Protein AF-0000000084723445 (afdb_homodimer)

pLDDT: mean 91.39, std 9.73, range [54.84, 98.88]

Organism: Cystobacter fuscus (strain ATCC 25194 / DSM 2262 / NBRC 100088 / M29) (NCBI:txid1242864)

Nearest PDB structures (foldseek):
  6kd7-assembly1_A  TM=8.727E-01  e=5.021E-14  Nonlabens dokdonensis DSW-6
  3tc1-assembly1_B  TM=8.509E-01  e=6.140E-13  Helicobacter pylori NCTC 11637 = CCUG 17874 = ATCC 43504 = JCM 12093
  3wjo-assembly1_A  TM=8.772E-01  e=6.299E-12  Escherichia coli O104:H4 str. 2009EL-2071
  3nf2-assembly1_A-2  TM=8.668E-01  e=5.521E-12  Streptomyces coelicolor
  1vg6-assembly1_A  TM=7.416E-01  e=6.751E-11  Thermotoga maritima

InterPro domains:
  IPR000092 Polyprenyl synthetase-like [PF00348] (36-257)
  IPR000092 Polyprenyl synthetase-like [cd00685] (34-244)
  IPR008949 Isoprenoid synthase domain superfamily [G3DSA:1.10.600.10] (1-323)
  IPR008949 Isoprenoid synthase domain superfamily [SSF48576] (13-307)
  IPR033749 Polyprenyl synthetase, conserved site [PS00444] (206-218)

Sequence (668 aa):
MELARELADFLGSVEQRLGTMLEDGDAGPDTQGDTLMEAARHLCLGAGGKRARPLLVRLFGGVFGVPPEKLLDVAVAAEMIHSSSLLHDDVVDAGMFRRARPTVNARWGNIVAVMSGDLILSTALFRLSNLDPRLTQSALAVVMEMSRAAIAEVESRGNLELPLERLRYVAEGKTGSLFGWCGHAAATLAGQPEAAERFDAFGRRLGVAFQIADDIRDVLGTDPGKPRYADMLSGTPSLPILLAVARDGSLRGKLKDAWAFTTINAERTRALGDAIERTDAVPLAVERMNAEIASALEALGPYAHQGMGTELVRWARQLSEGITAQAEARSRAAMELARELADFLGSVEQRLGTMLEDGDAGPDTQGDTLMEAARHLCLGAGGKRARPLLVRLFGGVFGVPPEKLLDVAVAAEMIHSSSLLHDDVVDAGMFRRARPTVNARWGNIVAVMSGDLILSTALFRLSNLDPRLTQSALAVVMEMSRAAIAEVESRGNLELPLERLRYVAEGKTGSLFGWCGHAAATLAGQPEAAERFDAFGRRLGVAFQIADDIRDVLGTDPGKPRYADMLSGTPSLPILLAVARDGSLRGKLKDAWAFTTINAERTRALGDAIERTDAVPLAVERMNAEIASALEALGPYAHQGMGTELVRWARQLSEGITAQAEARSRAA

Foldseek 3Di:
DVVVVVLVVLVVLLLVVLVVLLAFDPPDPPDDGDLLSVLLCVQQNDPDDPLVLLSLLVLLLQLLPNDSVLSSLVSNLLSLLLSLLVLLLCLVVVDQDDPLHGHSCNVPNNVSSNVSSVVSNVSSLVSVCVSPVVLSVLVVVLSVLLVVLSVLQVVCFLPLVDDVVSLLSSQLSNFQQSQLSSNLVSCVSSVHNVSSQLSSLLSSLLSSLVVLLVVLCLLLVPDPSDHRCVCLLRRGNHQLNSQLCVQPVVLSVLSSVCVVPNDPDPVSSVVSSVSSLVGCSSVVSLVVSVVSLVSSLVSSPPSCPGRSSVVVNVVSVVSSVVSVVSNVVSVVVD/DVVVVVLVVLVVLLLVVLVVLLAFDPPDPPDDGDLLSVLLCVQQNDPDDPLVLLSLLVLLLQLLDNDSVLSSLVSNLLSLLLSLLVLLLCLVVVDQDDPLHGHSCNVPNNVSSNVSSVVSNVSSLVSVCVSPVVLSVLVVVLSVLLVVLSVLQVVCFLPLVDDVVSLLSSQLSNFQQSQLSSNLVSCVSSVHNVSSQLSSLLSSLLSSLVVLLVVLCLLLVPDPSDHRCVCLLRRGNHQLNSQLCVQPVVLSVLSSVCVVPNDPDPVSSVVSSVSSLVGCSSVVSLVVSVVSLVSSLVSSPPSCPGRSSVVVNVVSVVSSVVSVVSNVVSVVVD

Secondary structure (DSSP, 8-state):
-HHHHHHHHHHHHHHHHHHHHTS-----TT--S-HHHHHHHHHHTSTT---HHHHHHHHHHHTTT--HHHHHHHHHHHHHHHHHHHHHHHTTS---EETTEE-HHHHH-HHHHHHHHHHHHHHHHHHHHHH-HHHHHHHHHHHHHHHHHHHHHHHHTT-TT--HHHHHHHHIIIIIHHHHHHHHHHHHHTT-HHHHHHHHHHHHHHHHHHHHHHHHHHHHT-STTS-TTHHHHHT---HHHHHHHHH-THHHHHHHHHHHSS---HHHHHHHHHHHHTTTHHHHHHHHHHHHHHHHHHHHGGGGGSTTHHHHHHHHHHHHHHHHHHHHHHHHH-/-HHHHHHHHHHHHHHHHHHHHTS-----TT--S-HHHHHHHHHHTSTT---HHHHHHHHHHHTTT--HHHHHHHHHHHHHHHHHHHHHHHTTS---EETTEE-HHHHH-HHHHHHHHHHHHHHHHHHHHHH-HHHHHHHHHHHHHHHHHHHHHHHHTT-TT--HHHHHHHHIIIIIHHHHHHHHHHHHHHT-HHHHHHHHHHHHHHHHHHHHHHHHHHHHT-STTS-TTHHHHHT---HHHHHHHHH-THHHHHHHHHHHSS---HHHHHHHHHHHHTTTHHHHHHHHHHHHHHHHHHHHGGGGGSTTHHHHHHHHHHHHHHHHHHHHHHHHH-

Structure (mmCIF, N/CA/C/O backbone):
data_AF-0000000084723445-model_v1
#
loop_
_entity.id
_entity.type
_entity.pdbx_description
1 polymer 'Heptaprenyl diphosphate synthase component II'
#
loop_
_atom_site.group_PDB
_atom_site.id
_atom_site.type_symbol
_atom_site.label_atom_id
_atom_site.label_alt_id
_atom_site.label_comp_id
_atom_site.label_asym_id
_atom_site.label_entity_id
_atom_site.label_seq_id
_atom_site.pdbx_PDB_ins_code
_atom_site.Cartn_x
_atom_site.Cartn_y
_atom_site.Cartn_z
_atom_site.occupancy
_atom_site.B_iso_or_equiv
_atom_site.auth_seq_id
_atom_site.auth_comp_id
_atom_site.auth_asym_id
_atom_site.auth_atom_id
_atom_site.pdbx_PDB_model_num
ATOM 1 N N . MET A 1 1 ? -17.188 -19.922 -30.562 1 68.56 1 MET A N 1
ATOM 2 C CA . MET A 1 1 ? -17.172 -18.625 -31.203 1 68.56 1 MET A CA 1
ATOM 3 C C . MET A 1 1 ? -17.953 -17.594 -30.391 1 68.56 1 MET A C 1
ATOM 5 O O . MET A 1 1 ? -17.438 -16.516 -30.078 1 68.56 1 MET A O 1
ATOM 9 N N . GLU A 1 2 ? -19.078 -18.078 -29.891 1 86.38 2 GLU A N 1
ATOM 10 C CA . GLU A 1 2 ? -19.922 -17.156 -29.156 1 86.38 2 GLU A CA 1
ATOM 11 C C . GLU A 1 2 ? -19.328 -16.828 -27.781 1 86.38 2 GLU A C 1
ATOM 13 O O . GLU A 1 2 ? -19.266 -15.672 -27.375 1 86.38 2 GLU A O 1
ATOM 18 N N . LEU A 1 3 ? -18.719 -17.859 -27.219 1 90.38 3 LEU A N 1
ATOM 19 C CA . LEU A 1 3 ? -18.141 -17.641 -25.906 1 90.38 3 LEU A CA 1
ATOM 20 C C . LEU A 1 3 ? -16.891 -16.766 -25.984 1 90.38 3 LEU A C 1
ATOM 22 O O . LEU A 1 3 ? -16.703 -15.875 -25.156 1 90.38 3 LEU A O 1
ATOM 26 N N . ALA A 1 4 ? -16.109 -17.031 -26.969 1 90.31 4 ALA A N 1
ATOM 27 C CA . ALA A 1 4 ? -14.906 -16.234 -27.188 1 90.31 4 ALA A CA 1
ATOM 28 C C . ALA A 1 4 ? -15.242 -14.766 -27.344 1 90.31 4 ALA A C 1
ATOM 30 O O . ALA A 1 4 ? -14.555 -13.898 -26.812 1 90.31 4 ALA A O 1
ATOM 31 N N . ARG A 1 5 ? -16.266 -14.539 -28.094 1 92.88 5 ARG A N 1
ATOM 32 C CA . ARG A 1 5 ? -16.703 -13.164 -28.312 1 92.88 5 ARG A CA 1
ATOM 33 C C . ARG A 1 5 ? -17.219 -12.547 -27 1 92.88 5 ARG A C 1
ATOM 35 O O . ARG A 1 5 ? -16.922 -11.391 -26.703 1 92.88 5 ARG A O 1
ATOM 42 N N . GLU A 1 6 ? -17.938 -13.328 -26.312 1 94.19 6 GLU A N 1
ATOM 43 C CA . GLU A 1 6 ? -18.469 -12.859 -25.031 1 94.19 6 GLU A CA 1
ATOM 44 C C . GLU A 1 6 ? -17.344 -12.516 -24.062 1 94.19 6 GLU A C 1
ATOM 46 O O . GLU A 1 6 ? -17.406 -11.508 -23.344 1 94.19 6 GLU A O 1
ATOM 51 N N . LEU A 1 7 ? -16.391 -13.359 -24.016 1 95.12 7 LEU A N 1
ATOM 52 C CA . LEU A 1 7 ? -15.242 -13.125 -23.141 1 95.12 7 LEU A CA 1
ATOM 53 C C . LEU A 1 7 ? -14.461 -11.898 -23.594 1 95.12 7 LEU A C 1
ATOM 55 O O . LEU A 1 7 ? -14.023 -11.094 -22.766 1 95.12 7 LEU A O 1
ATOM 59 N N . ALA A 1 8 ? -14.312 -11.727 -24.875 1 94.62 8 ALA A N 1
ATOM 60 C CA . ALA A 1 8 ? -13.633 -10.555 -25.422 1 94.62 8 ALA A CA 1
ATOM 61 C C . ALA A 1 8 ? -14.383 -9.273 -25.062 1 94.62 8 ALA A C 1
ATOM 63 O O . ALA A 1 8 ? -13.766 -8.25 -24.766 1 94.62 8 ALA A O 1
ATOM 64 N N . ASP A 1 9 ? -15.68 -9.344 -25.156 1 96.19 9 ASP A N 1
ATOM 65 C CA . ASP A 1 9 ? -16.516 -8.195 -24.812 1 96.19 9 ASP A CA 1
ATOM 66 C C . ASP A 1 9 ? -16.375 -7.84 -23.328 1 96.19 9 ASP A C 1
ATOM 68 O O . ASP A 1 9 ? -16.312 -6.66 -22.969 1 96.19 9 ASP A O 1
ATOM 72 N N . PHE A 1 10 ? -16.375 -8.82 -22.547 1 96.81 10 PHE A N 1
ATOM 73 C CA . PHE A 1 10 ? -16.203 -8.594 -21.125 1 96.81 10 PHE A CA 1
ATOM 74 C C . PHE A 1 10 ? -14.859 -7.953 -20.828 1 96.81 10 PHE A C 1
ATOM 76 O O . PHE A 1 10 ? -14.781 -6.977 -20.078 1 96.81 10 PHE A O 1
ATOM 83 N N . LEU A 1 11 ? -13.805 -8.445 -21.406 1 96 11 LEU A N 1
ATOM 84 C CA . LEU A 1 11 ? -12.469 -7.891 -21.188 1 96 11 LEU A CA 1
ATOM 85 C C . LEU A 1 11 ? -12.391 -6.465 -21.734 1 96 11 LEU A C 1
ATOM 87 O O . LEU A 1 11 ? -11.672 -5.629 -21.172 1 96 11 LEU A O 1
ATOM 91 N N . GLY A 1 12 ? -13.086 -6.266 -22.844 1 95.31 12 GLY A N 1
ATOM 92 C CA . GLY A 1 12 ? -13.203 -4.898 -23.328 1 95.31 12 GLY A CA 1
ATOM 93 C C . GLY A 1 12 ? -13.828 -3.957 -22.312 1 95.31 12 GLY A C 1
ATOM 94 O O . GLY A 1 12 ? -13.383 -2.82 -22.156 1 95.31 12 GLY A O 1
ATOM 95 N N . SER A 1 13 ? -14.891 -4.41 -21.656 1 96.75 13 SER A N 1
ATOM 96 C CA . SER A 1 13 ? -15.539 -3.621 -20.609 1 96.75 13 SER A CA 1
ATOM 97 C C . SER A 1 13 ? -14.594 -3.373 -19.438 1 96.75 13 SER A C 1
ATOM 99 O O . SER A 1 13 ? -14.617 -2.297 -18.844 1 96.75 13 SER A O 1
ATOM 101 N N . VAL A 1 14 ? -13.844 -4.352 -19.109 1 96.62 14 VAL A N 1
ATOM 102 C CA . VAL A 1 14 ? -12.852 -4.211 -18.031 1 96.62 14 VAL A CA 1
ATOM 103 C C . VAL A 1 14 ? -11.844 -3.125 -18.406 1 96.62 14 VAL A C 1
ATOM 105 O O . VAL A 1 14 ? -11.531 -2.258 -17.594 1 96.62 14 VAL A O 1
ATOM 108 N N . GLU A 1 15 ? -11.383 -3.182 -19.656 1 95 15 GLU A N 1
ATOM 109 C CA . GLU A 1 15 ? -10.422 -2.184 -20.125 1 95 15 GLU A CA 1
ATOM 110 C C . GLU A 1 15 ? -11.008 -0.777 -20.047 1 95 15 GLU A C 1
ATOM 112 O O . GLU A 1 15 ? -10.328 0.161 -19.625 1 95 15 GLU A O 1
ATOM 117 N N . GLN A 1 16 ? -12.195 -0.682 -20.438 1 95.25 16 GLN A N 1
ATOM 118 C CA . GLN A 1 16 ? -12.867 0.612 -20.406 1 95.25 16 GLN A CA 1
ATOM 119 C C . GLN A 1 16 ? -13.008 1.115 -18.969 1 95.25 16 GLN A C 1
ATOM 121 O O . GLN A 1 16 ? -12.75 2.289 -18.688 1 95.25 16 GLN A O 1
ATOM 126 N N . ARG A 1 17 ? -13.445 0.264 -18.125 1 95.5 17 ARG A N 1
ATOM 127 C CA . ARG A 1 17 ? -13.617 0.634 -16.719 1 95.5 17 ARG A CA 1
ATOM 128 C C . ARG A 1 17 ? -12.281 0.983 -16.078 1 95.5 17 ARG A C 1
ATOM 130 O O . ARG A 1 17 ? -12.195 1.929 -15.289 1 95.5 17 ARG A O 1
ATOM 137 N N . LEU A 1 18 ? -11.25 0.23 -16.359 1 94.62 18 LEU A N 1
ATOM 138 C CA . LEU A 1 18 ? -9.906 0.548 -15.883 1 94.62 18 LEU A CA 1
ATOM 139 C C . LEU A 1 18 ? -9.484 1.937 -16.344 1 94.62 18 LEU A C 1
ATOM 141 O O . LEU A 1 18 ? -8.953 2.725 -15.562 1 94.62 18 LEU A O 1
ATOM 145 N N . GLY A 1 19 ? -9.711 2.184 -17.625 1 92.38 19 GLY A N 1
ATOM 146 C CA . GLY A 1 19 ? -9.406 3.502 -18.156 1 92.38 19 GLY A CA 1
ATOM 147 C C . GLY A 1 19 ? -10.094 4.625 -17.406 1 92.38 19 GLY A C 1
ATOM 148 O O . GLY A 1 19 ? -9.469 5.645 -17.109 1 92.38 19 GLY A O 1
ATOM 149 N N . THR A 1 20 ? -11.266 4.434 -17.062 1 93.06 20 THR A N 1
ATOM 150 C CA . THR A 1 20 ? -12.055 5.441 -16.359 1 93.06 20 THR A CA 1
ATOM 151 C C . THR A 1 20 ? -11.547 5.609 -14.93 1 93.06 20 THR A C 1
ATOM 153 O O . THR A 1 20 ? -11.461 6.734 -14.422 1 93.06 20 THR A O 1
ATOM 156 N N . MET A 1 21 ? -11.227 4.547 -14.312 1 91.25 21 MET A N 1
ATOM 157 C CA . MET A 1 21 ? -10.789 4.57 -12.922 1 91.25 21 MET A CA 1
ATOM 158 C C . MET A 1 21 ? -9.398 5.188 -12.805 1 91.25 21 MET A C 1
ATOM 160 O O . MET A 1 21 ? -9.023 5.676 -11.734 1 91.25 21 MET A O 1
ATOM 164 N N . LEU A 1 22 ? -8.68 5.152 -13.875 1 91.62 22 LEU A N 1
ATOM 165 C CA . LEU A 1 22 ? -7.297 5.617 -13.852 1 91.62 22 LEU A CA 1
ATOM 166 C C . LEU A 1 22 ? -7.176 7 -14.477 1 91.62 22 LEU A C 1
ATOM 168 O O . LEU A 1 22 ? -6.074 7.445 -14.812 1 91.62 22 LEU A O 1
ATOM 172 N N . GLU A 1 23 ? -8.273 7.633 -14.695 1 91.12 23 GLU A N 1
ATOM 173 C CA . GLU A 1 23 ? -8.242 9.031 -15.125 1 91.12 23 GLU A CA 1
ATOM 174 C C . GLU A 1 23 ? -7.68 9.93 -14.031 1 91.12 23 GLU A C 1
ATOM 176 O O . GLU A 1 23 ? -7.645 9.547 -12.859 1 91.12 23 GLU A O 1
ATOM 181 N N . ASP A 1 24 ? -7.25 11.078 -14.484 1 89.62 24 ASP A N 1
ATOM 182 C CA . ASP A 1 24 ? -6.711 12.039 -13.531 1 89.62 24 ASP A CA 1
ATOM 183 C C . ASP A 1 24 ? -7.742 12.375 -12.453 1 89.62 24 ASP A C 1
ATOM 185 O O . ASP A 1 24 ? -8.93 12.547 -12.75 1 89.62 24 ASP A O 1
ATOM 189 N N . GLY A 1 25 ? -7.371 12.312 -11.234 1 88.06 25 GLY A N 1
ATOM 190 C CA . GLY A 1 25 ? -8.188 12.773 -10.125 1 88.06 25 GLY A CA 1
ATOM 191 C C . GLY A 1 25 ? -7.801 14.156 -9.633 1 88.06 25 GLY A C 1
ATOM 192 O O . GLY A 1 25 ? -7.199 14.938 -10.375 1 88.06 25 GLY A O 1
ATOM 193 N N . ASP A 1 26 ? -8.266 14.492 -8.414 1 82.88 26 ASP A N 1
ATOM 194 C CA . ASP A 1 26 ? -7.93 15.773 -7.805 1 82.88 26 ASP A CA 1
ATOM 195 C C . ASP A 1 26 ? -6.52 15.758 -7.223 1 82.88 26 ASP A C 1
ATOM 197 O O . ASP A 1 26 ? -6.316 15.328 -6.086 1 82.88 26 ASP A O 1
ATOM 201 N N . ALA A 1 27 ? -5.629 16.266 -8.016 1 85.88 27 ALA A N 1
ATOM 202 C CA . ALA A 1 27 ? -4.234 16.297 -7.59 1 85.88 27 ALA A CA 1
ATOM 203 C C . ALA A 1 27 ? -3.93 17.578 -6.805 1 85.88 27 ALA A C 1
ATOM 205 O O . ALA A 1 27 ? -2.77 17.859 -6.492 1 85.88 27 ALA A O 1
ATOM 206 N N . GLY A 1 28 ? -5.012 18.266 -6.457 1 86.88 28 GLY A N 1
ATOM 207 C CA . GLY A 1 28 ? -4.832 19.484 -5.672 1 86.88 28 GLY A CA 1
ATOM 208 C C . GLY A 1 28 ? -4.73 20.734 -6.523 1 86.88 28 GLY A C 1
ATOM 209 O O . GLY A 1 28 ? -4.836 20.672 -7.75 1 86.88 28 GLY A O 1
ATOM 210 N N . PRO A 1 29 ? -4.5 21.812 -5.805 1 86.62 29 PRO A N 1
ATOM 211 C CA . PRO A 1 29 ? -4.496 23.094 -6.516 1 86.62 29 PRO A CA 1
ATOM 212 C C . PRO A 1 29 ? -3.227 23.312 -7.336 1 86.62 29 PRO A C 1
ATOM 214 O O . PRO A 1 29 ? -2.15 22.859 -6.945 1 86.62 29 PRO A O 1
ATOM 217 N N . ASP A 1 30 ? -3.354 24 -8.531 1 79.31 30 ASP A N 1
ATOM 218 C CA . ASP A 1 30 ? -2.26 24.484 -9.359 1 79.31 30 ASP A CA 1
ATOM 219 C C . ASP A 1 30 ? -1.489 23.328 -9.992 1 79.31 30 ASP A C 1
ATOM 221 O O . ASP A 1 30 ? -0.257 23.344 -10.031 1 79.31 30 ASP A O 1
ATOM 225 N N . THR A 1 31 ? -2.207 22.234 -10.188 1 80.88 31 THR A N 1
ATOM 226 C CA . THR A 1 31 ? -1.539 21.109 -10.828 1 80.88 31 THR A CA 1
ATOM 227 C C . THR A 1 31 ? -2.248 20.734 -12.125 1 80.88 31 THR A C 1
ATOM 229 O O . THR A 1 31 ? -3.473 20.828 -12.227 1 80.88 31 THR A O 1
ATOM 232 N N . GLN A 1 32 ? -1.323 20.625 -13.023 1 78.44 32 GLN A N 1
ATOM 233 C CA . GLN A 1 32 ? -1.826 20.031 -14.258 1 78.44 32 GLN A CA 1
ATOM 234 C C . GLN A 1 32 ? -1.453 18.547 -14.352 1 78.44 32 GLN A C 1
ATOM 236 O O . GLN A 1 32 ? -0.295 18.188 -14.141 1 78.44 32 GLN A O 1
ATOM 241 N N . GLY A 1 33 ? -2.49 17.75 -14.523 1 83.69 33 GLY A N 1
ATOM 242 C CA . GLY A 1 33 ? -2.244 16.328 -14.625 1 83.69 33 GLY A CA 1
ATOM 243 C C . GLY A 1 33 ? -2.186 15.625 -13.281 1 83.69 33 GLY A C 1
ATOM 244 O O . GLY A 1 33 ? -2.432 16.25 -12.242 1 83.69 33 GLY A O 1
ATOM 245 N N . ASP A 1 34 ? -1.995 14.375 -13.297 1 91.44 34 ASP A N 1
ATOM 246 C CA . ASP A 1 34 ? -1.926 13.516 -12.117 1 91.44 34 ASP A CA 1
ATOM 247 C C . ASP A 1 34 ? -0.833 12.461 -12.266 1 91.44 34 ASP A C 1
ATOM 249 O O . ASP A 1 34 ? -1.051 11.414 -12.883 1 91.44 34 ASP A O 1
ATOM 253 N N . THR A 1 35 ? 0.283 12.781 -11.664 1 88.12 35 THR A N 1
ATOM 254 C CA . THR A 1 35 ? 1.477 11.953 -11.797 1 88.12 35 THR A CA 1
ATOM 255 C C . THR A 1 35 ? 1.192 10.516 -11.359 1 88.12 35 THR A C 1
ATOM 257 O O . THR A 1 35 ? 1.65 9.562 -12 1 88.12 35 THR A O 1
ATOM 260 N N . LEU A 1 36 ? 0.472 10.375 -10.336 1 89.75 36 LEU A N 1
ATOM 261 C CA . LEU A 1 36 ? 0.189 9.047 -9.812 1 89.75 36 LEU A CA 1
ATOM 262 C C . LEU A 1 36 ? -0.652 8.242 -10.797 1 89.75 36 LEU A C 1
ATOM 264 O O . LEU A 1 36 ? -0.369 7.066 -11.047 1 89.75 36 LEU A O 1
ATOM 268 N N . MET A 1 37 ? -1.586 8.914 -11.359 1 90.12 37 MET A N 1
ATOM 269 C CA . MET A 1 37 ? -2.455 8.219 -12.297 1 90.12 37 MET A CA 1
ATOM 270 C C . MET A 1 37 ? -1.732 7.953 -13.617 1 90.12 37 MET A C 1
ATOM 272 O O . MET A 1 37 ? -1.977 6.938 -14.266 1 90.12 37 MET A O 1
ATOM 276 N N . GLU A 1 38 ? -0.894 8.867 -13.969 1 89.75 38 GLU A N 1
ATOM 277 C CA . GLU A 1 38 ? -0.072 8.633 -15.156 1 89.75 38 GLU A CA 1
ATOM 278 C C . GLU A 1 38 ? 0.8 7.391 -14.977 1 89.75 38 GLU A C 1
ATOM 280 O O . GLU A 1 38 ? 0.911 6.57 -15.891 1 89.75 38 GLU A O 1
ATOM 285 N N . ALA A 1 39 ? 1.415 7.281 -13.844 1 86.81 39 ALA A N 1
ATOM 286 C CA . ALA A 1 39 ? 2.242 6.117 -13.539 1 86.81 39 ALA A CA 1
ATOM 287 C C . ALA A 1 39 ? 1.41 4.84 -13.516 1 86.81 39 ALA A C 1
ATOM 289 O O . ALA A 1 39 ? 1.834 3.809 -14.047 1 86.81 39 ALA A O 1
ATOM 290 N N . ALA A 1 40 ? 0.262 4.969 -12.914 1 88.19 40 ALA A N 1
ATOM 291 C CA . ALA A 1 40 ? -0.637 3.818 -12.844 1 88.19 40 ALA A CA 1
ATOM 292 C C . ALA A 1 40 ? -1.068 3.377 -14.242 1 88.19 40 ALA A C 1
ATOM 294 O O . ALA A 1 40 ? -1.09 2.18 -14.539 1 88.19 40 ALA A O 1
ATOM 295 N N . ARG A 1 41 ? -1.424 4.336 -15.07 1 89.44 41 ARG A N 1
ATOM 296 C CA . ARG A 1 41 ? -1.827 4.035 -16.438 1 89.44 41 ARG A CA 1
ATOM 297 C C . ARG A 1 41 ? -0.695 3.359 -17.203 1 89.44 41 ARG A C 1
ATOM 299 O O . ARG A 1 41 ? -0.932 2.434 -17.984 1 89.44 41 ARG A O 1
ATOM 306 N N . HIS A 1 42 ? 0.473 3.84 -16.969 1 85.06 42 HIS A N 1
ATOM 307 C CA . HIS A 1 42 ? 1.65 3.281 -17.625 1 85.06 42 HIS A CA 1
ATOM 308 C C . HIS A 1 42 ? 1.776 1.786 -17.344 1 85.06 42 HIS A C 1
ATOM 310 O O . HIS A 1 42 ? 2.131 1.015 -18.234 1 85.06 42 HIS A O 1
ATOM 316 N N . LEU A 1 43 ? 1.425 1.421 -16.172 1 82.06 43 LEU A N 1
ATOM 317 C CA . LEU A 1 43 ? 1.574 0.023 -15.789 1 82.06 43 LEU A CA 1
ATOM 318 C C . LEU A 1 43 ? 0.327 -0.777 -16.156 1 82.06 43 LEU A C 1
ATOM 320 O O . LEU A 1 43 ? 0.429 -1.905 -16.641 1 82.06 43 LEU A O 1
ATOM 324 N N . CYS A 1 44 ? -0.874 -0.195 -15.938 1 84.31 44 CYS A N 1
ATOM 325 C CA . CYS A 1 44 ? -2.119 -0.954 -15.984 1 84.31 44 CYS A CA 1
ATOM 326 C C . CYS A 1 44 ? -2.641 -1.063 -17.406 1 84.31 44 CYS A C 1
ATOM 328 O O . CYS A 1 44 ? -3.355 -2.01 -17.734 1 84.31 44 CYS A O 1
ATOM 330 N N . LEU A 1 45 ? -2.523 -0.06 -18.219 1 79.5 45 LEU A N 1
ATOM 331 C CA . LEU A 1 45 ? -3.193 -0 -19.516 1 79.5 45 LEU A CA 1
ATOM 332 C C . LEU A 1 45 ? -2.238 -0.385 -20.641 1 79.5 45 LEU A C 1
ATOM 334 O O . LEU A 1 45 ? -2.67 -0.63 -21.766 1 79.5 45 LEU A O 1
ATOM 338 N N . GLY A 1 46 ? -0.983 -0.57 -20.391 1 63.5 46 GLY A N 1
ATOM 339 C CA . GLY A 1 46 ? -0.062 -0.874 -21.469 1 63.5 46 GLY A CA 1
ATOM 340 C C . GLY A 1 46 ? -0.33 -2.217 -22.125 1 63.5 46 GLY A C 1
ATOM 341 O O . GLY A 1 46 ? -1.121 -3.014 -21.625 1 63.5 46 GLY A O 1
ATOM 342 N N . ALA A 1 47 ? 0.31 -2.34 -23.344 1 58.56 47 ALA A N 1
ATOM 343 C CA . ALA A 1 47 ? 0.226 -3.488 -24.25 1 58.56 47 ALA A CA 1
ATOM 344 C C . ALA A 1 47 ? 0.833 -4.73 -23.594 1 58.56 47 ALA A C 1
ATOM 346 O O . ALA A 1 47 ? 1.801 -4.637 -22.844 1 58.56 47 ALA A O 1
ATOM 347 N N . GLY A 1 48 ? -0.099 -5.684 -23.188 1 57.16 48 GLY A N 1
ATOM 348 C CA . GLY A 1 48 ? 0.513 -6.957 -22.844 1 57.16 48 GLY A CA 1
ATOM 349 C C . GLY A 1 48 ? -0.064 -7.57 -21.594 1 57.16 48 GLY A C 1
ATOM 350 O O . GLY A 1 48 ? 0.381 -8.633 -21.156 1 57.16 48 GLY A O 1
ATOM 351 N N . GLY A 1 49 ? -0.914 -6.758 -20.953 1 62.75 49 GLY A N 1
ATOM 352 C CA . GLY A 1 49 ? -1.478 -7.43 -19.797 1 62.75 49 GLY A CA 1
ATOM 353 C C . GLY A 1 49 ? -2.416 -8.562 -20.156 1 62.75 49 GLY A C 1
ATOM 354 O O . GLY A 1 49 ? -3.299 -8.398 -21 1 62.75 49 GLY A O 1
ATOM 355 N N . LYS A 1 50 ? -2.057 -9.781 -19.828 1 71.38 50 LYS A N 1
ATOM 356 C CA . LYS A 1 50 ? -2.811 -10.992 -20.156 1 71.38 50 LYS A CA 1
ATOM 357 C C . LYS A 1 50 ? -4.195 -10.969 -19.516 1 71.38 50 LYS A C 1
ATOM 359 O O . LYS A 1 50 ? -5.078 -11.734 -19.891 1 71.38 50 LYS A O 1
ATOM 364 N N . ARG A 1 51 ? -4.512 -10.055 -18.75 1 91.56 51 ARG A N 1
ATOM 365 C CA . ARG A 1 51 ? -5.785 -9.891 -18.047 1 91.56 51 ARG A CA 1
ATOM 366 C C . ARG A 1 51 ? -6.332 -11.234 -17.594 1 91.56 51 ARG A C 1
ATOM 368 O O . ARG A 1 51 ? -7.508 -11.539 -17.797 1 91.56 51 ARG A O 1
ATOM 375 N N . ALA A 1 52 ? -5.418 -12.086 -17.109 1 94.38 52 ALA A N 1
ATOM 376 C CA . ALA A 1 52 ? -5.777 -13.414 -16.625 1 94.38 52 ALA A CA 1
ATOM 377 C C . ALA A 1 52 ? -6.773 -13.336 -15.469 1 94.38 52 ALA A C 1
ATOM 379 O O . ALA A 1 52 ? -7.734 -14.102 -15.414 1 94.38 52 ALA A O 1
ATOM 380 N N . ARG A 1 53 ? -6.633 -12.375 -14.625 1 97.38 53 ARG A N 1
ATOM 381 C CA . ARG A 1 53 ? -7.457 -12.297 -13.43 1 97.38 53 ARG A CA 1
ATOM 382 C C . ARG A 1 53 ? -8.883 -11.867 -13.766 1 97.38 53 ARG A C 1
ATOM 384 O O . ARG A 1 53 ? -9.844 -12.516 -13.359 1 97.38 53 ARG A O 1
ATOM 391 N N . PRO A 1 54 ? -9.055 -10.805 -14.586 1 97.75 54 PRO A N 1
ATOM 392 C CA . PRO A 1 54 ? -10.422 -10.492 -15.016 1 97.75 54 PRO A CA 1
ATOM 393 C C . PRO A 1 54 ? -11.102 -11.664 -15.719 1 97.75 54 PRO A C 1
ATOM 395 O O . PRO A 1 54 ? -12.289 -11.914 -15.508 1 97.75 54 PRO A O 1
ATOM 398 N N . LEU A 1 55 ? -10.344 -12.344 -16.531 1 97 55 LEU A N 1
ATOM 399 C CA . LEU A 1 55 ? -10.883 -13.5 -17.234 1 97 55 LEU A CA 1
ATOM 400 C C . LEU A 1 55 ? -11.344 -14.57 -16.234 1 97 55 LEU A C 1
ATOM 402 O O . LEU A 1 55 ? -12.422 -15.141 -16.391 1 97 55 LEU A O 1
ATOM 406 N N . LEU A 1 56 ? -10.562 -14.82 -15.258 1 98.12 56 LEU A N 1
ATOM 407 C CA . LEU A 1 56 ? -10.898 -15.805 -14.234 1 98.12 56 LEU A CA 1
ATOM 408 C C . LEU A 1 56 ? -12.18 -15.406 -13.5 1 98.12 56 LEU A C 1
ATOM 410 O O . LEU A 1 56 ? -13.047 -16.25 -13.258 1 98.12 56 LEU A O 1
ATOM 414 N N . VAL A 1 57 ? -12.266 -14.117 -13.172 1 98.62 57 VAL A N 1
ATOM 415 C CA . VAL A 1 57 ? -13.469 -13.641 -12.492 1 98.62 57 VAL A CA 1
ATOM 416 C C . VAL A 1 57 ? -14.703 -13.961 -13.336 1 98.62 57 VAL A C 1
ATOM 418 O O . VAL A 1 57 ? -15.703 -14.445 -12.812 1 98.62 57 VAL A O 1
ATOM 421 N N . ARG A 1 58 ? -14.602 -13.703 -14.633 1 98.31 58 ARG A N 1
ATOM 422 C CA . ARG A 1 58 ? -15.727 -13.961 -15.531 1 98.31 58 ARG A CA 1
ATOM 423 C C . ARG A 1 58 ? -16.062 -15.445 -15.594 1 98.31 58 ARG A C 1
ATOM 425 O O . ARG A 1 58 ? -17.234 -15.828 -15.555 1 98.31 58 ARG A O 1
ATOM 432 N N . LEU A 1 59 ? -15.062 -16.281 -15.742 1 98.25 59 LEU A N 1
ATOM 433 C CA . LEU A 1 59 ? -15.266 -17.719 -15.875 1 98.25 59 LEU A CA 1
ATOM 434 C C . LEU A 1 59 ? -15.875 -18.297 -14.594 1 98.25 59 LEU A C 1
ATOM 436 O O . LEU A 1 59 ? -16.844 -19.047 -14.656 1 98.25 59 LEU A O 1
ATOM 440 N N . PHE A 1 60 ? -15.398 -17.906 -13.422 1 98.62 60 PHE A N 1
ATOM 441 C CA . PHE A 1 60 ? -15.93 -18.391 -12.148 1 98.62 60 PHE A CA 1
ATOM 442 C C . PHE A 1 60 ? -17.391 -17.969 -11.977 1 98.62 60 PHE A C 1
ATOM 444 O O . PHE A 1 60 ? -18.234 -18.781 -11.586 1 98.62 60 PHE A O 1
ATOM 451 N N . GLY A 1 61 ? -17.641 -16.656 -12.211 1 98.31 61 GLY A N 1
ATOM 452 C CA . GLY A 1 61 ? -19.016 -16.203 -12.117 1 98.31 61 GLY A CA 1
ATOM 453 C C . GLY A 1 61 ? -19.953 -16.891 -13.086 1 98.31 61 GLY A C 1
ATOM 454 O O . GLY A 1 61 ? -21.125 -17.109 -12.773 1 98.31 61 GLY A O 1
ATOM 455 N N . GLY A 1 62 ? -19.438 -17.266 -14.242 1 97.75 62 GLY A N 1
ATOM 456 C CA . GLY A 1 62 ? -20.219 -17.922 -15.281 1 97.75 62 GLY A CA 1
ATOM 457 C C . GLY A 1 62 ? -20.656 -19.312 -14.898 1 97.75 62 GLY A C 1
ATOM 458 O O . GLY A 1 62 ? -21.594 -19.859 -15.492 1 97.75 62 GLY A O 1
ATOM 459 N N . VAL A 1 63 ? -19.984 -19.922 -13.938 1 97.94 63 VAL A N 1
ATOM 460 C CA . VAL A 1 63 ? -20.406 -21.219 -13.445 1 97.94 63 VAL A CA 1
ATOM 461 C C . VAL A 1 63 ? -21.844 -21.156 -12.93 1 97.94 63 VAL A C 1
ATOM 463 O O . VAL A 1 63 ? -22.609 -22.094 -13.102 1 97.94 63 VAL A O 1
ATOM 466 N N . PHE A 1 64 ? -22.203 -20 -12.359 1 97.44 64 PHE A N 1
ATOM 467 C CA . PHE A 1 64 ? -23.516 -19.844 -11.742 1 97.44 64 PHE A CA 1
ATOM 468 C C . PHE A 1 64 ? -24.391 -18.906 -12.578 1 97.44 64 PHE A C 1
ATOM 470 O O . PHE A 1 64 ? -25.453 -18.484 -12.117 1 97.44 64 PHE A O 1
ATOM 477 N N . GLY A 1 65 ? -23.828 -18.516 -13.656 1 96.75 65 GLY A N 1
ATOM 478 C CA . GLY A 1 65 ? -24.609 -17.656 -14.531 1 96.75 65 GLY A CA 1
ATOM 479 C C . GLY A 1 65 ? -24.703 -16.234 -14.023 1 96.75 65 GLY A C 1
ATOM 480 O O . GLY A 1 65 ? -25.688 -15.531 -14.305 1 96.75 65 GLY A O 1
ATOM 481 N N . VAL A 1 66 ? -23.766 -15.758 -13.234 1 97.12 66 VAL A N 1
ATOM 482 C CA . VAL A 1 66 ? -23.75 -14.367 -12.797 1 97.12 66 VAL A CA 1
ATOM 483 C C . VAL A 1 66 ? -23.578 -13.445 -14.008 1 97.12 66 VAL A C 1
ATOM 485 O O . VAL A 1 66 ? -22.672 -13.641 -14.812 1 97.12 66 VAL A O 1
ATOM 488 N N . PRO A 1 67 ? -24.438 -12.477 -14.172 1 97.06 67 PRO A N 1
ATOM 489 C CA . PRO A 1 67 ? -24.297 -11.547 -15.305 1 97.06 67 PRO A CA 1
ATOM 490 C C . PRO A 1 67 ? -22.953 -10.82 -15.305 1 97.06 67 PRO A C 1
ATOM 492 O O . PRO A 1 67 ? -22.453 -10.438 -14.242 1 97.06 67 PRO A O 1
ATOM 495 N N . PRO A 1 68 ? -22.359 -10.664 -16.5 1 97.38 68 PRO A N 1
ATOM 496 C CA . PRO A 1 68 ? -21.047 -10.031 -16.594 1 97.38 68 PRO A CA 1
ATOM 497 C C . PRO A 1 68 ? -21 -8.664 -15.906 1 97.38 68 PRO A C 1
ATOM 499 O O . PRO A 1 68 ? -19.984 -8.312 -15.297 1 97.38 68 PRO A O 1
ATOM 502 N N . GLU A 1 69 ? -22.078 -7.918 -15.969 1 97 69 GLU A N 1
ATOM 503 C CA . GLU A 1 69 ? -22.109 -6.57 -15.414 1 97 69 GLU A CA 1
ATOM 504 C C . GLU A 1 69 ? -21.891 -6.59 -13.898 1 97 69 GLU A C 1
ATOM 506 O O . GLU A 1 69 ? -21.328 -5.656 -13.336 1 97 69 GLU A O 1
ATOM 511 N N . LYS A 1 70 ? -22.312 -7.617 -13.312 1 97.19 70 LYS A N 1
ATOM 512 C CA . LYS A 1 70 ? -22.203 -7.734 -11.859 1 97.19 70 LYS A CA 1
ATOM 513 C C . LYS A 1 70 ? -20.797 -8.125 -11.445 1 97.19 70 LYS A C 1
ATOM 515 O O . LYS A 1 70 ? -20.438 -8 -10.273 1 97.19 70 LYS A O 1
ATOM 520 N N . LEU A 1 71 ? -20.016 -8.625 -12.422 1 98.31 71 LEU A N 1
ATOM 521 C CA . LEU A 1 71 ? -18.672 -9.117 -12.133 1 98.31 71 LEU A CA 1
ATOM 522 C C . LEU A 1 71 ? -17.625 -8.062 -12.469 1 98.31 71 LEU A C 1
ATOM 524 O O . LEU A 1 71 ? -16.453 -8.195 -12.094 1 98.31 71 LEU A O 1
ATOM 528 N N . LEU A 1 72 ? -18.047 -7.012 -13.125 1 98 72 LEU A N 1
ATOM 529 C CA . LEU A 1 72 ? -17.125 -6.055 -13.727 1 98 72 LEU A CA 1
ATOM 530 C C . LEU A 1 72 ? -16.25 -5.395 -12.664 1 98 72 LEU A C 1
ATOM 532 O O . LEU A 1 72 ? -15.023 -5.34 -12.805 1 98 72 LEU A O 1
ATOM 536 N N . ASP A 1 73 ? -16.844 -4.965 -11.594 1 97.5 73 ASP A N 1
ATOM 537 C CA . ASP A 1 73 ? -16.094 -4.25 -10.562 1 97.5 73 ASP A CA 1
ATOM 538 C C . ASP A 1 73 ? -15.102 -5.18 -9.859 1 97.5 73 ASP A C 1
ATOM 540 O O . ASP A 1 73 ? -14.016 -4.754 -9.469 1 97.5 73 ASP A O 1
ATOM 544 N N . VAL A 1 74 ? -15.477 -6.414 -9.703 1 98.56 74 VAL A N 1
ATOM 545 C CA . VAL A 1 74 ? -14.594 -7.402 -9.094 1 98.56 74 VAL A CA 1
ATOM 546 C C . VAL A 1 74 ? -13.406 -7.676 -10.016 1 98.56 74 VAL A C 1
ATOM 548 O O . VAL A 1 74 ? -12.266 -7.758 -9.562 1 98.56 74 VAL A O 1
ATOM 551 N N . ALA A 1 75 ? -13.703 -7.785 -11.266 1 98.44 75 ALA A N 1
ATOM 552 C CA . ALA A 1 75 ? -12.656 -8.031 -12.258 1 98.44 75 ALA A CA 1
ATOM 553 C C . ALA A 1 75 ? -11.672 -6.871 -12.305 1 98.44 75 ALA A C 1
ATOM 555 O O . ALA A 1 75 ? -10.453 -7.082 -12.336 1 98.44 75 ALA A O 1
ATOM 556 N N . VAL A 1 76 ? -12.203 -5.707 -12.281 1 97.62 76 VAL A N 1
ATOM 557 C CA . VAL A 1 76 ? -11.375 -4.508 -12.305 1 97.62 76 VAL A CA 1
ATOM 558 C C . VAL A 1 76 ? -10.547 -4.43 -11.023 1 97.62 76 VAL A C 1
ATOM 560 O O . VAL A 1 76 ? -9.359 -4.113 -11.062 1 97.62 76 VAL A O 1
ATOM 563 N N . ALA A 1 77 ? -11.172 -4.727 -9.922 1 98.12 77 A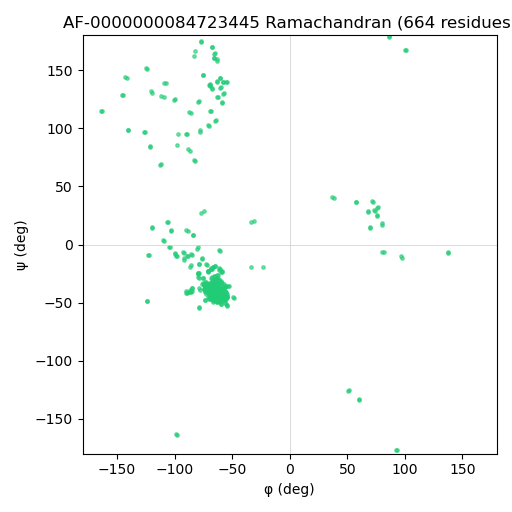LA A N 1
ATOM 564 C CA . ALA A 1 77 ? -10.469 -4.699 -8.641 1 98.12 77 ALA A CA 1
ATOM 565 C C . ALA A 1 77 ? -9.32 -5.711 -8.633 1 98.12 77 ALA A C 1
ATOM 567 O O . ALA A 1 77 ? -8.227 -5.414 -8.141 1 98.12 77 ALA A O 1
ATOM 568 N N . ALA A 1 78 ? -9.547 -6.875 -9.172 1 98.19 78 ALA A N 1
ATOM 569 C CA . ALA A 1 78 ? -8.5 -7.895 -9.242 1 98.19 78 ALA A CA 1
ATOM 570 C C . ALA A 1 78 ? -7.301 -7.391 -10.039 1 98.19 78 ALA A C 1
ATOM 572 O O . ALA A 1 78 ? -6.152 -7.582 -9.625 1 98.19 78 ALA A O 1
ATOM 573 N N . GLU A 1 79 ? -7.602 -6.762 -11.086 1 97 79 GLU A N 1
ATOM 574 C CA . GLU A 1 79 ? -6.531 -6.238 -11.922 1 97 79 GLU A CA 1
ATOM 575 C C . GLU A 1 79 ? -5.793 -5.094 -11.234 1 97 79 GLU A C 1
ATOM 577 O O . GLU A 1 79 ? -4.574 -4.977 -11.344 1 97 79 GLU A O 1
ATOM 582 N N . MET A 1 80 ? -6.496 -4.285 -10.555 1 96.81 80 MET A N 1
ATOM 583 C CA . MET A 1 80 ? -5.883 -3.164 -9.852 1 96.81 80 MET A CA 1
ATOM 584 C C . MET A 1 80 ? -5.016 -3.656 -8.703 1 96.81 80 MET A C 1
ATOM 586 O O . MET A 1 80 ? -3.93 -3.125 -8.461 1 96.81 80 MET A O 1
ATOM 590 N N . ILE A 1 81 ? -5.477 -4.668 -7.977 1 97.94 81 ILE A N 1
ATOM 591 C CA . ILE A 1 81 ? -4.684 -5.258 -6.902 1 97.94 81 ILE A CA 1
ATOM 592 C C . ILE A 1 81 ? -3.404 -5.859 -7.477 1 97.94 81 ILE A C 1
ATOM 594 O O . ILE A 1 81 ? -2.314 -5.645 -6.941 1 97.94 81 ILE A O 1
ATOM 598 N N . HIS A 1 82 ? -3.559 -6.543 -8.539 1 96.44 82 HIS A N 1
ATOM 599 C CA . HIS A 1 82 ? -2.402 -7.109 -9.227 1 96.44 82 HIS A CA 1
ATOM 600 C C . HIS A 1 82 ? -1.421 -6.02 -9.641 1 96.44 82 HIS A C 1
ATOM 602 O O . HIS A 1 82 ? -0.218 -6.133 -9.398 1 96.44 82 HIS A O 1
ATOM 608 N N . SER A 1 83 ? -1.918 -4.984 -10.25 1 94.19 83 SER A N 1
ATOM 609 C CA . SER A 1 83 ? -1.083 -3.887 -10.734 1 94.19 83 SER A CA 1
ATOM 610 C C . SER A 1 83 ? -0.38 -3.18 -9.578 1 94.19 83 SER A C 1
ATOM 612 O O . SER A 1 83 ? 0.784 -2.789 -9.703 1 94.19 83 SER A O 1
ATOM 614 N N . SER A 1 84 ? -1.109 -2.988 -8.516 1 95.81 84 SER A N 1
ATOM 615 C CA . SER A 1 84 ? -0.498 -2.402 -7.328 1 95.81 84 SER A CA 1
ATOM 616 C C . SER A 1 84 ? 0.693 -3.227 -6.852 1 95.81 84 SER A C 1
ATOM 618 O O . SER A 1 84 ? 1.735 -2.674 -6.496 1 95.81 84 SER A O 1
ATOM 620 N N . SER A 1 85 ? 0.504 -4.523 -6.832 1 95.38 85 SER A N 1
ATOM 621 C CA . SER A 1 85 ? 1.578 -5.402 -6.379 1 95.38 85 SER A CA 1
ATOM 622 C C . SER A 1 85 ? 2.795 -5.301 -7.293 1 95.38 85 SER A C 1
ATOM 624 O O . SER A 1 85 ? 3.936 -5.371 -6.828 1 95.38 85 SER A O 1
ATOM 626 N N . LEU A 1 86 ? 2.609 -5.109 -8.609 1 91 86 LEU A N 1
ATOM 627 C CA . LEU A 1 86 ? 3.709 -4.953 -9.555 1 91 86 LEU A CA 1
ATOM 628 C C . LEU A 1 86 ? 4.469 -3.656 -9.297 1 91 86 LEU A C 1
ATOM 630 O O . LEU A 1 86 ? 5.699 -3.631 -9.352 1 91 86 LEU A O 1
ATOM 634 N N . LEU A 1 87 ? 3.738 -2.635 -9.008 1 91.38 87 LEU A N 1
ATOM 635 C CA . LEU A 1 87 ? 4.348 -1.344 -8.719 1 91.38 87 LEU A CA 1
ATOM 636 C C . LEU A 1 87 ? 5.215 -1.426 -7.461 1 91.38 87 LEU A C 1
ATOM 638 O O . LEU A 1 87 ? 6.328 -0.898 -7.438 1 91.38 87 LEU A O 1
ATOM 642 N N . HIS A 1 88 ? 4.707 -2.072 -6.488 1 92.75 88 HIS A N 1
ATOM 643 C CA . HIS A 1 88 ? 5.414 -2.188 -5.219 1 92.75 88 HIS A CA 1
ATOM 644 C C . HIS A 1 88 ? 6.586 -3.154 -5.324 1 92.75 88 HIS A C 1
ATOM 646 O O . HIS A 1 88 ? 7.648 -2.92 -4.738 1 92.75 88 HIS A O 1
ATOM 652 N N . ASP A 1 89 ? 6.43 -4.125 -6.137 1 87.62 89 ASP A N 1
ATOM 653 C CA . ASP A 1 89 ? 7.5 -5.09 -6.375 1 87.62 89 ASP A CA 1
ATOM 654 C C . ASP A 1 89 ? 8.664 -4.449 -7.125 1 87.62 89 ASP A C 1
ATOM 656 O O . ASP A 1 89 ? 9.82 -4.844 -6.945 1 87.62 89 ASP A O 1
ATOM 660 N N . ASP A 1 90 ? 8.367 -3.529 -7.977 1 80.75 90 ASP A N 1
ATOM 661 C CA . ASP A 1 90 ? 9.383 -2.91 -8.82 1 80.75 90 ASP A CA 1
ATOM 662 C C . ASP A 1 90 ? 10.297 -2 -8.008 1 80.75 90 ASP A C 1
ATOM 664 O O . ASP A 1 90 ? 11.398 -1.664 -8.445 1 80.75 90 ASP A O 1
ATOM 668 N N . VAL A 1 91 ? 9.859 -1.529 -6.895 1 81.56 91 VAL A N 1
ATOM 669 C CA . VAL A 1 91 ? 10.719 -0.74 -6.02 1 81.56 91 VAL A CA 1
ATOM 670 C C . VAL A 1 91 ? 11.891 -1.595 -5.539 1 81.56 91 VAL A C 1
ATOM 672 O O . VAL A 1 91 ? 12.984 -1.079 -5.293 1 81.56 91 VAL A O 1
ATOM 675 N N . VAL A 1 92 ? 11.641 -2.93 -5.504 1 60.28 92 VAL A N 1
ATOM 676 C CA . VAL A 1 92 ? 12.578 -3.924 -4.992 1 60.28 92 VAL A CA 1
ATOM 677 C C . VAL A 1 92 ? 13.477 -4.422 -6.121 1 60.28 92 VAL A C 1
ATOM 679 O O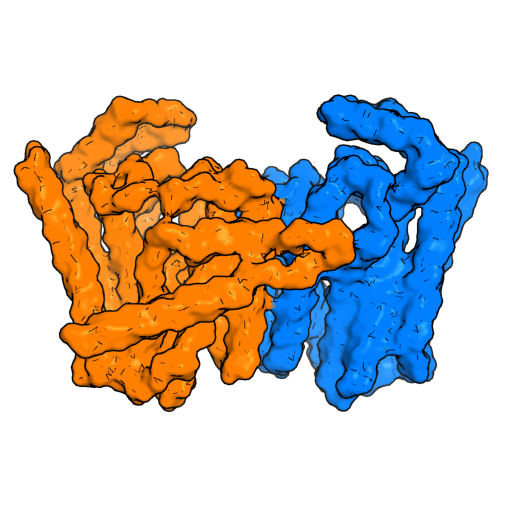 . VAL A 1 92 ? 14.68 -4.609 -5.93 1 60.28 92 VAL A O 1
ATOM 682 N N . ASP A 1 93 ? 12.719 -4.57 -7.258 1 60.09 93 ASP A N 1
ATOM 683 C CA . ASP A 1 93 ? 13.438 -5.203 -8.359 1 60.09 93 ASP A CA 1
ATOM 684 C C . ASP A 1 93 ? 14.164 -4.164 -9.211 1 60.09 93 ASP A C 1
ATOM 686 O O . ASP A 1 93 ? 13.633 -3.084 -9.461 1 60.09 93 ASP A O 1
ATOM 690 N N . ALA A 1 94 ? 15.258 -3.779 -8.805 1 57.88 94 ALA A N 1
ATOM 691 C CA . ALA A 1 94 ? 16.047 -2.842 -9.602 1 57.88 94 ALA A CA 1
ATOM 692 C C . ALA A 1 94 ? 15.836 -3.092 -11.094 1 57.88 94 ALA A C 1
ATOM 694 O O . ALA A 1 94 ? 16.703 -2.768 -11.914 1 57.88 94 ALA A O 1
ATOM 695 N N . GLY A 1 95 ? 14.75 -3.775 -11.383 1 56.75 95 GLY A N 1
ATOM 696 C CA . GLY A 1 95 ? 14.547 -4.008 -12.805 1 56.75 95 GLY A CA 1
ATOM 697 C C . GLY A 1 95 ? 14.203 -2.748 -13.57 1 56.75 95 GLY A C 1
ATOM 698 O O . GLY A 1 95 ? 13.43 -1.914 -13.094 1 56.75 95 GLY A O 1
ATOM 699 N N . MET A 1 96 ? 14.734 -2.533 -14.688 1 59.66 96 MET A N 1
ATOM 700 C CA . MET A 1 96 ? 14.602 -1.312 -15.477 1 59.66 96 MET A CA 1
ATOM 701 C C . MET A 1 96 ? 13.438 -1.424 -16.453 1 59.66 96 MET A C 1
ATOM 703 O O . MET A 1 96 ? 12.938 -0.412 -16.953 1 59.66 96 MET A O 1
ATOM 707 N N . PHE A 1 97 ? 12.836 -2.789 -16.672 1 57.84 97 PHE A N 1
ATOM 708 C CA . PHE A 1 97 ? 11.797 -2.904 -17.688 1 57.84 97 PHE A CA 1
ATOM 709 C C . PHE A 1 97 ? 10.703 -3.871 -17.234 1 57.84 97 PHE A C 1
ATOM 711 O O . PHE A 1 97 ? 10.992 -4.871 -16.578 1 57.84 97 PHE A O 1
ATOM 718 N N . ARG A 1 98 ? 9.492 -3.535 -17.594 1 57.56 98 ARG A N 1
ATOM 719 C CA . ARG A 1 98 ? 8.297 -4.363 -17.453 1 57.56 98 ARG A CA 1
ATOM 720 C C . ARG A 1 98 ? 7.332 -4.145 -18.609 1 57.56 98 ARG A C 1
ATOM 722 O O . ARG A 1 98 ? 7.027 -3.002 -18.953 1 57.56 98 ARG A O 1
ATOM 729 N N . ARG A 1 99 ? 6.887 -5.309 -19.25 1 62.38 99 ARG A N 1
ATOM 730 C CA . ARG A 1 99 ? 5.996 -5.246 -20.406 1 62.38 99 ARG A CA 1
ATOM 731 C C . ARG A 1 99 ? 6.605 -4.418 -21.531 1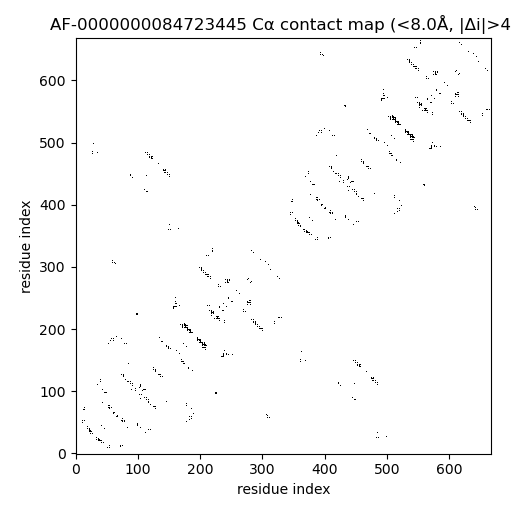 62.38 99 ARG A C 1
ATOM 733 O O . ARG A 1 99 ? 5.941 -3.553 -22.109 1 62.38 99 ARG A O 1
ATOM 740 N N . ALA A 1 100 ? 7.855 -4.559 -21.641 1 63.25 100 ALA A N 1
ATOM 741 C CA . ALA A 1 100 ? 8.625 -3.939 -22.719 1 63.25 100 ALA A CA 1
ATOM 742 C C . ALA A 1 100 ? 8.68 -2.424 -22.547 1 63.25 100 ALA A C 1
ATOM 744 O O . ALA A 1 100 ? 8.875 -1.69 -23.516 1 63.25 100 ALA A O 1
ATOM 745 N N . ARG A 1 101 ? 8.328 -1.994 -21.375 1 69.19 101 ARG A N 1
ATOM 746 C CA . ARG A 1 101 ? 8.414 -0.575 -21.047 1 69.19 101 ARG A CA 1
ATOM 747 C C . ARG A 1 101 ? 9.25 -0.358 -19.781 1 69.19 101 ARG A C 1
ATOM 749 O O . ARG A 1 101 ? 9.391 -1.266 -18.969 1 69.19 101 ARG A O 1
ATOM 756 N N . PRO A 1 102 ? 9.891 0.814 -19.688 1 71.38 102 PRO A N 1
ATOM 757 C CA . PRO A 1 102 ? 10.57 1.088 -18.422 1 71.38 102 PRO A CA 1
ATOM 758 C C . PRO A 1 102 ? 9.633 0.974 -17.219 1 71.38 102 PRO A C 1
ATOM 760 O O . PRO A 1 102 ? 8.453 1.337 -17.312 1 71.38 102 PRO A O 1
ATOM 763 N N . THR A 1 103 ? 10.109 0.414 -16.141 1 72.25 103 THR A N 1
ATOM 764 C CA . THR A 1 103 ? 9.312 0.345 -14.922 1 72.25 103 THR A CA 1
ATOM 765 C C . THR A 1 103 ? 9.016 1.744 -14.391 1 72.25 103 THR A C 1
ATOM 767 O O . THR A 1 103 ? 9.656 2.717 -14.789 1 72.25 103 THR A O 1
ATOM 770 N N . VAL A 1 104 ? 8.008 1.887 -13.578 1 74 104 VAL A N 1
ATOM 771 C CA . VAL A 1 104 ? 7.594 3.164 -13.016 1 74 104 VAL A CA 1
ATOM 772 C C . VAL A 1 104 ? 8.719 3.746 -12.164 1 74 104 VAL A C 1
ATOM 774 O O . VAL A 1 104 ? 9.016 4.941 -12.242 1 74 104 VAL A O 1
ATOM 777 N N . ASN A 1 105 ? 9.359 2.914 -11.383 1 76.69 105 ASN A N 1
ATOM 778 C CA . ASN A 1 105 ? 10.438 3.428 -10.539 1 76.69 105 ASN A CA 1
ATOM 779 C C . ASN A 1 105 ? 11.617 3.916 -11.383 1 76.69 105 ASN A C 1
ATOM 781 O O . ASN A 1 105 ? 12.328 4.84 -10.984 1 76.69 105 ASN A O 1
ATOM 785 N N . ALA A 1 106 ? 11.859 3.301 -12.531 1 75.81 106 ALA A N 1
ATOM 786 C CA . ALA A 1 106 ? 12.922 3.734 -13.438 1 75.81 106 ALA A CA 1
ATOM 787 C C . ALA A 1 106 ? 12.578 5.078 -14.07 1 75.81 106 ALA A C 1
ATOM 789 O O . ALA A 1 106 ? 13.461 5.922 -14.258 1 75.81 106 ALA A O 1
ATOM 790 N N . ARG A 1 107 ? 11.297 5.266 -14.359 1 76.69 107 ARG A N 1
ATOM 791 C CA . ARG A 1 107 ? 10.859 6.457 -15.086 1 76.69 107 ARG A CA 1
ATOM 792 C C . ARG A 1 107 ? 10.609 7.617 -14.125 1 76.69 107 ARG A C 1
ATOM 794 O O . ARG A 1 107 ? 10.961 8.766 -14.43 1 76.69 107 ARG A O 1
ATOM 801 N N . TRP A 1 108 ? 9.992 7.32 -12.953 1 84 108 TRP A N 1
ATOM 802 C CA . TRP A 1 108 ? 9.516 8.406 -12.102 1 84 108 TRP A CA 1
ATOM 803 C C . TRP A 1 108 ? 10.133 8.32 -10.711 1 84 108 TRP A C 1
ATOM 805 O O . TRP A 1 108 ? 9.984 9.227 -9.898 1 84 108 TRP A O 1
ATOM 815 N N . GLY A 1 109 ? 10.828 7.27 -10.367 1 83.31 109 GLY A N 1
ATOM 816 C CA . GLY A 1 109 ? 11.414 7.082 -9.055 1 83.31 109 GLY A CA 1
ATOM 817 C C . GLY A 1 109 ? 10.602 6.16 -8.164 1 83.31 109 GLY A C 1
ATOM 818 O O . GLY A 1 109 ? 9.445 5.863 -8.461 1 83.31 109 GLY A O 1
ATOM 819 N N . ASN A 1 110 ? 11.18 5.73 -7.047 1 86.06 110 ASN A N 1
ATOM 820 C CA . ASN A 1 110 ? 10.602 4.754 -6.129 1 86.06 110 ASN A CA 1
ATOM 821 C C . ASN A 1 110 ? 9.344 5.301 -5.449 1 86.06 110 ASN A C 1
ATOM 823 O O . ASN A 1 110 ? 8.359 4.582 -5.289 1 86.06 110 ASN A O 1
ATOM 827 N N . ILE A 1 111 ? 9.336 6.555 -5.172 1 87.19 111 ILE A N 1
ATOM 828 C CA . ILE A 1 111 ? 8.234 7.109 -4.391 1 87.19 111 ILE A CA 1
ATOM 829 C C . ILE A 1 111 ? 6.957 7.121 -5.23 1 87.19 111 ILE A C 1
ATOM 831 O O . ILE A 1 111 ? 5.867 6.863 -4.723 1 87.19 111 ILE A O 1
ATOM 835 N N . VAL A 1 112 ? 7.098 7.457 -6.473 1 89 112 VAL A N 1
ATOM 836 C CA . VAL A 1 112 ? 5.93 7.477 -7.348 1 89 112 VAL A CA 1
ATOM 837 C C . VAL A 1 112 ? 5.383 6.062 -7.512 1 89 112 VAL A C 1
ATOM 839 O O . VAL A 1 112 ? 4.164 5.859 -7.516 1 89 112 VAL A O 1
ATOM 842 N N . ALA A 1 113 ? 6.277 5.082 -7.609 1 90.5 113 ALA A N 1
ATOM 843 C CA . ALA A 1 113 ? 5.84 3.691 -7.703 1 90.5 113 ALA A CA 1
ATOM 844 C C . ALA A 1 113 ? 5.066 3.273 -6.457 1 90.5 113 ALA A C 1
ATOM 846 O O . ALA A 1 113 ? 3.992 2.678 -6.555 1 90.5 113 ALA A O 1
ATOM 847 N N . VAL A 1 114 ? 5.59 3.623 -5.293 1 93.62 114 VAL A N 1
ATOM 848 C CA . VAL A 1 114 ? 4.977 3.232 -4.031 1 93.62 114 VAL A CA 1
ATOM 849 C C . VAL A 1 114 ? 3.615 3.908 -3.887 1 93.62 114 VAL A C 1
ATOM 851 O O . VAL A 1 114 ? 2.611 3.244 -3.613 1 93.62 114 VAL A O 1
ATOM 854 N N . MET A 1 115 ? 3.5 5.18 -4.133 1 94.75 115 MET A N 1
ATOM 855 C CA . MET A 1 115 ? 2.271 5.934 -3.898 1 94.75 115 MET A CA 1
ATOM 856 C C . MET A 1 115 ? 1.222 5.609 -4.957 1 94.75 115 MET A C 1
ATOM 858 O O . MET A 1 115 ? 0.024 5.605 -4.668 1 94.75 115 MET A O 1
ATOM 862 N N . SER A 1 116 ? 1.671 5.445 -6.172 1 94.25 116 SER A N 1
ATOM 863 C CA . SER A 1 116 ? 0.716 5.016 -7.188 1 94.25 116 SER A CA 1
ATOM 864 C C . SER A 1 116 ? 0.126 3.65 -6.855 1 94.25 116 SER A C 1
ATOM 866 O O . SER A 1 116 ? -1.071 3.422 -7.039 1 94.25 116 SER A O 1
ATOM 868 N N . GLY A 1 117 ? 1.004 2.752 -6.402 1 95.62 117 GLY A N 1
ATOM 869 C CA . GLY A 1 117 ? 0.521 1.46 -5.941 1 95.62 117 GLY A CA 1
ATOM 870 C C . GLY A 1 117 ? -0.497 1.568 -4.824 1 95.62 117 GLY A C 1
ATOM 871 O O . GLY A 1 117 ? -1.526 0.89 -4.844 1 95.62 117 GLY A O 1
ATOM 872 N N . ASP A 1 118 ? -0.214 2.422 -3.869 1 96.88 118 ASP A N 1
ATOM 873 C CA . ASP A 1 118 ? -1.132 2.646 -2.756 1 96.88 118 ASP A CA 1
ATOM 874 C C . ASP A 1 118 ? -2.465 3.203 -3.25 1 96.88 118 ASP A C 1
ATOM 876 O O . ASP A 1 118 ? -3.527 2.807 -2.764 1 96.88 118 ASP A O 1
ATOM 880 N N . LEU A 1 119 ? -2.389 4.137 -4.137 1 96.5 119 LEU A N 1
ATOM 881 C CA . LEU A 1 119 ? -3.594 4.805 -4.613 1 96.5 119 LEU A CA 1
ATOM 882 C C . LEU A 1 119 ? -4.496 3.834 -5.363 1 96.5 119 LEU A C 1
ATOM 884 O O . LEU A 1 119 ? -5.703 3.775 -5.109 1 96.5 119 LEU A O 1
ATOM 888 N N . ILE A 1 120 ? -3.939 3.08 -6.25 1 96.44 120 ILE A N 1
ATOM 889 C CA . ILE A 1 120 ? -4.797 2.201 -7.035 1 96.44 120 ILE A CA 1
ATOM 890 C C . ILE A 1 120 ? -5.316 1.064 -6.16 1 96.44 120 ILE A C 1
ATOM 892 O O . ILE A 1 120 ? -6.453 0.613 -6.324 1 96.44 120 ILE A O 1
ATOM 896 N N . LEU A 1 121 ? -4.477 0.558 -5.215 1 97.81 121 LEU A N 1
ATOM 897 C CA . LEU A 1 121 ? -4.934 -0.46 -4.273 1 97.81 121 LEU A CA 1
ATOM 898 C C . LEU A 1 121 ? -6.105 0.053 -3.443 1 97.81 121 LEU A C 1
ATOM 900 O O . LEU A 1 121 ? -7.141 -0.61 -3.346 1 97.81 121 LEU A O 1
ATOM 904 N N . SER A 1 122 ? -5.93 1.21 -2.863 1 97.62 122 SER A N 1
ATOM 905 C CA . SER A 1 122 ? -6.969 1.769 -2.004 1 97.62 122 SER A CA 1
ATOM 906 C C . SER A 1 122 ? -8.234 2.076 -2.795 1 97.62 122 SER A C 1
ATOM 908 O O . SER A 1 122 ? -9.344 1.897 -2.291 1 97.62 122 SER A O 1
ATOM 910 N N . THR A 1 123 ? -8.086 2.541 -4.016 1 96.81 123 THR A N 1
ATOM 911 C CA . THR A 1 123 ? -9.234 2.811 -4.879 1 96.81 123 THR A CA 1
ATOM 912 C C . THR A 1 123 ? -10.016 1.53 -5.16 1 96.81 123 THR A C 1
ATOM 914 O O . THR A 1 123 ? -11.242 1.516 -5.078 1 96.81 123 THR A O 1
ATOM 917 N N . ALA A 1 124 ? -9.242 0.499 -5.473 1 97.5 124 ALA A N 1
ATOM 918 C CA . ALA A 1 124 ? -9.875 -0.792 -5.734 1 97.5 124 ALA A CA 1
ATOM 919 C C . ALA A 1 124 ? -10.641 -1.285 -4.512 1 97.5 124 ALA A C 1
ATOM 921 O O . ALA A 1 124 ? -11.797 -1.699 -4.617 1 97.5 124 ALA A O 1
ATOM 922 N N . LEU A 1 125 ? -10.031 -1.243 -3.389 1 98.25 125 LEU A N 1
ATOM 923 C CA . LEU A 1 125 ? -10.641 -1.728 -2.152 1 98.25 125 LEU A CA 1
ATOM 924 C C . LEU A 1 125 ? -11.844 -0.876 -1.77 1 98.25 125 LEU A C 1
ATOM 926 O O . LEU A 1 125 ? -12.844 -1.397 -1.267 1 98.25 125 LEU A O 1
ATOM 930 N N . PHE A 1 126 ? -11.734 0.429 -1.997 1 97.44 126 PHE A N 1
ATOM 931 C CA . PHE A 1 126 ? -12.844 1.337 -1.735 1 97.44 126 PHE A CA 1
ATOM 932 C C . PHE A 1 126 ? -14.055 0.969 -2.584 1 97.44 126 PHE A C 1
ATOM 934 O O . PHE A 1 126 ? -15.18 0.903 -2.08 1 97.44 126 PHE A O 1
ATOM 941 N N . ARG A 1 127 ? -13.836 0.712 -3.801 1 96.19 127 ARG A N 1
ATOM 942 C CA . ARG A 1 127 ? -14.922 0.338 -4.695 1 96.19 127 ARG A CA 1
ATOM 943 C C . ARG A 1 127 ? -15.547 -0.988 -4.277 1 96.19 127 ARG A C 1
ATOM 945 O O . ARG A 1 127 ? -16.766 -1.146 -4.32 1 96.19 127 ARG A O 1
ATOM 952 N N . LEU A 1 128 ? -14.742 -1.959 -3.9 1 97.44 128 LEU A N 1
ATOM 953 C CA . LEU A 1 128 ? -15.242 -3.244 -3.424 1 97.44 128 LEU A CA 1
ATOM 954 C C . LEU A 1 128 ? -16.109 -3.064 -2.182 1 97.44 128 LEU A C 1
ATOM 956 O O . LEU A 1 128 ? -17.109 -3.762 -2.012 1 97.44 128 LEU A O 1
ATOM 960 N N . SER A 1 129 ? -15.672 -2.133 -1.325 1 95.94 129 SER A N 1
ATOM 961 C CA . SER A 1 129 ? -16.406 -1.911 -0.086 1 95.94 129 SER A CA 1
ATOM 962 C C . SER A 1 129 ? -17.812 -1.391 -0.365 1 95.94 129 SER A C 1
ATOM 964 O O . SER A 1 129 ? -18.75 -1.651 0.404 1 95.94 129 SER A O 1
ATOM 966 N N . ASN A 1 130 ? -18 -0.632 -1.479 1 95 130 ASN A N 1
ATOM 967 C CA . ASN A 1 130 ? -19.312 -0.133 -1.884 1 95 130 ASN A CA 1
ATOM 968 C C . ASN A 1 130 ? -20.156 -1.24 -2.49 1 95 130 ASN A C 1
ATOM 970 O O . ASN A 1 130 ? -21.391 -1.194 -2.406 1 95 130 ASN A O 1
ATOM 974 N N . LEU A 1 131 ? -19.516 -2.188 -3.08 1 95.94 131 LEU A N 1
ATOM 975 C CA . LEU A 1 131 ? -20.219 -3.293 -3.727 1 95.94 131 LEU A CA 1
ATOM 976 C C . LEU A 1 131 ? -20.688 -4.316 -2.695 1 95.94 131 LEU A C 1
ATOM 978 O O . LEU A 1 131 ? -21.859 -4.68 -2.666 1 95.94 131 LEU A O 1
ATOM 982 N N . ASP A 1 132 ? -19.859 -4.824 -1.889 1 96.25 132 ASP A N 1
ATOM 983 C CA . ASP A 1 132 ? -20.094 -5.836 -0.862 1 96.25 132 ASP A CA 1
ATOM 984 C C . ASP A 1 132 ? -18.953 -5.867 0.143 1 96.25 132 ASP A C 1
ATOM 986 O O . ASP A 1 132 ? -17.828 -6.262 -0.196 1 96.25 132 ASP A O 1
ATOM 990 N N . PRO A 1 133 ? -19.203 -5.523 1.429 1 95.94 133 PRO A N 1
ATOM 991 C CA . PRO A 1 133 ? -18.125 -5.449 2.422 1 95.94 133 PRO A CA 1
ATOM 992 C C . PRO A 1 133 ? -17.391 -6.773 2.582 1 95.94 133 PRO A C 1
ATOM 994 O O . PRO A 1 133 ? -16.203 -6.781 2.955 1 95.94 133 PRO A O 1
ATOM 997 N N . ARG A 1 134 ? -18.031 -7.906 2.246 1 97.06 134 ARG A N 1
ATOM 998 C CA . ARG A 1 134 ? -17.375 -9.203 2.322 1 97.06 134 ARG A CA 1
ATOM 999 C C . ARG A 1 134 ? -16.219 -9.297 1.32 1 97.06 134 ARG A C 1
ATOM 1001 O O . ARG A 1 134 ? -15.234 -9.992 1.562 1 97.06 134 ARG A O 1
ATOM 1008 N N . LEU A 1 135 ? -16.328 -8.617 0.216 1 98.06 135 LEU A N 1
ATOM 1009 C CA . LEU A 1 135 ? -15.305 -8.641 -0.831 1 98.06 135 LEU A CA 1
ATOM 1010 C C . LEU A 1 135 ? -14.078 -7.848 -0.413 1 98.06 1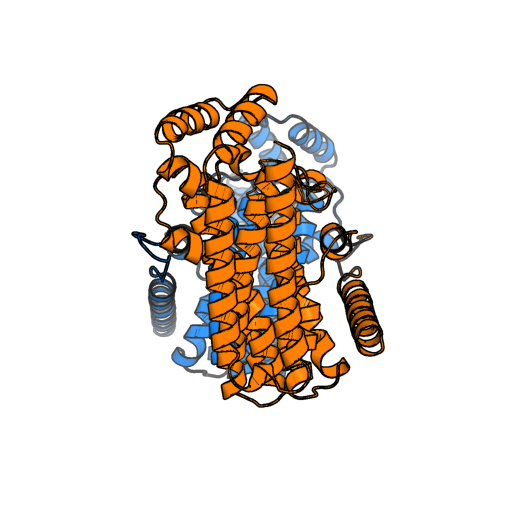35 LEU A C 1
ATOM 1012 O O . LEU A 1 135 ? -12.945 -8.281 -0.644 1 98.06 135 LEU A O 1
ATOM 1016 N N . THR A 1 136 ? -14.297 -6.688 0.229 1 97.88 136 THR A N 1
ATOM 1017 C CA . THR A 1 136 ? -13.172 -5.898 0.71 1 97.88 136 THR A CA 1
ATOM 1018 C C . THR A 1 136 ? -12.406 -6.656 1.792 1 97.88 136 THR A C 1
ATOM 1020 O O . THR A 1 136 ? -11.172 -6.656 1.8 1 97.88 136 THR A O 1
ATOM 1023 N N . GLN A 1 137 ? -13.117 -7.305 2.637 1 97.44 137 GLN A N 1
ATOM 1024 C CA . GLN A 1 137 ? -12.484 -8.07 3.707 1 97.44 137 GLN A CA 1
ATOM 1025 C C . GLN A 1 137 ? -11.625 -9.195 3.146 1 97.44 137 GLN A C 1
ATOM 1027 O O . GLN A 1 137 ? -10.469 -9.367 3.549 1 97.44 137 GLN A O 1
ATOM 1032 N N . SER A 1 138 ? -12.164 -9.969 2.234 1 98.12 138 SER A N 1
ATOM 1033 C CA . SER A 1 138 ? -11.414 -11.078 1.662 1 98.12 138 SER A CA 1
ATOM 1034 C C . SER A 1 138 ? -10.25 -10.578 0.812 1 98.12 138 SER A C 1
ATOM 1036 O O . SER A 1 138 ? -9.188 -11.203 0.778 1 98.12 138 SER A O 1
ATOM 1038 N N . ALA A 1 139 ? -10.445 -9.445 0.114 1 98.56 139 ALA A N 1
ATOM 1039 C CA . ALA A 1 139 ? -9.359 -8.867 -0.678 1 98.56 139 ALA A CA 1
ATOM 1040 C C . ALA A 1 139 ? -8.211 -8.406 0.216 1 98.56 139 ALA A C 1
ATOM 1042 O O . ALA A 1 139 ? -7.043 -8.578 -0.133 1 98.56 139 ALA A O 1
ATOM 1043 N N . LEU A 1 140 ? -8.555 -7.848 1.345 1 98.31 140 LEU A N 1
ATOM 1044 C CA . LEU A 1 140 ? -7.539 -7.406 2.293 1 98.31 140 LEU A CA 1
ATOM 1045 C C . LEU A 1 140 ? -6.723 -8.586 2.805 1 98.31 140 LEU A C 1
ATOM 1047 O O . LEU A 1 140 ? -5.504 -8.484 2.963 1 98.31 140 LEU A O 1
ATOM 1051 N N . ALA A 1 141 ? -7.344 -9.68 3.045 1 97.62 141 ALA A N 1
ATOM 1052 C CA . ALA A 1 141 ? -6.641 -10.891 3.473 1 97.62 141 ALA A CA 1
ATOM 1053 C C . ALA A 1 141 ? -5.652 -11.352 2.41 1 97.62 141 ALA A C 1
ATOM 1055 O O . ALA A 1 141 ? -4.531 -11.766 2.73 1 97.62 141 ALA A O 1
ATOM 1056 N N . VAL A 1 142 ? -6.027 -11.242 1.239 1 98.12 142 VAL A N 1
ATOM 1057 C CA . VAL A 1 142 ? -5.176 -11.648 0.126 1 98.12 142 VAL A CA 1
ATOM 1058 C C . VAL A 1 142 ? -3.986 -10.695 0.014 1 98.12 142 VAL A C 1
ATOM 1060 O O . VAL A 1 142 ? -2.859 -11.125 -0.244 1 98.12 142 VAL A O 1
ATOM 1063 N N . VAL A 1 143 ? -4.23 -9.414 0.165 1 98 143 VAL A N 1
ATOM 1064 C CA . VAL A 1 143 ? -3.158 -8.43 0.107 1 98 143 VAL A CA 1
ATOM 1065 C C . VAL A 1 143 ? -2.115 -8.734 1.181 1 98 143 VAL A C 1
ATOM 1067 O O . VAL A 1 143 ? -0.912 -8.633 0.935 1 98 143 VAL A O 1
ATOM 1070 N N . MET A 1 144 ? -2.547 -9.125 2.357 1 97 144 MET A N 1
ATOM 1071 C CA . MET A 1 144 ? -1.631 -9.508 3.43 1 97 144 MET A CA 1
ATOM 1072 C C . MET A 1 144 ? -0.798 -10.719 3.025 1 97 144 MET A C 1
ATOM 1074 O O . MET A 1 144 ? 0.414 -10.742 3.244 1 97 144 MET A O 1
ATOM 1078 N N . GLU A 1 145 ? -1.442 -11.656 2.42 1 96.88 145 GLU A N 1
ATOM 1079 C CA . GLU A 1 145 ? -0.747 -12.859 1.954 1 96.88 145 GLU A CA 1
ATOM 1080 C C . GLU A 1 145 ? 0.285 -12.516 0.883 1 96.88 145 GLU A C 1
ATOM 1082 O O . GLU A 1 145 ? 1.404 -13.031 0.904 1 96.88 145 GLU A O 1
ATOM 1087 N N . MET A 1 146 ? -0.115 -11.703 -0.008 1 97.5 146 MET A N 1
ATOM 1088 C CA . MET A 1 146 ? 0.771 -11.297 -1.094 1 97.5 146 MET A CA 1
ATOM 1089 C C . MET A 1 146 ? 1.995 -10.562 -0.552 1 97.5 146 MET A C 1
ATOM 1091 O O . MET A 1 146 ? 3.111 -10.773 -1.029 1 97.5 146 MET A O 1
ATOM 1095 N N . SER A 1 147 ? 1.786 -9.711 0.437 1 95.25 147 SER A N 1
ATOM 1096 C CA . SER A 1 147 ? 2.885 -8.953 1.03 1 95.25 147 SER A CA 1
ATOM 1097 C C . SER A 1 147 ? 3.881 -9.883 1.721 1 95.25 147 SER A C 1
ATOM 1099 O O . SER A 1 147 ? 5.094 -9.727 1.564 1 95.25 147 SER A O 1
ATOM 1101 N N . ARG A 1 148 ? 3.389 -10.836 2.422 1 95.25 148 ARG A N 1
ATOM 1102 C CA . ARG A 1 148 ? 4.25 -11.797 3.104 1 95.25 148 ARG A CA 1
ATOM 1103 C C . ARG A 1 148 ? 5.035 -12.633 2.102 1 95.25 148 ARG A C 1
ATOM 1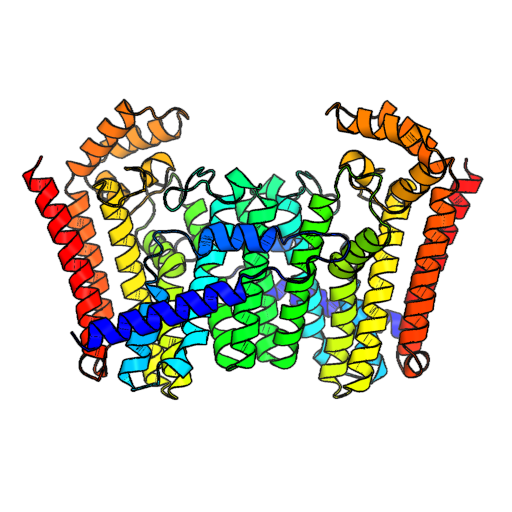105 O O . ARG A 1 148 ? 6.219 -12.906 2.305 1 95.25 148 ARG A O 1
ATOM 1112 N N . ALA A 1 149 ? 4.375 -13.031 1.084 1 95.62 149 ALA A N 1
ATOM 1113 C CA . ALA A 1 149 ? 5.023 -13.859 0.068 1 95.62 149 ALA A CA 1
ATOM 1114 C C . ALA A 1 149 ? 6.109 -13.07 -0.664 1 95.62 149 ALA A C 1
ATOM 1116 O O . ALA A 1 149 ? 7.133 -13.633 -1.055 1 95.62 149 ALA A O 1
ATOM 1117 N N . ALA A 1 150 ? 5.906 -11.789 -0.875 1 93.38 150 ALA A N 1
ATOM 1118 C CA . ALA A 1 150 ? 6.879 -10.945 -1.564 1 93.38 150 ALA A CA 1
ATOM 1119 C C . ALA A 1 150 ? 8.195 -10.891 -0.798 1 93.38 150 ALA A C 1
ATOM 1121 O O . ALA A 1 150 ? 9.273 -11.008 -1.391 1 93.38 150 ALA A O 1
ATOM 1122 N N . ILE A 1 151 ? 8.109 -10.773 0.507 1 91.62 151 ILE A N 1
ATOM 1123 C CA . ILE A 1 151 ? 9.328 -10.711 1.31 1 91.62 151 ILE A CA 1
ATOM 1124 C C . ILE A 1 151 ? 9.977 -12.086 1.382 1 91.62 151 ILE A C 1
ATOM 1126 O O . ILE A 1 151 ? 11.203 -12.211 1.388 1 91.62 151 ILE A O 1
ATOM 1130 N N . ALA A 1 152 ? 9.133 -13.078 1.476 1 93.31 152 ALA A N 1
ATOM 1131 C CA . ALA A 1 152 ? 9.664 -14.438 1.46 1 93.31 152 ALA A CA 1
ATOM 1132 C C . ALA A 1 152 ? 10.484 -14.688 0.195 1 93.31 152 ALA A C 1
ATOM 1134 O O . ALA A 1 152 ? 11.516 -15.359 0.24 1 93.31 152 ALA A O 1
ATOM 1135 N N . GLU A 1 153 ? 10.016 -14.195 -0.896 1 92.81 153 GLU A N 1
ATOM 1136 C CA . GLU A 1 153 ? 10.75 -14.328 -2.152 1 92.81 153 GLU A CA 1
ATOM 1137 C C . GLU A 1 153 ? 12.102 -13.625 -2.08 1 92.81 153 GLU A C 1
ATOM 1139 O O . GLU A 1 153 ? 13.125 -14.195 -2.475 1 92.81 153 GLU A O 1
ATOM 1144 N N . VAL A 1 154 ? 12.094 -12.43 -1.598 1 87.69 154 VAL A N 1
ATOM 1145 C CA . VAL A 1 154 ? 13.312 -11.633 -1.504 1 87.69 154 VAL A CA 1
ATOM 1146 C C . VAL A 1 154 ? 14.312 -12.328 -0.58 1 87.69 154 VAL A C 1
ATOM 1148 O O . VAL A 1 154 ? 15.5 -12.414 -0.891 1 87.69 154 VAL A O 1
ATOM 1151 N N . GLU A 1 155 ? 13.82 -12.844 0.506 1 89.12 155 GLU A N 1
ATOM 1152 C CA . GLU A 1 155 ? 14.664 -13.516 1.482 1 89.12 155 GLU A CA 1
ATOM 1153 C C . GLU A 1 155 ? 15.242 -14.805 0.907 1 89.12 155 GLU A C 1
ATOM 1155 O O . GLU A 1 155 ? 16.25 -15.312 1.401 1 89.12 155 GLU A O 1
ATOM 1160 N N . SER A 1 156 ? 14.633 -15.289 -0.119 1 92.19 156 SER A N 1
ATOM 1161 C CA . SER A 1 156 ? 15.031 -16.562 -0.696 1 92.19 156 SER A CA 1
ATOM 1162 C C . SER A 1 156 ? 16.109 -16.375 -1.754 1 92.19 156 SER A C 1
ATOM 1164 O O . SER A 1 156 ? 16.734 -17.344 -2.199 1 92.19 156 SER A O 1
ATOM 1166 N N . ARG A 1 157 ? 16.375 -15.18 -2.139 1 89 157 ARG A N 1
ATOM 1167 C CA . ARG A 1 157 ? 17.344 -14.922 -3.199 1 89 157 ARG A CA 1
ATOM 1168 C C . ARG A 1 157 ? 18.719 -15.469 -2.828 1 89 157 ARG A C 1
ATOM 1170 O O . ARG A 1 157 ? 19.156 -15.352 -1.677 1 89 157 ARG A O 1
ATOM 1177 N N . GLY A 1 158 ? 19.297 -16.094 -3.777 1 90.31 158 GLY A N 1
ATOM 1178 C CA . GLY A 1 158 ? 20.625 -16.641 -3.607 1 90.31 158 GLY A CA 1
ATOM 1179 C C . GLY A 1 158 ? 20.641 -17.969 -2.863 1 90.31 158 GLY A C 1
ATOM 1180 O O . GLY A 1 158 ? 21.688 -18.609 -2.748 1 90.31 158 GLY A O 1
ATOM 1181 N N . ASN A 1 159 ? 19.516 -18.406 -2.361 1 93.62 159 ASN A N 1
ATOM 1182 C CA . ASN A 1 159 ? 19.453 -19.656 -1.604 1 93.62 159 ASN A CA 1
ATOM 1183 C C . ASN A 1 159 ? 19.172 -20.859 -2.514 1 93.62 159 ASN A C 1
ATOM 1185 O O . ASN A 1 159 ? 18.016 -21.234 -2.719 1 93.62 159 ASN A O 1
ATOM 1189 N N . LEU A 1 160 ? 20.188 -21.484 -2.896 1 95 160 LEU A N 1
ATOM 1190 C CA . LEU A 1 160 ? 20.078 -22.594 -3.82 1 95 160 LEU A CA 1
ATOM 1191 C C . LEU A 1 160 ? 19.656 -23.875 -3.08 1 95 160 LEU A C 1
ATOM 1193 O O . LEU A 1 160 ? 19.422 -24.906 -3.705 1 95 160 LEU A O 1
ATOM 1197 N N . GLU A 1 161 ? 19.531 -23.844 -1.803 1 93.81 161 GLU A N 1
ATOM 1198 C CA . GLU A 1 161 ? 19.031 -24.938 -0.986 1 93.81 161 GLU A CA 1
ATOM 1199 C C . GLU A 1 161 ? 17.609 -24.672 -0.497 1 93.81 161 GLU A C 1
ATOM 1201 O O . GLU A 1 161 ? 17.156 -25.266 0.48 1 93.81 161 GLU A O 1
ATOM 1206 N N . LEU A 1 162 ? 16.922 -23.766 -1.154 1 95 162 LEU A N 1
ATOM 1207 C CA . LEU A 1 162 ? 15.562 -23.391 -0.793 1 95 162 LEU A CA 1
ATOM 1208 C C . LEU A 1 162 ? 14.641 -24.594 -0.852 1 95 162 LEU A C 1
ATOM 1210 O O . LEU A 1 162 ? 14.531 -25.25 -1.892 1 95 162 LEU A O 1
ATOM 1214 N N . PRO A 1 163 ? 14 -24.891 0.269 1 95.5 163 PRO A N 1
ATOM 1215 C CA . PRO A 1 163 ? 13.023 -25.984 0.206 1 95.5 163 PRO A CA 1
ATOM 1216 C C . PRO A 1 163 ? 11.898 -25.703 -0.788 1 95.5 163 PRO A C 1
ATOM 1218 O O . PRO A 1 163 ? 11.422 -24.578 -0.893 1 95.5 163 PRO A O 1
ATOM 1221 N N . LEU A 1 164 ? 11.461 -26.719 -1.455 1 96.06 164 LEU A N 1
ATOM 1222 C CA . LEU A 1 164 ? 10.414 -26.578 -2.461 1 96.06 164 LEU A CA 1
ATOM 1223 C C . LEU A 1 164 ? 9.109 -26.109 -1.827 1 96.06 164 LEU A C 1
ATOM 1225 O O . LEU A 1 164 ? 8.312 -25.422 -2.465 1 96.06 164 LEU A O 1
ATOM 1229 N N . GLU A 1 165 ? 8.914 -26.453 -0.597 1 95.94 165 GLU A N 1
ATOM 1230 C CA . GLU A 1 165 ? 7.719 -26 0.111 1 95.94 165 GLU A CA 1
ATOM 1231 C C . GLU A 1 165 ? 7.707 -24.484 0.26 1 95.94 165 GLU A C 1
ATOM 1233 O O . GLU A 1 165 ? 6.648 -23.859 0.186 1 95.94 165 GLU A O 1
ATOM 1238 N N . ARG A 1 166 ? 8.852 -23.953 0.538 1 96.19 166 ARG A N 1
ATOM 1239 C CA . ARG A 1 166 ? 8.945 -22.5 0.65 1 96.19 166 ARG A CA 1
ATOM 1240 C C . ARG A 1 166 ? 8.75 -21.828 -0.707 1 96.19 166 ARG A C 1
ATOM 1242 O O . ARG A 1 166 ? 8.109 -20.781 -0.8 1 96.19 166 ARG A O 1
ATOM 1249 N N . LEU A 1 167 ? 9.336 -22.438 -1.705 1 97.25 167 LEU A N 1
ATOM 1250 C CA . LEU A 1 167 ? 9.125 -21.938 -3.057 1 97.25 167 LEU A CA 1
ATOM 1251 C C . LEU A 1 167 ? 7.637 -21.922 -3.408 1 97.25 167 LEU A C 1
ATOM 1253 O O . LEU A 1 167 ? 7.141 -20.969 -4 1 97.25 167 LEU A O 1
ATOM 1257 N N . ARG A 1 168 ? 6.961 -22.969 -3.049 1 97.94 168 ARG A N 1
ATOM 1258 C CA . ARG A 1 168 ? 5.531 -23.047 -3.326 1 97.94 168 ARG A CA 1
ATOM 1259 C C . ARG A 1 168 ? 4.758 -22 -2.539 1 97.94 168 ARG A C 1
ATOM 1261 O O . ARG A 1 168 ? 3.781 -21.438 -3.039 1 97.94 168 ARG A O 1
ATOM 1268 N N . TYR A 1 169 ? 5.145 -21.812 -1.3 1 97.19 169 TYR A N 1
ATOM 1269 C CA . TYR A 1 169 ? 4.547 -20.781 -0.464 1 97.19 169 TYR A CA 1
ATOM 1270 C C . TYR A 1 169 ? 4.617 -19.422 -1.143 1 97.19 169 TYR A C 1
ATOM 1272 O O . TYR A 1 169 ? 3.633 -18.672 -1.172 1 97.19 169 TYR A O 1
ATOM 1280 N N . VAL A 1 170 ? 5.746 -19.125 -1.693 1 97 170 VAL A N 1
ATOM 1281 C CA . VAL A 1 170 ? 5.965 -17.844 -2.379 1 97 170 VAL A CA 1
ATOM 1282 C C . VAL A 1 170 ? 5.051 -17.766 -3.6 1 97 170 VAL A C 1
ATOM 1284 O O . VAL A 1 170 ? 4.344 -16.766 -3.783 1 97 170 VAL A O 1
ATOM 1287 N N . ALA A 1 171 ? 5.004 -18.797 -4.406 1 98.12 171 ALA A N 1
ATOM 1288 C CA . ALA A 1 171 ? 4.195 -18.812 -5.621 1 98.12 171 ALA A CA 1
ATOM 1289 C C . ALA A 1 171 ? 2.711 -18.703 -5.293 1 98.12 171 ALA A C 1
ATOM 1291 O O . ALA A 1 171 ? 1.978 -17.969 -5.961 1 98.12 171 ALA A O 1
ATOM 1292 N N . GLU A 1 172 ? 2.309 -19.422 -4.297 1 98.38 172 GLU A N 1
ATOM 1293 C CA . GLU A 1 172 ? 0.905 -19.391 -3.896 1 98.38 172 GLU A CA 1
ATOM 1294 C C . GLU A 1 172 ? 0.514 -18.031 -3.355 1 98.38 172 GLU A C 1
ATOM 1296 O O . GLU A 1 172 ? -0.565 -17.516 -3.664 1 98.38 172 GLU A O 1
ATOM 1301 N N . GLY A 1 173 ? 1.318 -17.484 -2.566 1 97.69 173 GLY A N 1
ATOM 1302 C CA . GLY A 1 173 ? 1.028 -16.188 -1.982 1 97.69 173 GLY A CA 1
ATOM 1303 C C . GLY A 1 173 ? 1.079 -15.055 -2.992 1 97.69 173 GLY A C 1
ATOM 1304 O O . GLY A 1 173 ? 0.185 -14.203 -3.027 1 97.69 173 GLY A O 1
ATOM 1305 N N . LYS A 1 174 ? 2.064 -14.992 -3.842 1 96.62 174 LYS A N 1
ATOM 1306 C CA . LYS A 1 174 ? 2.281 -13.883 -4.766 1 96.62 174 LYS A CA 1
ATOM 1307 C C . LYS A 1 174 ? 1.299 -13.938 -5.93 1 96.62 174 LYS A C 1
ATOM 1309 O O . LYS A 1 174 ? 0.89 -12.898 -6.457 1 96.62 174 LYS A O 1
ATOM 1314 N N . THR A 1 175 ? 0.925 -15.133 -6.344 1 97.5 175 THR A N 1
ATOM 1315 C CA . THR A 1 175 ? 0.096 -15.281 -7.539 1 97.5 175 THR A CA 1
ATOM 1316 C C . THR A 1 175 ? -1.172 -16.062 -7.219 1 97.5 175 THR A C 1
ATOM 1318 O O . THR A 1 175 ? -2.279 -15.617 -7.52 1 97.5 175 THR A O 1
ATOM 1321 N N . GLY A 1 176 ? -1.051 -17.172 -6.559 1 98.62 176 GLY A N 1
ATOM 1322 C CA . GLY A 1 176 ? -2.162 -18.078 -6.305 1 98.62 176 GLY A CA 1
ATOM 1323 C C . GLY A 1 176 ? -3.262 -17.453 -5.469 1 98.62 176 GLY A C 1
ATOM 1324 O O . GLY A 1 176 ? -4.445 -17.688 -5.719 1 98.62 176 GLY A O 1
ATOM 1325 N N . SER A 1 177 ? -2.846 -16.703 -4.492 1 98.62 177 SER A N 1
ATOM 1326 C CA . SER A 1 177 ? -3.82 -16.125 -3.572 1 98.62 177 SER A CA 1
ATOM 1327 C C . SER A 1 177 ? -4.816 -15.242 -4.309 1 98.62 177 SER A C 1
ATOM 1329 O O . SER A 1 177 ? -6.023 -15.336 -4.086 1 98.62 177 SER A O 1
ATOM 1331 N N . LEU A 1 178 ? -4.332 -14.414 -5.234 1 98.75 178 LEU A N 1
ATOM 1332 C CA . LEU A 1 178 ? -5.215 -13.516 -5.965 1 98.75 178 LEU A CA 1
ATOM 1333 C C . LEU A 1 178 ? -6.035 -14.273 -7 1 98.75 178 LEU A C 1
ATOM 1335 O O . LEU A 1 178 ? -7.191 -13.93 -7.254 1 98.75 178 LEU A O 1
ATOM 1339 N N . PHE A 1 179 ? -5.461 -15.328 -7.629 1 98.69 179 PHE A N 1
ATOM 1340 C CA . PHE A 1 179 ? -6.23 -16.203 -8.5 1 98.69 179 PHE A CA 1
ATOM 1341 C C . PHE A 1 179 ? -7.391 -16.844 -7.742 1 98.69 179 PHE A C 1
ATOM 1343 O O . PHE A 1 179 ? -8.516 -16.891 -8.242 1 98.69 179 PHE A O 1
ATOM 1350 N N . GLY A 1 180 ? -7.062 -17.359 -6.57 1 98.88 180 GLY A N 1
ATOM 1351 C CA . GLY A 1 180 ? -8.094 -17.922 -5.719 1 98.88 180 GLY A CA 1
ATOM 1352 C C . GLY A 1 180 ? -9.172 -16.922 -5.344 1 98.88 180 GLY A C 1
ATOM 1353 O O . GLY A 1 180 ? -10.359 -17.25 -5.359 1 98.88 180 GLY A O 1
ATOM 1354 N N . TRP A 1 181 ? -8.75 -15.727 -5.02 1 98.88 181 TRP A N 1
ATOM 1355 C CA . TRP A 1 181 ? -9.695 -14.695 -4.625 1 98.88 181 TRP A CA 1
ATOM 1356 C C . TRP A 1 181 ? -10.68 -14.398 -5.754 1 98.88 181 TRP A C 1
ATOM 1358 O O . TRP A 1 181 ? -11.859 -14.117 -5.504 1 98.88 181 TRP A O 1
ATOM 1368 N N . CYS A 1 182 ? -10.211 -14.352 -7.012 1 98.81 182 CYS A N 1
ATOM 1369 C CA . CYS A 1 182 ? -11.102 -14.148 -8.148 1 98.81 182 CYS A CA 1
ATOM 1370 C C . CYS A 1 182 ? -12.297 -15.086 -8.078 1 98.81 182 CYS A C 1
ATOM 1372 O O . CYS A 1 182 ? -13.438 -14.672 -8.297 1 98.81 182 CYS A O 1
ATOM 1374 N N . GLY A 1 183 ? -12.062 -16.344 -7.793 1 98.75 183 GLY A N 1
ATOM 1375 C CA . GLY A 1 183 ? -13.125 -17.328 -7.664 1 98.75 183 GLY A CA 1
ATOM 1376 C C . GLY A 1 183 ? -13.969 -17.125 -6.422 1 98.75 183 GLY A C 1
ATOM 1377 O O . GLY A 1 183 ? -15.203 -17.203 -6.484 1 98.75 183 GLY A O 1
ATOM 1378 N N . HIS A 1 184 ? -13.258 -16.906 -5.309 1 98.75 184 HIS A N 1
ATOM 1379 C CA . HIS A 1 184 ? -13.945 -16.656 -4.051 1 98.75 184 HIS A CA 1
ATOM 1380 C C . HIS A 1 184 ? -14.914 -15.484 -4.172 1 98.75 184 HIS A C 1
ATOM 1382 O O . HIS A 1 184 ? -16.062 -15.578 -3.727 1 98.75 184 HIS A O 1
ATOM 1388 N N . ALA A 1 185 ? -14.484 -14.406 -4.746 1 98.69 185 ALA A N 1
ATOM 1389 C CA . ALA A 1 185 ? -15.281 -13.195 -4.895 1 98.69 185 ALA A CA 1
ATOM 1390 C C . ALA A 1 185 ? -16.5 -13.438 -5.793 1 98.69 185 ALA A C 1
ATOM 1392 O O . ALA A 1 185 ? -17.609 -13.023 -5.465 1 98.69 185 ALA A O 1
ATOM 1393 N N . ALA A 1 186 ? -16.266 -14.117 -6.918 1 98.5 186 ALA A N 1
ATOM 1394 C CA . ALA A 1 186 ? -17.375 -14.414 -7.832 1 98.5 186 ALA A CA 1
ATOM 1395 C C . ALA A 1 186 ? -18.422 -15.281 -7.148 1 98.5 186 ALA A C 1
ATOM 1397 O O . ALA A 1 186 ? -19.625 -15.031 -7.285 1 98.5 186 ALA A O 1
ATOM 1398 N N . ALA A 1 187 ? -18 -16.312 -6.422 1 98.5 187 ALA A N 1
ATOM 1399 C CA . ALA A 1 187 ? -18.922 -17.188 -5.715 1 98.5 187 ALA A CA 1
ATOM 1400 C C . ALA A 1 187 ? -19.672 -16.438 -4.613 1 98.5 187 ALA A C 1
ATOM 1402 O O . ALA A 1 187 ? -20.844 -16.719 -4.348 1 98.5 187 ALA A O 1
ATOM 1403 N N . THR A 1 188 ? -18.953 -15.531 -3.98 1 98.12 188 THR A N 1
ATOM 1404 C CA . THR A 1 188 ? -19.578 -14.703 -2.963 1 98.12 188 THR A CA 1
ATOM 1405 C C . THR A 1 188 ? -20.719 -13.883 -3.562 1 98.12 188 THR A C 1
ATOM 1407 O O . THR A 1 188 ? -21.812 -13.828 -3 1 98.12 188 THR A O 1
ATOM 1410 N N . LEU A 1 189 ? -20.547 -13.273 -4.707 1 97.5 189 LEU A N 1
ATOM 1411 C CA . LEU A 1 189 ? -21.578 -12.484 -5.383 1 97.5 189 LEU A CA 1
ATOM 1412 C C . LEU A 1 189 ? -22.75 -13.367 -5.82 1 97.5 189 LEU A C 1
ATOM 1414 O O . LEU A 1 189 ? -23.875 -12.898 -5.895 1 97.5 189 LEU A O 1
ATOM 1418 N N . ALA A 1 190 ? -22.453 -14.656 -6.055 1 97.5 190 ALA A N 1
ATOM 1419 C CA . ALA A 1 190 ? -23.469 -15.609 -6.484 1 97.5 190 ALA A CA 1
ATOM 1420 C C . ALA A 1 190 ? -24.219 -16.188 -5.289 1 97.5 190 ALA A C 1
ATOM 1422 O O . ALA A 1 190 ? -25.188 -16.922 -5.457 1 97.5 190 ALA A O 1
ATOM 1423 N N . GLY A 1 191 ? -23.766 -15.93 -4.109 1 97.5 191 GLY A N 1
ATOM 1424 C CA . GLY A 1 191 ? -24.375 -16.484 -2.91 1 97.5 191 GLY A CA 1
ATOM 1425 C C . GLY A 1 191 ? -24.109 -17.969 -2.734 1 97.5 191 GLY A C 1
ATOM 1426 O O . GLY A 1 191 ? -25 -18.719 -2.33 1 97.5 191 GLY A O 1
ATOM 1427 N N . GLN A 1 192 ? -22.906 -18.391 -3.105 1 97.5 192 GLN A N 1
ATOM 1428 C CA . GLN A 1 192 ? -22.531 -19.812 -3.045 1 97.5 192 GLN A CA 1
ATOM 1429 C C . GLN A 1 192 ? -21.312 -20.016 -2.16 1 97.5 192 GLN A C 1
ATOM 1431 O O . GLN A 1 192 ? -20.203 -20.188 -2.662 1 97.5 192 GLN A O 1
ATOM 1436 N N . PRO A 1 193 ? -21.438 -20.141 -0.875 1 96 193 PRO A N 1
ATOM 1437 C CA . PRO A 1 193 ? -20.297 -20.219 0.044 1 96 193 PRO A CA 1
ATOM 1438 C C . PRO A 1 193 ? -19.484 -21.5 -0.15 1 96 193 PRO A C 1
ATOM 1440 O O . PRO A 1 193 ? -18.25 -21.469 -0 1 96 193 PRO A O 1
ATOM 1443 N N . GLU A 1 194 ? -20.094 -22.562 -0.449 1 96.62 194 GLU A N 1
ATOM 1444 C CA . GLU A 1 194 ? -19.359 -23.812 -0.674 1 96.62 194 GLU A CA 1
ATOM 1445 C C . GLU A 1 194 ? -18.469 -23.703 -1.909 1 96.62 194 GLU A C 1
ATOM 1447 O O . GLU A 1 194 ? -17.328 -24.156 -1.888 1 96.62 194 GLU A O 1
ATOM 1452 N N . ALA A 1 195 ? -19.031 -23.141 -2.908 1 97.88 195 ALA A N 1
ATOM 1453 C CA . ALA A 1 195 ? -18.25 -22.953 -4.129 1 97.88 195 ALA A CA 1
ATOM 1454 C C . ALA A 1 195 ? -17.094 -21.984 -3.895 1 97.88 195 ALA A C 1
ATOM 1456 O O . ALA A 1 195 ? -16.016 -22.141 -4.488 1 97.88 195 ALA A O 1
ATOM 1457 N N . ALA A 1 196 ? -17.328 -20.984 -3.016 1 98.12 196 ALA A N 1
ATOM 1458 C CA . ALA A 1 196 ? -16.281 -20 -2.734 1 98.12 196 ALA A CA 1
ATOM 1459 C C . ALA A 1 196 ? -15 -20.688 -2.262 1 98.12 196 ALA A C 1
ATOM 1461 O O . ALA A 1 196 ? -13.898 -20.344 -2.703 1 98.12 196 ALA A O 1
ATOM 1462 N N . GLU A 1 197 ? -15.094 -21.656 -1.438 1 97.88 197 GLU A N 1
ATOM 1463 C CA . GLU A 1 197 ? -13.938 -22.375 -0.921 1 97.88 197 GLU A CA 1
ATOM 1464 C C . GLU A 1 197 ? -13.273 -23.203 -2.018 1 97.88 197 GLU A C 1
ATOM 1466 O O . GLU A 1 197 ? -12.047 -23.234 -2.129 1 97.88 197 GLU A O 1
ATOM 1471 N N . ARG A 1 198 ? -14.047 -23.859 -2.781 1 98.38 198 ARG A N 1
ATOM 1472 C CA . ARG A 1 198 ? -13.523 -24.703 -3.85 1 98.38 198 ARG A CA 1
ATOM 1473 C C . ARG A 1 198 ? -12.875 -23.859 -4.945 1 98.38 198 ARG A C 1
ATOM 1475 O O . ARG A 1 198 ? -11.82 -24.234 -5.465 1 98.38 198 ARG A O 1
ATOM 1482 N N . PHE A 1 199 ? -13.523 -22.766 -5.27 1 98.81 199 PHE A N 1
ATOM 1483 C CA . PHE A 1 199 ? -12.977 -21.875 -6.289 1 98.81 199 PHE A CA 1
ATOM 1484 C C . PHE A 1 199 ? -11.664 -21.25 -5.82 1 98.81 199 PHE A C 1
ATOM 1486 O O . PHE A 1 199 ? -10.719 -21.125 -6.602 1 98.81 199 PHE A O 1
ATOM 1493 N N . ASP A 1 200 ? -11.648 -20.859 -4.547 1 98.75 200 ASP A N 1
ATOM 1494 C CA . ASP A 1 200 ? -10.398 -20.359 -3.982 1 98.75 200 ASP A CA 1
ATOM 1495 C C . ASP A 1 200 ? -9.289 -21.391 -4.09 1 98.75 200 ASP A C 1
ATOM 1497 O O . ASP A 1 200 ? -8.172 -21.078 -4.52 1 98.75 200 ASP A O 1
ATOM 1501 N N . ALA A 1 201 ? -9.547 -22.609 -3.74 1 98.69 201 ALA A N 1
ATOM 1502 C CA . ALA A 1 201 ? -8.57 -23.688 -3.789 1 98.69 201 ALA A CA 1
ATOM 1503 C C . ALA A 1 201 ? -8.094 -23.938 -5.219 1 98.69 201 ALA A C 1
ATOM 1505 O O . ALA A 1 201 ? -6.898 -24.094 -5.465 1 98.69 201 ALA A O 1
ATOM 1506 N N . PHE A 1 202 ? -9.07 -24.031 -6.125 1 98.75 202 PHE A N 1
ATOM 1507 C CA . PHE A 1 202 ? -8.727 -24.188 -7.535 1 98.75 202 PHE A CA 1
ATOM 1508 C C . PHE A 1 202 ? -7.812 -23.062 -8.008 1 98.75 202 PHE A C 1
ATOM 1510 O O . PHE A 1 202 ? -6.77 -23.328 -8.609 1 98.75 202 PHE A O 1
ATOM 1517 N N . GLY A 1 203 ? -8.211 -21.812 -7.742 1 98.75 203 GLY A N 1
ATOM 1518 C CA . GLY A 1 203 ? -7.438 -20.656 -8.172 1 98.75 203 GLY A CA 1
ATOM 1519 C C . GLY A 1 203 ? -6.039 -20.625 -7.594 1 98.75 203 GLY A C 1
ATOM 1520 O O . GLY A 1 203 ? -5.078 -20.312 -8.297 1 98.75 203 GLY A O 1
ATOM 1521 N N . ARG A 1 204 ? -5.879 -20.938 -6.32 1 98.75 204 ARG A N 1
ATOM 1522 C CA . ARG A 1 204 ? -4.578 -20.938 -5.66 1 98.75 204 ARG A CA 1
ATOM 1523 C C . ARG A 1 204 ? -3.631 -21.938 -6.32 1 98.75 204 ARG A C 1
ATOM 1525 O O . ARG A 1 204 ? -2.479 -21.609 -6.613 1 98.75 204 ARG A O 1
ATOM 1532 N N . ARG A 1 205 ? -4.133 -23.141 -6.582 1 98.69 205 ARG A N 1
ATOM 1533 C CA . ARG A 1 205 ? -3.328 -24.172 -7.227 1 98.69 205 ARG A CA 1
ATOM 1534 C C . ARG A 1 205 ? -2.982 -23.766 -8.656 1 98.69 205 ARG A C 1
ATOM 1536 O O . ARG A 1 205 ? -1.842 -23.938 -9.094 1 98.69 205 ARG A O 1
ATOM 1543 N N . LEU A 1 206 ? -3.969 -23.297 -9.328 1 98.62 206 LEU A N 1
ATOM 1544 C CA . LEU A 1 206 ? -3.729 -22.828 -10.688 1 98.62 206 LEU A CA 1
ATOM 1545 C C . LEU A 1 206 ? -2.701 -21.703 -10.711 1 98.62 206 LEU A C 1
ATOM 1547 O O . LEU A 1 206 ? -1.878 -21.625 -11.625 1 98.62 206 LEU A O 1
ATOM 1551 N N . GLY A 1 207 ? -2.805 -20.797 -9.758 1 98.44 207 GLY A N 1
ATOM 1552 C CA . GLY A 1 207 ? -1.836 -19.719 -9.648 1 98.44 207 GLY A CA 1
ATOM 1553 C C . GLY A 1 207 ? -0.415 -20.203 -9.453 1 98.44 207 GLY A C 1
ATOM 1554 O O . GLY A 1 207 ? 0.526 -19.641 -10.016 1 98.44 207 GLY A O 1
ATOM 1555 N N . VAL A 1 208 ? -0.255 -21.203 -8.641 1 98.62 208 VAL A N 1
ATOM 1556 C CA . VAL A 1 208 ? 1.064 -21.797 -8.461 1 98.62 208 VAL A CA 1
ATOM 1557 C C . VAL A 1 208 ? 1.561 -22.375 -9.789 1 98.62 208 VAL A C 1
ATOM 1559 O O . VAL A 1 208 ? 2.711 -22.156 -10.172 1 98.62 208 VAL A O 1
ATOM 1562 N N . ALA A 1 209 ? 0.68 -23.109 -10.477 1 98.62 209 ALA A N 1
ATOM 1563 C CA . ALA A 1 209 ? 1.033 -23.656 -11.789 1 98.62 209 ALA A CA 1
ATOM 1564 C C . ALA A 1 209 ? 1.422 -22.547 -12.75 1 98.62 209 ALA A C 1
ATOM 1566 O O . ALA A 1 209 ? 2.361 -22.688 -13.539 1 98.62 209 ALA A O 1
ATOM 1567 N N . PHE A 1 210 ? 0.709 -21.516 -12.68 1 97.5 210 PHE A N 1
ATOM 1568 C CA . PHE A 1 210 ? 0.959 -20.359 -13.523 1 97.5 210 PHE A CA 1
ATOM 1569 C C . PHE A 1 210 ? 2.352 -19.797 -13.266 1 97.5 210 PHE A C 1
ATOM 1571 O O . PHE A 1 210 ? 3.053 -19.406 -14.211 1 97.5 210 PHE A O 1
ATOM 1578 N N . GLN A 1 211 ? 2.725 -19.719 -12.07 1 96.81 211 GLN A N 1
ATOM 1579 C CA . GLN A 1 211 ? 4.055 -19.234 -11.734 1 96.81 211 GLN A CA 1
ATOM 1580 C C . GLN A 1 211 ? 5.137 -20.188 -12.219 1 96.81 211 GLN A C 1
ATOM 1582 O O . GLN A 1 211 ? 6.172 -19.766 -12.734 1 96.81 211 GLN A O 1
ATOM 1587 N N . ILE A 1 212 ? 4.922 -21.453 -12.078 1 98 212 ILE A N 1
ATOM 1588 C CA . ILE A 1 212 ? 5.867 -22.453 -12.578 1 98 212 ILE A CA 1
ATOM 1589 C C . ILE A 1 212 ? 6.02 -22.297 -14.094 1 98 212 ILE A C 1
ATOM 1591 O O . ILE A 1 212 ? 7.133 -22.359 -14.617 1 98 212 ILE A O 1
ATOM 1595 N N . ALA A 1 213 ? 4.91 -22.109 -14.727 1 97.06 213 ALA A N 1
ATOM 1596 C CA . ALA A 1 213 ? 4.938 -21.891 -16.172 1 97.06 213 ALA A CA 1
ATOM 1597 C C . ALA A 1 213 ? 5.809 -20.703 -16.531 1 97.06 213 ALA A C 1
ATOM 1599 O O . ALA A 1 213 ? 6.59 -20.766 -17.484 1 97.06 213 ALA A O 1
ATOM 1600 N N . ASP A 1 214 ? 5.645 -19.656 -15.781 1 94 214 ASP A N 1
ATOM 1601 C CA . ASP A 1 214 ? 6.461 -18.469 -16.016 1 94 214 ASP A CA 1
ATOM 1602 C C . ASP A 1 214 ? 7.945 -18.781 -15.82 1 94 214 ASP A C 1
ATOM 1604 O O . ASP A 1 214 ? 8.789 -18.281 -16.562 1 94 214 ASP A O 1
ATOM 1608 N N . ASP A 1 215 ? 8.266 -19.5 -14.844 1 96 215 ASP A N 1
ATOM 1609 C CA . ASP A 1 215 ? 9.648 -19.891 -14.57 1 96 215 ASP A CA 1
ATOM 1610 C C . ASP A 1 215 ? 10.227 -20.719 -15.727 1 96 215 ASP A C 1
ATOM 1612 O O . ASP A 1 215 ? 11.398 -20.562 -16.078 1 96 215 ASP A O 1
ATOM 1616 N N . ILE A 1 216 ? 9.383 -21.578 -16.219 1 96.56 216 ILE A N 1
ATOM 1617 C CA . ILE A 1 216 ? 9.805 -22.422 -17.344 1 96.56 216 ILE A CA 1
ATOM 1618 C C . ILE A 1 216 ? 10.062 -21.547 -18.562 1 96.56 216 ILE A C 1
ATOM 1620 O O . ILE A 1 216 ? 11.078 -21.688 -19.234 1 96.56 216 ILE A O 1
ATOM 1624 N N . ARG A 1 217 ? 9.18 -20.609 -18.828 1 95.12 217 ARG A N 1
ATOM 1625 C CA . ARG A 1 217 ? 9.336 -19.719 -19.953 1 95.12 217 ARG A CA 1
ATOM 1626 C C . ARG A 1 217 ? 10.609 -18.875 -19.828 1 95.12 217 ARG A C 1
ATOM 1628 O O . ARG A 1 217 ? 11.25 -18.562 -20.828 1 95.12 217 ARG A O 1
ATOM 1635 N N . ASP A 1 218 ? 10.961 -18.578 -18.609 1 93.25 218 ASP A N 1
ATOM 1636 C CA . ASP A 1 218 ? 12.188 -17.828 -18.344 1 93.25 218 ASP A CA 1
ATOM 1637 C C . ASP A 1 218 ? 13.414 -18.609 -18.812 1 93.25 218 ASP A C 1
ATOM 1639 O O . ASP A 1 218 ? 14.359 -18.016 -19.344 1 93.25 218 ASP A O 1
ATOM 1643 N N . VAL A 1 219 ? 13.391 -19.844 -18.641 1 93.81 219 VAL A N 1
ATOM 1644 C CA . VAL A 1 219 ? 14.508 -20.688 -19.031 1 93.81 219 VAL A CA 1
ATOM 1645 C C . VAL A 1 219 ? 14.469 -20.938 -20.531 1 93.81 219 VAL A C 1
ATOM 1647 O O . VAL A 1 219 ? 15.508 -20.906 -21.203 1 93.81 219 VAL A O 1
ATOM 1650 N N . LEU A 1 220 ? 13.273 -21.094 -21.047 1 93.75 220 LEU A N 1
ATOM 1651 C CA . LEU A 1 220 ? 13.117 -21.422 -22.469 1 93.75 220 LEU A CA 1
ATOM 1652 C C . LEU A 1 220 ? 13.258 -20.172 -23.328 1 93.75 220 LEU A C 1
ATOM 1654 O O . LEU A 1 220 ? 13.562 -20.281 -24.531 1 93.75 220 LEU A O 1
ATOM 1658 N N . GLY A 1 221 ? 12.992 -19.016 -22.766 1 91 221 GLY A N 1
ATOM 1659 C CA . GLY A 1 221 ? 13.031 -17.766 -23.531 1 91 221 GLY A CA 1
ATOM 1660 C C . GLY A 1 221 ? 11.82 -17.578 -24.422 1 91 221 GLY A C 1
ATOM 1661 O O . GLY A 1 221 ? 11.938 -17.016 -25.516 1 91 221 GLY A O 1
ATOM 1662 N N . THR A 1 222 ? 10.75 -18.094 -23.922 1 89.62 222 THR A N 1
ATOM 1663 C CA . THR A 1 222 ? 9.586 -18.109 -24.812 1 89.62 222 THR A CA 1
ATOM 1664 C C . THR A 1 222 ? 8.594 -17.016 -24.391 1 89.62 222 THR A C 1
ATOM 1666 O O . THR A 1 222 ? 7.484 -16.953 -24.922 1 89.62 222 THR A O 1
ATOM 1669 N N . ASP A 1 223 ? 8.828 -16.297 -23.375 1 79.94 223 ASP A N 1
ATOM 1670 C CA . ASP A 1 223 ? 7.988 -15.148 -23.016 1 79.94 223 ASP A CA 1
ATOM 1671 C C . ASP A 1 223 ? 8.445 -13.891 -23.75 1 79.94 223 ASP A C 1
ATOM 1673 O O . ASP A 1 223 ? 9.508 -13.344 -23.438 1 79.94 223 ASP A O 1
ATOM 1677 N N . PRO A 1 224 ? 7.535 -13.461 -24.641 1 70.88 224 PRO A N 1
ATOM 1678 C CA . PRO A 1 224 ? 7.953 -12.258 -25.375 1 70.88 224 PRO A CA 1
ATOM 1679 C C . PRO A 1 224 ? 8.031 -11.023 -24.484 1 70.88 224 PRO A C 1
ATOM 1681 O O . PRO A 1 224 ? 7.223 -10.867 -23.562 1 70.88 224 PRO A O 1
ATOM 1684 N N . GLY A 1 225 ? 9.125 -10.195 -24.594 1 65.56 225 GLY A N 1
ATOM 1685 C CA . GLY A 1 225 ? 9.234 -8.914 -23.922 1 65.56 225 GLY A CA 1
ATOM 1686 C C . GLY A 1 225 ? 10 -8.992 -22.609 1 65.56 225 GLY A C 1
ATOM 1687 O O . GLY A 1 225 ? 10.266 -7.965 -21.984 1 65.56 225 GLY A O 1
ATOM 1688 N N . LYS A 1 226 ? 10.266 -10.359 -22.172 1 71.69 226 LYS A N 1
ATOM 1689 C CA . LYS A 1 226 ? 11.07 -10.539 -20.969 1 71.69 226 LYS A CA 1
ATOM 1690 C C . LYS A 1 226 ? 12.445 -11.102 -21.312 1 71.69 226 LYS A C 1
ATOM 1692 O O . LYS A 1 226 ? 12.57 -11.969 -22.172 1 71.69 226 LYS A O 1
ATOM 1697 N N . PRO A 1 227 ? 13.406 -10.562 -20.641 1 76.38 227 PRO A N 1
ATOM 1698 C CA . PRO A 1 227 ? 14.727 -11.148 -20.844 1 76.38 227 PRO A CA 1
ATOM 1699 C C . PRO A 1 227 ? 14.805 -12.609 -20.391 1 76.38 227 PRO A C 1
ATOM 1701 O O . PRO A 1 227 ? 14.203 -12.977 -19.375 1 76.38 227 PRO A O 1
ATOM 1704 N N . ARG A 1 228 ? 15.523 -13.305 -21.25 1 87.69 228 ARG A N 1
ATOM 1705 C CA . ARG A 1 228 ? 15.734 -14.695 -20.875 1 87.69 228 ARG A CA 1
ATOM 1706 C C . ARG A 1 228 ? 16.656 -14.805 -19.672 1 87.69 228 ARG A C 1
ATOM 1708 O O . ARG A 1 228 ? 17.578 -14 -19.516 1 87.69 228 ARG A O 1
ATOM 1715 N N . TYR A 1 229 ? 16.359 -15.68 -18.719 1 89.88 229 TYR A N 1
ATOM 1716 C CA . TYR A 1 229 ? 17.172 -16.016 -17.547 1 89.88 229 TYR A CA 1
ATOM 1717 C C . TYR A 1 229 ? 17.125 -14.891 -16.516 1 89.88 229 TYR A C 1
ATOM 1719 O O . TYR A 1 229 ? 18.125 -14.617 -15.852 1 89.88 229 TYR A O 1
ATOM 1727 N N . ALA A 1 230 ? 16.016 -14.18 -16.531 1 85.38 230 ALA A N 1
ATOM 1728 C CA . ALA A 1 230 ? 15.859 -13.078 -15.578 1 85.38 230 ALA A CA 1
ATOM 1729 C C . ALA A 1 230 ? 16.016 -13.57 -14.141 1 85.38 230 ALA A C 1
ATOM 1731 O O . ALA A 1 230 ? 16.578 -12.867 -13.305 1 85.38 230 ALA A O 1
ATOM 1732 N N . ASP A 1 231 ? 15.562 -14.719 -13.844 1 88.88 231 ASP A N 1
ATOM 1733 C CA . ASP A 1 231 ? 15.656 -15.273 -12.5 1 88.88 231 ASP A CA 1
ATOM 1734 C C . ASP A 1 231 ? 17.109 -15.562 -12.117 1 88.88 231 ASP A C 1
ATOM 1736 O O . ASP A 1 231 ? 17.531 -15.266 -11 1 88.88 231 ASP A O 1
ATOM 1740 N N . MET A 1 232 ? 17.719 -16.094 -13.016 1 88.12 232 MET A N 1
ATOM 1741 C CA . MET A 1 232 ? 19.141 -16.375 -12.781 1 88.12 232 MET A CA 1
ATOM 1742 C C . MET A 1 232 ? 19.922 -15.094 -12.562 1 88.12 232 MET A C 1
ATOM 1744 O O . MET A 1 232 ? 20.75 -15.016 -11.656 1 88.12 232 MET A O 1
ATOM 1748 N N . LEU A 1 233 ? 19.641 -14.164 -13.352 1 84.19 233 LEU A N 1
ATOM 1749 C CA . LEU A 1 233 ? 20.344 -12.891 -13.289 1 84.19 233 LEU A CA 1
ATOM 1750 C C . LEU A 1 233 ? 20.031 -12.164 -11.977 1 84.19 233 LEU A C 1
ATOM 1752 O O . LEU A 1 233 ? 20.891 -11.477 -11.43 1 84.19 233 LEU A O 1
ATOM 1756 N N . SER A 1 234 ? 18.891 -12.367 -11.5 1 81.81 234 SER A N 1
ATOM 1757 C CA . SER A 1 234 ? 18.469 -11.68 -10.281 1 81.81 234 SER A CA 1
ATOM 1758 C C . SER A 1 234 ? 18.781 -12.508 -9.039 1 81.81 234 SER A C 1
ATOM 1760 O O . SER A 1 234 ? 18.547 -12.07 -7.914 1 81.81 234 SER A O 1
ATOM 1762 N N . GLY A 1 235 ? 19.219 -13.703 -9.258 1 87.44 235 GLY A N 1
ATOM 1763 C CA . GLY A 1 235 ? 19.531 -14.578 -8.141 1 87.44 235 GLY A CA 1
ATOM 1764 C C . GLY A 1 235 ? 18.297 -15.227 -7.535 1 87.44 235 GLY A C 1
ATOM 1765 O O . GLY A 1 235 ? 18.328 -15.672 -6.387 1 87.44 235 GLY A O 1
ATOM 1766 N N . THR A 1 236 ? 17.234 -15.242 -8.258 1 89.56 236 THR A N 1
ATOM 1767 C CA . THR A 1 236 ? 16 -15.875 -7.797 1 89.56 236 THR A CA 1
ATOM 1768 C C . THR A 1 236 ? 16.062 -17.391 -7.992 1 89.56 236 THR A C 1
ATOM 1770 O O . THR A 1 236 ? 16.234 -17.859 -9.117 1 89.56 236 THR A O 1
ATOM 1773 N N . PRO A 1 237 ? 15.898 -18.109 -6.953 1 93.69 237 PRO A N 1
ATOM 1774 C CA . PRO A 1 237 ? 15.953 -19.578 -7.07 1 93.69 237 PRO A CA 1
ATOM 1775 C C . PRO A 1 237 ? 14.641 -20.188 -7.547 1 93.69 237 PRO A C 1
ATOM 1777 O O . PRO A 1 237 ? 13.969 -20.891 -6.789 1 93.69 237 PRO A O 1
ATOM 1780 N N . SER A 1 238 ? 14.344 -19.984 -8.805 1 96.19 238 SER A N 1
ATOM 1781 C CA . SER A 1 238 ? 13.102 -20.5 -9.375 1 96.19 238 SER A CA 1
ATOM 1782 C C . SER A 1 238 ? 13.117 -22.016 -9.438 1 96.19 238 SER A C 1
ATOM 1784 O O . SER A 1 238 ? 14.156 -22.641 -9.227 1 96.19 238 SER A O 1
ATOM 1786 N N . LEU A 1 239 ? 12 -22.594 -9.727 1 97.88 239 LEU A N 1
ATOM 1787 C CA . LEU A 1 239 ? 11.828 -24.047 -9.68 1 97.88 239 LEU A CA 1
ATOM 1788 C C . LEU A 1 239 ? 12.797 -24.734 -10.641 1 97.88 239 LEU A C 1
ATOM 1790 O O . LEU A 1 239 ? 13.539 -25.641 -10.242 1 97.88 239 LEU A O 1
ATOM 1794 N N . PRO A 1 240 ? 12.914 -24.281 -11.914 1 97.38 240 PRO A N 1
ATOM 1795 C CA . PRO A 1 240 ? 13.867 -24.953 -12.797 1 97.38 240 PRO A CA 1
ATOM 1796 C C . PRO A 1 240 ? 15.305 -24.844 -12.305 1 97.38 240 PRO A C 1
ATOM 1798 O O . PRO A 1 240 ? 16.078 -25.797 -12.453 1 97.38 240 PRO A O 1
ATOM 1801 N N . ILE A 1 241 ? 15.656 -23.75 -11.742 1 96.56 241 ILE A N 1
ATOM 1802 C CA . ILE A 1 241 ? 17.016 -23.547 -11.242 1 96.56 241 ILE A CA 1
ATOM 1803 C C . ILE A 1 241 ? 17.281 -24.5 -10.078 1 96.56 241 ILE A C 1
ATOM 1805 O O . ILE A 1 241 ? 18.312 -25.156 -10.039 1 96.56 241 ILE A O 1
ATOM 1809 N N . LEU A 1 242 ? 16.344 -24.547 -9.133 1 97.5 242 LEU A N 1
ATOM 1810 C CA . LEU A 1 242 ? 16.5 -25.422 -7.98 1 97.5 242 LEU A CA 1
ATOM 1811 C C . LEU A 1 242 ? 16.578 -26.875 -8.414 1 97.5 242 LEU A C 1
ATOM 1813 O O . LEU A 1 242 ? 17.375 -27.656 -7.871 1 97.5 242 LEU A O 1
ATOM 1817 N N . LEU A 1 243 ? 15.781 -27.297 -9.367 1 97.5 243 LEU A N 1
ATOM 1818 C CA . LEU A 1 243 ? 15.781 -28.656 -9.875 1 97.5 243 LEU A CA 1
ATOM 1819 C C . LEU A 1 243 ? 17.094 -28.969 -10.594 1 97.5 243 LEU A C 1
ATOM 1821 O O . LEU A 1 243 ? 17.625 -30.078 -10.484 1 97.5 243 LEU A O 1
ATOM 1825 N N . ALA A 1 244 ? 17.609 -28.016 -11.328 1 97.19 244 ALA A N 1
ATOM 1826 C CA . ALA A 1 244 ? 18.875 -28.188 -12.031 1 97.19 244 ALA A CA 1
ATOM 1827 C C . ALA A 1 244 ? 20.016 -28.406 -11.055 1 97.19 244 ALA A C 1
ATOM 1829 O O . ALA A 1 244 ? 20.859 -29.281 -11.266 1 97.19 244 ALA A O 1
ATOM 1830 N N . VAL A 1 245 ? 20.031 -27.625 -10.047 1 96.88 245 VAL A N 1
ATOM 1831 C CA . VAL A 1 245 ? 21.078 -27.719 -9.039 1 96.88 245 VAL A CA 1
ATOM 1832 C C . VAL A 1 245 ? 21 -29.078 -8.336 1 96.88 245 VAL A C 1
ATOM 1834 O O . VAL A 1 245 ? 22.016 -29.672 -8.016 1 96.88 245 VAL A O 1
ATOM 1837 N N . ALA A 1 246 ? 19.812 -29.547 -8.078 1 96.12 246 ALA A N 1
ATOM 1838 C CA . ALA A 1 246 ? 19.609 -30.859 -7.449 1 96.12 246 ALA A CA 1
ATOM 1839 C C . ALA A 1 246 ? 20.125 -31.969 -8.344 1 96.12 246 ALA A C 1
ATOM 1841 O O . ALA A 1 246 ? 20.641 -32.969 -7.855 1 96.12 246 ALA A O 1
ATOM 1842 N N . ARG A 1 247 ? 20.078 -31.812 -9.633 1 95.25 247 ARG A N 1
ATOM 1843 C CA . ARG A 1 247 ? 20.484 -32.812 -10.609 1 95.25 247 ARG A CA 1
ATOM 1844 C C . ARG A 1 247 ? 21.984 -32.75 -10.883 1 95.25 247 ARG A C 1
ATOM 1846 O O . ARG A 1 247 ? 22.609 -33.781 -11.164 1 95.25 247 ARG A O 1
ATOM 1853 N N . ASP A 1 248 ? 22.438 -31.547 -10.938 1 95.62 248 ASP A N 1
ATOM 1854 C CA . ASP A 1 248 ? 23.859 -31.297 -11.18 1 95.62 248 ASP A CA 1
ATOM 1855 C C . ASP A 1 248 ? 24.453 -30.391 -10.094 1 95.62 248 ASP A C 1
ATOM 1857 O O . ASP A 1 248 ? 24.406 -29.172 -10.211 1 95.62 248 ASP A O 1
ATOM 1861 N N . GLY A 1 249 ? 25.047 -31 -9.156 1 93.81 249 GLY A N 1
ATOM 1862 C CA . GLY A 1 249 ? 25.578 -30.281 -8.008 1 93.81 249 GLY A CA 1
ATOM 1863 C C . GLY A 1 249 ? 26.641 -29.266 -8.375 1 93.81 249 GLY A C 1
ATOM 1864 O O . GLY A 1 249 ? 26.875 -28.312 -7.633 1 93.81 249 GLY A O 1
ATOM 1865 N N . SER A 1 250 ? 27.297 -29.406 -9.531 1 94.19 250 SER A N 1
ATOM 1866 C CA . SER A 1 250 ? 28.344 -28.484 -9.938 1 94.19 250 SER A CA 1
ATOM 1867 C C . SER A 1 250 ? 27.781 -27.109 -10.258 1 94.19 250 SER A C 1
ATOM 1869 O O . SER A 1 250 ? 28.5 -26.109 -10.234 1 94.19 250 SER A O 1
ATOM 1871 N N . LEU A 1 251 ? 26.547 -27.016 -10.547 1 94.88 251 LEU A N 1
ATOM 1872 C CA . LEU A 1 251 ? 25.891 -25.766 -10.883 1 94.88 251 LEU A CA 1
ATOM 1873 C C . LEU A 1 251 ? 25.828 -24.844 -9.672 1 94.88 251 LEU A C 1
ATOM 1875 O O . LEU A 1 251 ? 25.781 -23.609 -9.812 1 94.88 251 LEU A O 1
ATOM 1879 N N . ARG A 1 252 ? 25.75 -25.469 -8.508 1 94.5 252 ARG A N 1
ATOM 1880 C CA . ARG A 1 252 ? 25.672 -24.688 -7.281 1 94.5 252 ARG A CA 1
ATOM 1881 C C . ARG A 1 252 ? 26.828 -23.688 -7.184 1 94.5 252 ARG A C 1
ATOM 1883 O O . ARG A 1 252 ? 26.609 -22.5 -6.977 1 94.5 252 ARG A O 1
ATOM 1890 N N . GLY A 1 253 ? 28 -24.172 -7.328 1 91.94 253 GLY A N 1
ATOM 1891 C CA . GLY A 1 253 ? 29.172 -23.328 -7.273 1 91.94 253 GLY A CA 1
ATOM 1892 C C . GLY A 1 253 ? 29.203 -22.281 -8.383 1 91.94 253 GLY A C 1
ATOM 1893 O O . GLY A 1 253 ? 29.578 -21.125 -8.141 1 91.94 253 GLY A O 1
ATOM 1894 N N . LYS A 1 254 ? 28.859 -22.672 -9.547 1 91.06 254 LYS A N 1
ATOM 1895 C CA . LYS A 1 254 ? 28.859 -21.781 -10.703 1 91.06 254 LYS A CA 1
ATOM 1896 C C . LYS A 1 254 ? 27.875 -20.625 -10.508 1 91.06 254 LYS A C 1
ATOM 1898 O O . LYS A 1 254 ? 28.188 -19.469 -10.828 1 91.06 254 LYS A O 1
ATOM 1903 N N . LEU A 1 255 ? 26.734 -20.953 -10.016 1 92.75 255 LEU A N 1
ATOM 1904 C CA . LEU A 1 255 ? 25.703 -19.938 -9.797 1 92.75 255 LEU A CA 1
ATOM 1905 C C . LEU A 1 255 ? 26.094 -19 -8.656 1 92.75 255 LEU A C 1
ATOM 1907 O O . LEU A 1 255 ? 25.922 -17.781 -8.766 1 92.75 255 LEU A O 1
ATOM 1911 N N . LYS A 1 256 ? 26.609 -19.531 -7.613 1 90.06 256 LYS A N 1
ATOM 1912 C CA . LYS A 1 256 ? 27.062 -18.719 -6.496 1 90.06 256 LYS A CA 1
ATOM 1913 C C . LYS A 1 256 ? 28.156 -17.75 -6.934 1 90.06 256 LYS A C 1
ATOM 1915 O O . LYS A 1 256 ? 28.172 -16.578 -6.523 1 90.06 256 LYS A O 1
ATOM 1920 N N . ASP A 1 257 ? 29.031 -18.266 -7.73 1 86 257 ASP A N 1
ATOM 1921 C CA . ASP A 1 257 ? 30.109 -17.438 -8.258 1 86 257 ASP A CA 1
ATOM 1922 C C . ASP A 1 257 ? 29.562 -16.312 -9.133 1 86 257 ASP A C 1
ATOM 1924 O O . ASP A 1 257 ? 30.031 -15.172 -9.062 1 86 257 ASP A O 1
ATOM 1928 N N . ALA A 1 258 ? 28.609 -16.656 -9.906 1 83.88 258 ALA A N 1
ATOM 1929 C CA . ALA A 1 258 ? 28 -15.672 -10.797 1 83.88 258 ALA A CA 1
ATOM 1930 C C . ALA A 1 258 ? 27.281 -14.586 -10 1 83.88 258 ALA A C 1
ATOM 1932 O O . ALA A 1 258 ? 27.312 -13.414 -10.391 1 83.88 258 ALA A O 1
ATOM 1933 N N . TRP A 1 259 ? 26.688 -15.008 -8.945 1 82.75 259 TRP A N 1
ATOM 1934 C CA . TRP A 1 259 ? 25.922 -14.055 -8.156 1 82.75 259 TRP A CA 1
ATOM 1935 C C . TRP A 1 259 ? 26.828 -13.211 -7.266 1 82.75 259 TRP A C 1
ATOM 1937 O O . TRP A 1 259 ? 26.484 -12.094 -6.883 1 82.75 259 TRP A O 1
ATOM 1947 N N . ALA A 1 260 ? 27.891 -13.766 -6.918 1 77.56 260 ALA A N 1
ATOM 1948 C CA . ALA A 1 260 ? 28.859 -13.047 -6.094 1 77.56 260 ALA A CA 1
ATOM 1949 C C . ALA A 1 260 ? 29.578 -11.969 -6.902 1 77.56 260 ALA A C 1
ATOM 1951 O O . ALA A 1 260 ? 29.922 -10.914 -6.367 1 77.56 260 ALA A O 1
ATOM 1952 N N . PHE A 1 261 ? 29.812 -12.406 -8.188 1 66.69 261 PHE A N 1
ATOM 1953 C CA . PHE A 1 261 ? 30.562 -11.461 -8.992 1 66.69 261 PHE A CA 1
ATOM 1954 C C . PHE A 1 261 ? 29.641 -10.609 -9.852 1 66.69 261 PHE A C 1
ATOM 1956 O O . PHE A 1 261 ? 28.594 -11.078 -10.289 1 66.69 261 PHE A O 1
ATOM 1963 N N . THR A 1 262 ? 29.188 -9.367 -9.5 1 59.97 262 THR A N 1
ATOM 1964 C CA . THR A 1 262 ? 28.219 -8.391 -9.984 1 59.97 262 THR A CA 1
ATOM 1965 C C . THR A 1 262 ? 28.125 -8.43 -11.508 1 59.97 262 THR A C 1
ATOM 1967 O O . THR A 1 262 ? 27.188 -7.891 -12.102 1 59.97 262 THR A O 1
ATOM 1970 N N . THR A 1 263 ? 29.094 -8.969 -12.281 1 59.97 263 THR A N 1
ATOM 1971 C CA . THR A 1 263 ? 29.047 -8.742 -13.727 1 59.97 263 THR A CA 1
ATOM 1972 C C . THR A 1 263 ? 28.766 -10.039 -14.469 1 59.97 263 THR A C 1
ATOM 1974 O O . THR A 1 263 ? 29.703 -10.773 -14.812 1 59.97 263 THR A O 1
ATOM 1977 N N . ILE A 1 264 ? 27.469 -10.531 -14.25 1 69.44 264 ILE A N 1
ATOM 1978 C CA . ILE A 1 264 ? 27.156 -11.656 -15.133 1 69.44 264 ILE A CA 1
ATOM 1979 C C . ILE A 1 264 ? 27.016 -11.164 -16.562 1 69.44 264 ILE A C 1
ATOM 1981 O O . ILE A 1 264 ? 26.094 -10.438 -16.891 1 69.44 264 ILE A O 1
ATOM 1985 N N . ASN A 1 265 ? 28.047 -11.375 -17.422 1 76.81 265 ASN A N 1
ATOM 1986 C CA . ASN A 1 265 ? 27.953 -10.984 -18.812 1 76.81 265 ASN A CA 1
ATOM 1987 C C . ASN A 1 265 ? 27.109 -11.977 -19.625 1 76.81 265 ASN A C 1
ATOM 1989 O O . ASN A 1 265 ? 26.672 -13 -19.094 1 76.81 265 ASN A O 1
ATOM 1993 N N . ALA A 1 266 ? 26.891 -11.672 -20.812 1 83.06 266 ALA A N 1
ATOM 1994 C CA . ALA A 1 266 ? 25.984 -12.414 -21.688 1 83.06 266 ALA A CA 1
ATOM 1995 C C . ALA A 1 266 ? 26.5 -13.828 -21.938 1 83.06 266 ALA A C 1
ATOM 1997 O O . ALA A 1 266 ? 25.719 -14.781 -22 1 83.06 266 ALA A O 1
ATOM 1998 N N . GLU A 1 267 ? 27.75 -13.961 -22.016 1 85.12 267 GLU A N 1
ATOM 1999 C CA . GLU A 1 267 ? 28.359 -15.266 -22.297 1 85.12 267 GLU A CA 1
ATOM 2000 C C . GLU A 1 267 ? 28.188 -16.219 -21.125 1 85.12 267 GLU A C 1
ATOM 2002 O O . GLU A 1 267 ? 27.812 -17.375 -21.312 1 85.12 267 GLU A O 1
ATOM 2007 N N . ARG A 1 268 ? 28.469 -15.711 -19.969 1 85.75 268 ARG A N 1
ATOM 2008 C CA . ARG A 1 268 ? 28.312 -16.531 -18.766 1 85.75 268 ARG A CA 1
ATOM 2009 C C . ARG A 1 268 ? 26.859 -16.891 -18.531 1 85.75 268 ARG A C 1
ATOM 2011 O O . ARG A 1 268 ? 26.547 -18.016 -18.109 1 85.75 268 ARG A O 1
ATOM 2018 N N . THR A 1 269 ? 26.016 -15.977 -18.859 1 88.88 269 THR A N 1
ATOM 2019 C CA . THR A 1 269 ? 24.578 -16.203 -18.734 1 88.88 269 THR A CA 1
ATOM 2020 C C . THR A 1 269 ? 24.141 -17.359 -19.625 1 88.88 269 THR A C 1
ATOM 2022 O O . THR A 1 269 ? 23.406 -18.25 -19.188 1 88.88 269 THR A O 1
ATOM 2025 N N . ARG A 1 270 ? 24.609 -17.344 -20.797 1 89.44 270 ARG A N 1
ATOM 2026 C CA . ARG A 1 270 ? 24.25 -18.375 -21.75 1 89.44 270 ARG A CA 1
ATOM 2027 C C . ARG A 1 270 ? 24.797 -19.734 -21.328 1 89.44 270 ARG A C 1
ATOM 2029 O O . ARG A 1 270 ? 24.094 -20.75 -21.422 1 89.44 270 ARG A O 1
ATOM 2036 N N . ALA A 1 271 ? 26 -19.734 -20.844 1 91 271 ALA A N 1
ATOM 2037 C CA . ALA A 1 271 ? 26.625 -20.984 -20.422 1 91 271 ALA A CA 1
ATOM 2038 C C . ALA A 1 271 ? 25.875 -21.609 -19.25 1 91 271 ALA A C 1
ATOM 2040 O O . ALA A 1 271 ? 25.641 -22.812 -19.234 1 91 271 ALA A O 1
ATOM 2041 N N . LEU A 1 272 ? 25.578 -20.781 -18.359 1 92.06 272 LEU A N 1
ATOM 2042 C CA . LEU A 1 272 ? 24.844 -21.266 -17.188 1 92.06 272 LEU A CA 1
ATOM 2043 C C . LEU A 1 272 ? 23.438 -21.703 -17.594 1 92.06 272 LEU A C 1
ATOM 2045 O O . LEU A 1 272 ? 22.953 -22.734 -17.109 1 92.06 272 LEU A O 1
ATOM 2049 N N . GLY A 1 273 ? 22.828 -20.922 -18.453 1 92.44 273 GLY A N 1
ATOM 2050 C CA . GLY A 1 273 ? 21.516 -21.281 -18.953 1 92.44 273 GLY A CA 1
ATOM 2051 C C . GLY A 1 273 ? 21.484 -22.625 -19.672 1 92.44 273 GLY A C 1
ATOM 2052 O O . GLY A 1 273 ? 20.609 -23.453 -19.438 1 92.44 273 GLY A O 1
ATOM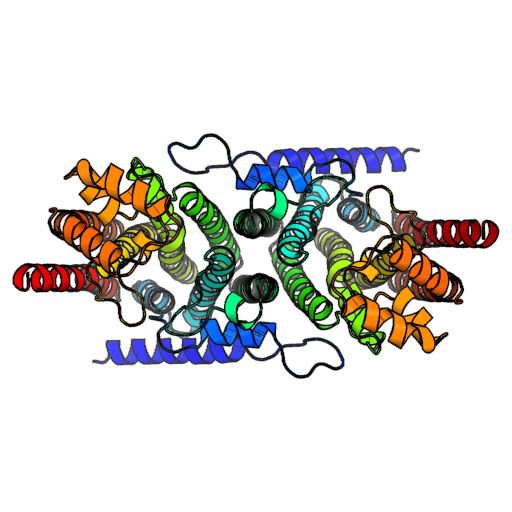 2053 N N . ASP A 1 274 ? 22.453 -22.75 -20.484 1 90.5 274 ASP A N 1
ATOM 2054 C CA . ASP A 1 274 ? 22.578 -24.016 -21.219 1 90.5 274 ASP A CA 1
ATOM 2055 C C . ASP A 1 274 ? 22.781 -25.188 -20.266 1 90.5 274 ASP A C 1
ATOM 2057 O O . ASP A 1 274 ? 22.234 -26.266 -20.484 1 90.5 274 ASP A O 1
ATOM 2061 N N . ALA A 1 275 ? 23.625 -24.953 -19.312 1 93.44 275 ALA A N 1
ATOM 2062 C CA . ALA A 1 275 ? 23.875 -26 -18.328 1 93.44 275 ALA A CA 1
ATOM 2063 C C . ALA A 1 275 ? 22.594 -26.391 -17.594 1 93.44 275 ALA A C 1
ATOM 2065 O O . ALA A 1 275 ? 22.375 -27.578 -17.312 1 93.44 275 ALA A O 1
ATOM 2066 N N . ILE A 1 276 ? 21.766 -25.453 -17.312 1 94.06 276 ILE A N 1
ATOM 2067 C CA . ILE A 1 276 ? 20.484 -25.703 -16.641 1 94.06 276 ILE A CA 1
ATOM 2068 C C . ILE A 1 276 ? 19.578 -26.531 -17.547 1 94.06 276 ILE A C 1
ATOM 2070 O O . ILE A 1 276 ? 18.969 -27.516 -17.109 1 94.06 276 ILE A O 1
ATOM 2074 N N . GLU A 1 277 ? 19.547 -26.172 -18.75 1 91.25 277 GLU A N 1
ATOM 2075 C CA . GLU A 1 277 ? 18.656 -26.828 -19.719 1 91.25 277 GLU A CA 1
ATOM 2076 C C . GLU A 1 277 ? 19.109 -28.266 -19.969 1 91.25 277 GLU A C 1
ATOM 2078 O O . GLU A 1 277 ? 18.281 -29.109 -20.312 1 91.25 277 GLU A O 1
ATOM 2083 N N . ARG A 1 278 ? 20.391 -28.453 -19.812 1 91.94 278 ARG A N 1
ATOM 2084 C CA . ARG A 1 278 ? 20.938 -29.781 -20.062 1 91.94 278 ARG A CA 1
ATOM 2085 C C . ARG A 1 278 ? 20.531 -30.766 -18.969 1 91.94 278 ARG A C 1
ATOM 2087 O O . ARG A 1 278 ? 20.672 -31.984 -19.141 1 91.94 278 ARG A O 1
ATOM 2094 N N . THR A 1 279 ? 20.125 -30.078 -17.938 1 92.56 279 THR A N 1
ATOM 2095 C CA . THR A 1 279 ? 19.594 -30.953 -16.906 1 92.56 279 THR A CA 1
ATOM 2096 C C . THR A 1 279 ? 18.141 -31.328 -17.188 1 92.56 279 THR A C 1
ATOM 2098 O O . THR A 1 279 ? 17.562 -30.844 -18.156 1 92.56 279 THR A O 1
ATOM 2101 N N . ASP A 1 280 ? 17.516 -32.344 -16.625 1 92 280 ASP A N 1
ATOM 2102 C CA . ASP A 1 280 ? 16.109 -32.688 -16.75 1 92 280 ASP A CA 1
ATOM 2103 C C . ASP A 1 280 ? 15.227 -31.734 -15.945 1 92 280 ASP A C 1
ATOM 2105 O O . ASP A 1 280 ? 14.117 -32.094 -15.547 1 92 280 ASP A O 1
ATOM 2109 N N . ALA A 1 281 ? 15.766 -30.438 -15.789 1 95.88 281 ALA A N 1
ATOM 2110 C CA . ALA A 1 281 ? 15.07 -29.484 -14.938 1 95.88 281 ALA A CA 1
ATOM 2111 C C . ALA A 1 281 ? 13.742 -29.062 -15.555 1 95.88 281 ALA A C 1
ATOM 2113 O O . ALA A 1 281 ? 12.734 -28.938 -14.852 1 95.88 281 ALA A O 1
ATOM 2114 N N . VAL A 1 282 ? 13.703 -28.766 -16.844 1 96.19 282 VAL A N 1
ATOM 2115 C CA . VAL A 1 282 ? 12.508 -28.25 -17.5 1 96.19 282 VAL A CA 1
ATOM 2116 C C . VAL A 1 282 ? 11.422 -29.328 -17.531 1 96.19 282 VAL A C 1
ATOM 2118 O O . VAL A 1 282 ? 10.305 -29.109 -17.062 1 96.19 282 VAL A O 1
ATOM 2121 N N . PRO A 1 283 ? 11.75 -30.594 -17.953 1 96.31 283 PRO A N 1
ATOM 2122 C CA . PRO A 1 283 ? 10.734 -31.656 -17.891 1 96.31 283 PRO A CA 1
ATOM 2123 C C . PRO A 1 283 ? 10.219 -31.891 -16.469 1 96.31 283 PRO A C 1
ATOM 2125 O O . PRO A 1 283 ? 9.023 -32.125 -16.281 1 96.31 283 PRO A O 1
ATOM 2128 N N . LEU A 1 284 ? 11.062 -31.828 -15.531 1 97.12 284 LEU A N 1
ATOM 2129 C CA . LEU A 1 284 ? 10.656 -32.031 -14.148 1 97.12 284 LEU A CA 1
ATOM 2130 C C . LEU A 1 284 ? 9.758 -30.906 -13.68 1 97.12 284 LEU A C 1
ATOM 2132 O O . LEU A 1 284 ? 8.805 -31.125 -12.93 1 97.12 284 LEU A O 1
ATOM 2136 N N . ALA A 1 285 ? 10.086 -29.672 -14.055 1 98.12 285 ALA A N 1
ATOM 2137 C CA . ALA A 1 285 ? 9.234 -28.531 -13.719 1 98.12 285 ALA A CA 1
ATOM 2138 C C . ALA A 1 285 ? 7.855 -28.656 -14.352 1 98.12 285 ALA A C 1
ATOM 2140 O O . ALA A 1 285 ? 6.848 -28.312 -13.742 1 98.12 285 ALA A O 1
ATOM 2141 N N . VAL A 1 286 ? 7.824 -29.172 -15.57 1 98 286 VAL A N 1
ATOM 2142 C CA . VAL A 1 286 ? 6.559 -29.391 -16.25 1 98 286 VAL A CA 1
ATOM 2143 C C . VAL A 1 286 ? 5.723 -30.406 -15.469 1 98 286 VAL A C 1
ATOM 2145 O O . VAL A 1 286 ? 4.512 -30.234 -15.328 1 98 286 VAL A O 1
ATOM 2148 N N . GLU A 1 287 ? 6.367 -31.406 -15.008 1 98.12 287 GLU A N 1
ATOM 2149 C CA . GLU A 1 287 ? 5.672 -32.406 -14.203 1 98.12 287 GLU A CA 1
ATOM 2150 C C . GLU A 1 287 ? 5.059 -31.781 -12.953 1 98.12 287 GLU A C 1
ATOM 2152 O O . GLU A 1 287 ? 3.924 -32.094 -12.586 1 98.12 287 GLU A O 1
ATOM 2157 N N . ARG A 1 288 ? 5.824 -30.953 -12.289 1 98.25 288 ARG A N 1
ATOM 2158 C CA . ARG A 1 288 ? 5.328 -30.281 -11.094 1 98.25 288 ARG A CA 1
ATOM 2159 C C . ARG A 1 288 ? 4.172 -29.344 -11.422 1 98.25 288 ARG A C 1
ATOM 2161 O O . ARG A 1 288 ? 3.203 -29.25 -10.664 1 98.25 288 ARG A O 1
ATOM 2168 N N . MET A 1 289 ? 4.305 -28.578 -12.492 1 98.56 289 MET A N 1
ATOM 2169 C CA . MET A 1 289 ? 3.223 -27.719 -12.961 1 98.56 289 MET A CA 1
ATOM 2170 C C . MET A 1 289 ? 1.943 -28.516 -13.18 1 98.56 289 MET A C 1
ATOM 2172 O O . MET A 1 289 ? 0.869 -28.109 -12.734 1 98.56 289 MET A O 1
ATOM 2176 N N . ASN A 1 290 ? 2.096 -29.688 -13.828 1 98.5 290 ASN A N 1
ATOM 2177 C CA . ASN A 1 290 ? 0.944 -30.516 -14.141 1 98.5 290 ASN A CA 1
ATOM 2178 C C . ASN A 1 290 ? 0.323 -31.125 -12.883 1 98.5 290 ASN A C 1
ATOM 2180 O O . ASN A 1 290 ? -0.893 -31.312 -12.82 1 98.5 290 ASN A O 1
ATOM 2184 N N . ALA A 1 291 ? 1.171 -31.438 -11.93 1 98.56 291 ALA A N 1
ATOM 2185 C CA . ALA A 1 291 ? 0.648 -31.906 -10.648 1 98.56 291 ALA A CA 1
ATOM 2186 C C . ALA A 1 291 ? -0.221 -30.844 -9.984 1 98.56 291 ALA A C 1
ATOM 2188 O O . ALA A 1 291 ? -1.266 -31.156 -9.414 1 98.56 291 ALA A O 1
ATOM 2189 N N . GLU A 1 292 ? 0.217 -29.594 -9.984 1 98.69 292 GLU A N 1
ATOM 2190 C CA . GLU A 1 292 ? -0.586 -28.5 -9.453 1 98.69 292 GLU A CA 1
ATOM 2191 C C . GLU A 1 292 ? -1.902 -28.359 -10.219 1 98.69 292 GLU A C 1
ATOM 2193 O O . GLU A 1 292 ? -2.951 -28.125 -9.609 1 98.69 292 GLU A O 1
ATOM 2198 N N . ILE A 1 293 ? -1.834 -28.469 -11.531 1 98.56 293 ILE A N 1
ATOM 2199 C CA . ILE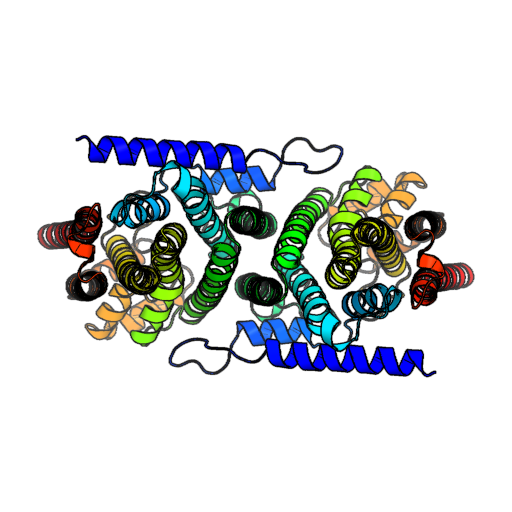 A 1 293 ? -3.027 -28.344 -12.359 1 98.56 293 ILE A CA 1
ATOM 2200 C C . ILE A 1 293 ? -4.008 -29.469 -12.031 1 98.56 293 ILE A C 1
ATOM 2202 O O . ILE A 1 293 ? -5.211 -29.234 -11.898 1 98.56 293 ILE A O 1
ATOM 2206 N N . ALA A 1 294 ? -3.484 -30.688 -11.906 1 98.44 294 ALA A N 1
ATOM 2207 C CA . ALA A 1 294 ? -4.336 -31.828 -11.539 1 98.44 294 ALA A CA 1
ATOM 2208 C C . ALA A 1 294 ? -5.031 -31.578 -10.203 1 98.44 294 ALA A C 1
ATOM 2210 O O . ALA A 1 294 ? -6.227 -31.844 -10.062 1 98.44 294 ALA A O 1
ATOM 2211 N N . SER A 1 295 ? -4.266 -31.094 -9.25 1 98.5 295 SER A N 1
ATOM 2212 C CA . SER A 1 295 ? -4.824 -30.766 -7.938 1 98.5 295 SER A CA 1
ATOM 2213 C C . SER A 1 295 ? -5.867 -29.656 -8.039 1 98.5 295 SER A C 1
ATOM 2215 O O . SER A 1 295 ? -6.863 -29.672 -7.312 1 98.5 295 SER A O 1
ATOM 2217 N N . ALA A 1 296 ? -5.613 -28.625 -8.875 1 98.62 296 ALA A N 1
ATOM 2218 C CA . ALA A 1 296 ? -6.578 -27.562 -9.109 1 98.62 296 ALA A CA 1
ATOM 2219 C C . ALA A 1 296 ? -7.898 -28.109 -9.633 1 98.62 296 ALA A C 1
ATOM 2221 O O . ALA A 1 296 ? -8.969 -27.75 -9.141 1 98.62 296 ALA A O 1
ATOM 2222 N N . LEU A 1 297 ? -7.801 -29.016 -10.602 1 98.19 297 LEU A N 1
ATOM 2223 C CA . LEU A 1 297 ? -8.992 -29.609 -11.219 1 98.19 297 LEU A CA 1
ATOM 2224 C C . LEU A 1 297 ? -9.766 -30.438 -10.211 1 98.19 297 LEU A C 1
ATOM 2226 O O . LEU A 1 297 ? -11 -30.438 -10.211 1 98.19 297 LEU A O 1
ATOM 2230 N N . GLU A 1 298 ? -9.039 -31.156 -9.375 1 98.25 298 GLU A N 1
ATOM 2231 C CA . GLU A 1 298 ? -9.688 -31.922 -8.305 1 98.25 298 GLU A CA 1
ATOM 2232 C C . GLU A 1 298 ? -10.445 -31 -7.355 1 98.25 298 GLU A C 1
ATOM 2234 O O . GLU A 1 298 ? -11.547 -31.328 -6.91 1 98.25 298 GLU A O 1
ATOM 2239 N N . ALA A 1 299 ? -9.914 -29.859 -7.043 1 98.06 299 ALA A N 1
ATOM 2240 C CA . ALA A 1 299 ? -10.523 -28.906 -6.117 1 98.06 299 ALA A CA 1
ATOM 2241 C C . ALA A 1 299 ? -11.812 -28.328 -6.699 1 98.06 299 ALA A C 1
ATOM 2243 O O . ALA A 1 299 ? -12.75 -28.031 -5.957 1 98.06 299 ALA A O 1
ATOM 2244 N N . LEU A 1 300 ? -11.82 -28.156 -7.988 1 96.94 300 LEU A N 1
ATOM 2245 C CA . LEU A 1 300 ? -13 -27.594 -8.641 1 96.94 300 LEU A CA 1
ATOM 2246 C C . LEU A 1 300 ? -14.219 -28.5 -8.422 1 96.94 300 LEU A C 1
ATOM 2248 O O . LEU A 1 300 ? -15.344 -28.016 -8.336 1 96.94 300 LEU A O 1
ATOM 2252 N N . GLY A 1 301 ? -13.984 -29.828 -8.344 1 96.12 301 GLY A N 1
ATOM 2253 C CA . GLY A 1 301 ? -15.023 -30.797 -8.039 1 96.12 301 GLY A CA 1
ATOM 2254 C C . GLY A 1 301 ? -16.156 -30.797 -9.047 1 96.12 301 GLY A C 1
ATOM 2255 O O . GLY A 1 301 ? -15.922 -30.828 -10.258 1 96.12 301 GLY A O 1
ATOM 2256 N N . PRO A 1 302 ? -17.375 -30.797 -8.539 1 95.88 302 PRO A N 1
ATOM 2257 C CA . PRO A 1 302 ? -18.547 -30.891 -9.406 1 95.88 302 PRO A CA 1
ATOM 2258 C C . PRO A 1 302 ? -18.719 -29.688 -10.32 1 95.88 302 PRO A C 1
ATOM 2260 O O . PRO A 1 302 ? -19.406 -29.75 -11.336 1 95.88 302 PRO A O 1
ATOM 2263 N N . TYR A 1 303 ? -18.078 -28.625 -9.969 1 97.69 303 TYR A N 1
ATOM 2264 C CA . TYR A 1 303 ? -18.266 -27.391 -10.711 1 97.69 303 TYR A CA 1
ATOM 2265 C C . TYR A 1 303 ? -17.516 -27.438 -12.039 1 97.69 303 TYR A C 1
ATOM 2267 O O . TYR A 1 303 ? -17.734 -26.594 -12.914 1 97.69 303 TYR A O 1
ATOM 2275 N N . ALA A 1 304 ? -16.641 -28.438 -12.188 1 97.06 304 ALA A N 1
ATOM 2276 C CA . ALA A 1 304 ? -15.852 -28.594 -13.406 1 97.06 304 ALA A CA 1
ATOM 2277 C C . ALA A 1 304 ? -16.75 -28.797 -14.625 1 97.06 304 ALA A C 1
ATOM 2279 O O . ALA A 1 304 ? -16.344 -28.531 -15.758 1 97.06 304 ALA A O 1
ATOM 2280 N N . HIS A 1 305 ? -18.016 -29.234 -14.391 1 95.69 305 HIS A N 1
ATOM 2281 C CA . HIS A 1 305 ? -18.906 -29.562 -15.5 1 95.69 305 HIS A CA 1
ATOM 2282 C C . HIS A 1 305 ? -20.156 -28.688 -15.484 1 95.69 305 HIS A C 1
ATOM 2284 O O . HIS A 1 305 ? -21.141 -28.969 -16.172 1 95.69 305 HIS A O 1
ATOM 2290 N N . GLN A 1 306 ? -20.078 -27.703 -14.75 1 94.81 306 GLN A N 1
ATOM 2291 C CA . GLN A 1 306 ? -21.203 -26.797 -14.609 1 94.81 306 GLN A CA 1
ATOM 2292 C C . GLN A 1 306 ? -20.938 -25.453 -15.273 1 94.81 306 GLN A C 1
ATOM 2294 O O . GLN A 1 306 ? -19.922 -24.812 -14.984 1 94.81 306 GLN A O 1
ATOM 2299 N N . GLY A 1 307 ? -21.844 -25 -16.172 1 94.38 307 GLY A N 1
ATOM 2300 C CA . GLY A 1 307 ? -21.688 -23.703 -16.797 1 94.38 307 GLY A CA 1
ATOM 2301 C C . GLY A 1 307 ? -20.328 -23.484 -17.422 1 94.38 307 GLY A C 1
ATOM 2302 O O . GLY A 1 307 ? -19.859 -24.328 -18.203 1 94.38 307 GLY A O 1
ATOM 2303 N N . MET A 1 308 ? -19.703 -22.375 -16.984 1 96.69 308 MET A N 1
ATOM 2304 C CA . MET A 1 308 ? -18.391 -22.062 -17.562 1 96.69 308 MET A CA 1
ATOM 2305 C C . MET A 1 308 ? -17.297 -22.828 -16.828 1 96.69 308 MET A C 1
ATOM 2307 O O . MET A 1 308 ? -16.109 -22.562 -17.031 1 96.69 308 MET A O 1
ATOM 2311 N N . GLY A 1 309 ? -17.688 -23.734 -15.945 1 97.06 309 GLY A N 1
ATOM 2312 C CA . GLY A 1 309 ? -16.688 -24.594 -15.312 1 97.06 309 GLY A CA 1
ATOM 2313 C C . GLY A 1 309 ? -15.852 -25.359 -16.312 1 97.06 309 GLY A C 1
ATOM 2314 O O . GLY A 1 309 ? -14.664 -25.578 -16.094 1 97.06 309 GLY A O 1
ATOM 2315 N N . THR A 1 310 ? -16.422 -25.781 -17.406 1 96.88 310 THR A N 1
ATOM 2316 C CA . THR A 1 310 ? -15.703 -26.5 -18.453 1 96.88 310 THR A CA 1
ATOM 2317 C C . THR A 1 310 ? -14.625 -25.609 -19.078 1 96.88 310 THR A C 1
ATOM 2319 O O . THR A 1 310 ? -13.578 -26.094 -19.5 1 96.88 310 THR A O 1
ATOM 2322 N N . GLU A 1 311 ? -14.93 -24.344 -19.141 1 96.5 311 GLU A N 1
ATOM 2323 C CA . GLU A 1 311 ? -13.953 -23.406 -19.672 1 96.5 311 GLU A CA 1
ATOM 2324 C C . GLU A 1 311 ? -12.781 -23.219 -18.719 1 96.5 311 GLU A C 1
ATOM 2326 O O . GLU A 1 311 ? -11.648 -23 -19.141 1 96.5 311 GLU A O 1
ATOM 2331 N N . LEU A 1 312 ? -13.062 -23.25 -17.406 1 97.56 312 LEU A N 1
ATOM 2332 C CA . LEU A 1 312 ? -11.984 -23.219 -16.422 1 97.56 312 LEU A CA 1
ATOM 2333 C C . LEU A 1 312 ? -11.055 -24.406 -16.609 1 97.56 312 LEU A C 1
ATOM 2335 O O . LEU A 1 312 ? -9.828 -24.25 -16.578 1 97.56 312 LEU A O 1
ATOM 2339 N N . VAL A 1 313 ? -11.656 -25.531 -16.797 1 97.94 313 VAL A N 1
ATOM 2340 C CA . VAL A 1 313 ? -10.898 -26.75 -17.016 1 97.94 313 VAL A CA 1
ATOM 2341 C C . VAL A 1 313 ? -10.062 -26.625 -18.297 1 97.94 313 VAL A C 1
ATOM 2343 O O . VAL A 1 313 ? -8.883 -26.953 -18.312 1 97.94 313 VAL A O 1
ATOM 2346 N N . ARG A 1 314 ? -10.656 -26.109 -19.297 1 96.5 314 ARG A N 1
ATOM 2347 C CA . ARG A 1 314 ? -9.969 -25.922 -20.562 1 96.5 314 ARG A CA 1
ATOM 2348 C C . ARG A 1 314 ? -8.797 -24.969 -20.422 1 96.5 314 ARG A C 1
ATOM 2350 O O . ARG A 1 314 ? -7.723 -25.203 -20.984 1 96.5 314 ARG A O 1
ATOM 2357 N N . TRP A 1 315 ? -9 -23.922 -19.734 1 94.38 315 TRP A N 1
ATOM 2358 C CA . TRP A 1 315 ? -7.945 -22.938 -19.531 1 94.38 315 TRP A CA 1
ATOM 2359 C C . TRP A 1 315 ? -6.75 -23.562 -18.812 1 94.38 315 TRP A C 1
ATOM 2361 O O . TRP A 1 315 ? -5.602 -23.328 -19.203 1 94.38 315 TRP A O 1
ATOM 2371 N N . ALA A 1 316 ? -7.004 -24.312 -17.766 1 96.69 316 ALA A N 1
ATOM 2372 C CA . ALA A 1 316 ? -5.949 -24.984 -17.016 1 96.69 316 ALA A CA 1
ATOM 2373 C C . ALA A 1 316 ? -5.184 -25.969 -17.906 1 96.69 316 ALA A C 1
ATOM 2375 O O . ALA A 1 316 ? -3.951 -26 -17.891 1 96.69 316 ALA A O 1
ATOM 2376 N N . ARG A 1 317 ? -5.906 -26.703 -18.719 1 96.81 317 ARG A N 1
ATOM 2377 C CA . ARG A 1 317 ? -5.293 -27.688 -19.594 1 96.81 317 ARG A CA 1
ATOM 2378 C C . ARG A 1 317 ? -4.5 -27.016 -20.719 1 96.81 317 ARG A C 1
ATOM 2380 O O . ARG A 1 317 ? -3.463 -27.531 -21.141 1 96.81 317 ARG A O 1
ATOM 2387 N N . GLN A 1 318 ? -4.977 -25.922 -21.156 1 95.94 318 GLN A N 1
ATOM 2388 C CA . GLN A 1 318 ? -4.27 -25.172 -22.188 1 95.94 318 GLN A CA 1
ATOM 2389 C C . GLN A 1 318 ? -2.92 -24.672 -21.688 1 95.94 318 GLN A C 1
ATOM 2391 O O . GLN A 1 318 ? -1.949 -24.609 -22.438 1 95.94 318 GLN A O 1
ATOM 2396 N N . LEU A 1 319 ? -2.912 -24.219 -20.438 1 95.19 319 LEU A N 1
ATOM 2397 C CA . LEU A 1 319 ? -1.637 -23.828 -19.844 1 95.19 319 LEU A CA 1
ATOM 2398 C C . LEU A 1 319 ? -0.642 -24.984 -19.891 1 95.19 319 LEU A C 1
ATOM 2400 O O . LEU A 1 319 ? 0.499 -24.812 -20.328 1 95.19 319 LEU A O 1
ATOM 2404 N N . SER A 1 320 ? -1.089 -26.172 -19.484 1 95.81 320 SER A N 1
ATOM 2405 C CA . SER A 1 320 ? -0.259 -27.375 -19.5 1 95.81 320 SER A CA 1
ATOM 2406 C C . SER A 1 320 ? 0.208 -27.703 -20.922 1 95.81 320 SER A C 1
ATOM 2408 O O . SER A 1 320 ? 1.399 -27.922 -21.141 1 95.81 320 SER A O 1
ATOM 2410 N N . GLU A 1 321 ? -0.72 -27.719 -21.812 1 96.5 321 GLU A N 1
ATOM 2411 C CA . GLU A 1 321 ? -0.418 -28.078 -23.203 1 96.5 321 GLU A CA 1
ATOM 2412 C C . GLU A 1 321 ? 0.563 -27.078 -23.828 1 96.5 321 GLU A C 1
ATOM 2414 O O . GLU A 1 321 ? 1.482 -27.484 -24.547 1 96.5 321 GLU A O 1
ATOM 2419 N N . GLY A 1 322 ? 0.306 -25.859 -23.578 1 95 322 GLY A N 1
ATOM 2420 C CA . GLY A 1 322 ? 1.174 -24.828 -24.125 1 95 322 GLY A CA 1
ATOM 2421 C C . GLY A 1 322 ? 2.607 -24.938 -23.641 1 95 322 GLY A C 1
ATOM 2422 O O . GLY A 1 322 ? 3.543 -24.906 -24.453 1 95 322 GLY A O 1
ATOM 2423 N N . ILE A 1 323 ? 2.799 -25.078 -22.391 1 95.31 323 ILE A N 1
ATOM 2424 C CA . ILE A 1 323 ? 4.133 -25.141 -21.797 1 95.31 323 ILE A CA 1
ATOM 2425 C C . ILE A 1 323 ? 4.824 -26.438 -22.219 1 95.31 323 ILE A C 1
ATOM 2427 O O . ILE A 1 323 ? 6.016 -26.438 -22.531 1 95.31 323 ILE A O 1
ATOM 2431 N N . THR A 1 324 ? 4.078 -27.516 -22.234 1 95 324 THR A N 1
ATOM 2432 C CA . THR A 1 324 ? 4.625 -28.797 -22.656 1 95 324 THR A CA 1
ATOM 2433 C C . THR A 1 324 ? 5.109 -28.734 -24.109 1 95 324 THR A C 1
ATOM 2435 O O . THR A 1 324 ? 6.188 -29.234 -24.422 1 95 324 THR A O 1
ATOM 2438 N N . ALA A 1 325 ? 4.305 -28.125 -24.891 1 94.94 325 ALA A N 1
ATOM 2439 C CA . ALA A 1 325 ? 4.672 -27.984 -26.297 1 94.94 325 ALA A CA 1
ATOM 2440 C C . ALA A 1 325 ? 5.941 -27.156 -26.453 1 94.94 325 ALA A C 1
ATOM 2442 O O . ALA A 1 325 ? 6.801 -27.469 -27.281 1 94.94 325 ALA A O 1
ATOM 2443 N N . GLN A 1 326 ? 6.023 -26.125 -25.734 1 93.44 326 GLN A N 1
ATOM 2444 C CA . GLN A 1 326 ? 7.203 -25.266 -25.781 1 93.44 326 GLN A CA 1
ATOM 2445 C C . GLN A 1 326 ? 8.445 -26.016 -25.312 1 93.44 326 GLN A C 1
ATOM 2447 O O . GLN A 1 326 ? 9.516 -25.891 -25.922 1 93.44 326 GLN A O 1
ATOM 2452 N N . ALA A 1 327 ? 8.305 -26.75 -24.25 1 92.5 327 ALA A N 1
ATOM 2453 C CA . ALA A 1 327 ? 9.414 -27.531 -23.703 1 92.5 327 ALA A CA 1
ATOM 2454 C C . ALA A 1 327 ? 9.883 -28.594 -24.703 1 92.5 327 ALA A C 1
ATOM 2456 O O . ALA A 1 327 ? 11.086 -28.797 -24.875 1 92.5 327 ALA A O 1
ATOM 2457 N N . GLU A 1 328 ? 8.922 -29.203 -25.359 1 92.44 328 GLU A N 1
ATOM 2458 C CA . GLU A 1 328 ? 9.25 -30.234 -26.344 1 92.44 328 GLU A CA 1
ATOM 2459 C C . GLU A 1 328 ? 9.914 -29.625 -27.578 1 92.44 328 GLU A C 1
ATOM 2461 O O . GLU A 1 328 ? 10.852 -30.203 -28.125 1 92.44 328 GLU A O 1
ATOM 2466 N N . ALA A 1 329 ? 9.422 -28.516 -27.938 1 90.25 329 ALA A N 1
ATOM 2467 C CA . ALA A 1 329 ? 10.008 -27.844 -29.094 1 90.25 329 ALA A CA 1
ATOM 2468 C C . ALA A 1 329 ? 11.461 -27.469 -28.828 1 90.25 329 ALA A C 1
ATOM 2470 O O . ALA A 1 329 ? 12.305 -27.547 -29.734 1 90.25 329 ALA A O 1
ATOM 2471 N N . ARG A 1 330 ? 11.75 -27.062 -27.703 1 83.81 330 ARG A N 1
ATOM 2472 C CA . ARG A 1 330 ? 13.109 -26.688 -27.328 1 83.81 330 ARG A CA 1
ATOM 2473 C C . ARG A 1 330 ? 14.023 -27.922 -27.266 1 83.81 330 ARG A C 1
ATOM 2475 O O . ARG A 1 330 ? 15.195 -27.844 -27.641 1 83.81 330 ARG A O 1
ATOM 2482 N N . SER A 1 331 ? 13.484 -28.984 -26.688 1 82.38 331 SER A N 1
ATOM 2483 C CA . SER A 1 331 ? 14.25 -30.219 -26.594 1 82.38 331 SER A CA 1
ATOM 2484 C C . SER A 1 331 ? 14.609 -30.766 -27.969 1 82.38 331 SER A C 1
ATOM 2486 O O . SER A 1 331 ? 15.703 -31.297 -28.156 1 82.38 331 SER A O 1
ATOM 2488 N N . ARG A 1 332 ? 13.742 -30.469 -28.906 1 81.44 332 ARG A N 1
ATOM 2489 C CA . ARG A 1 332 ? 13.984 -30.953 -30.266 1 81.44 332 ARG A CA 1
ATOM 2490 C C . ARG A 1 332 ? 15 -30.062 -30.984 1 81.44 332 ARG A C 1
ATOM 2492 O O . ARG A 1 332 ? 15.656 -30.5 -31.938 1 81.44 332 ARG A O 1
ATOM 2499 N N . ALA A 1 333 ? 15.109 -28.859 -30.562 1 76.38 333 ALA A N 1
ATOM 2500 C CA . ALA A 1 333 ? 16.016 -27.891 -31.203 1 76.38 333 ALA A CA 1
ATOM 2501 C C . ALA A 1 333 ? 17.422 -28 -30.625 1 76.38 333 ALA A C 1
ATOM 2503 O O . ALA A 1 333 ? 18.391 -27.547 -31.234 1 76.38 333 ALA A O 1
ATOM 2504 N N . ALA A 1 334 ? 17.547 -28.516 -29.594 1 73 334 ALA A N 1
ATOM 2505 C CA . ALA A 1 334 ? 18.859 -28.641 -28.969 1 73 334 ALA A CA 1
ATOM 2506 C C . ALA A 1 334 ? 19.547 -29.922 -29.406 1 73 334 ALA A C 1
ATOM 2508 O O . ALA A 1 334 ? 20.781 -30.016 -29.375 1 73 334 ALA A O 1
ATOM 2509 N N . MET B 1 1 ? -6.492 15.211 37.062 1 68.19 1 MET B N 1
ATOM 2510 C CA . MET B 1 1 ? -5.727 14.055 37.531 1 68.19 1 MET B CA 1
ATOM 2511 C C . MET B 1 1 ? -6.391 12.758 37.062 1 68.19 1 MET B C 1
ATOM 2513 O O . MET B 1 1 ? -5.746 11.898 36.469 1 68.19 1 MET B O 1
ATOM 2517 N N . GLU B 1 2 ? -7.719 12.781 37.188 1 86.69 2 GLU B N 1
ATOM 2518 C CA . GLU B 1 2 ? -8.438 11.562 36.844 1 86.69 2 GLU B CA 1
ATOM 2519 C C . GLU B 1 2 ? -8.484 11.352 35.344 1 86.69 2 GLU B C 1
ATOM 2521 O O . GLU B 1 2 ? -8.234 10.242 34.875 1 86.69 2 GLU B O 1
ATOM 2526 N N . LEU B 1 3 ? -8.586 12.445 34.656 1 90.44 3 LEU B N 1
ATOM 2527 C CA . LEU B 1 3 ? -8.656 12.336 33.219 1 90.44 3 LEU B CA 1
ATOM 2528 C C . LEU B 1 3 ? -7.297 11.945 32.625 1 90.44 3 LEU B C 1
ATOM 2530 O O . LEU B 1 3 ? -7.223 11.117 31.719 1 90.44 3 LEU B O 1
ATOM 2534 N N . ALA B 1 4 ? -6.293 12.562 33.156 1 90.31 4 ALA B N 1
ATOM 2535 C CA . ALA B 1 4 ? -4.938 12.258 32.719 1 90.31 4 ALA B CA 1
ATOM 2536 C C . ALA B 1 4 ? -4.625 10.773 32.875 1 90.31 4 ALA B C 1
ATOM 2538 O O . ALA B 1 4 ? -4.008 10.164 32 1 90.31 4 ALA B O 1
ATOM 2539 N N . ARG B 1 5 ? -5.031 10.289 34 1 92.81 5 ARG B N 1
ATOM 2540 C CA . ARG B 1 5 ? -4.82 8.867 34.281 1 92.81 5 ARG B CA 1
ATOM 2541 C C . ARG B 1 5 ? -5.633 8 33.312 1 92.81 5 ARG B C 1
ATOM 2543 O O . ARG B 1 5 ? -5.133 6.996 32.812 1 92.81 5 ARG B O 1
ATOM 2550 N N . GLU B 1 6 ? -6.816 8.422 33.094 1 94.19 6 GLU B N 1
ATOM 2551 C CA . GLU B 1 6 ? -7.68 7.684 32.156 1 94.19 6 GLU B CA 1
ATOM 2552 C C . GLU B 1 6 ? -7.09 7.664 30.75 1 94.19 6 GLU B C 1
ATOM 2554 O O . GLU B 1 6 ? -7.133 6.637 30.078 1 94.19 6 GLU B O 1
ATOM 2559 N N . LEU B 1 7 ? -6.625 8.766 30.359 1 95.06 7 LEU B N 1
ATOM 2560 C CA . LEU B 1 7 ? -6.02 8.867 29.031 1 95.06 7 LEU B CA 1
ATOM 2561 C C . LEU B 1 7 ? -4.742 8.031 28.953 1 95.06 7 LEU B C 1
ATOM 2563 O O . LEU B 1 7 ? -4.496 7.359 27.953 1 95.06 7 LEU B O 1
ATOM 2567 N N . ALA B 1 8 ? -3.979 8.039 30 1 94.62 8 ALA B N 1
ATOM 2568 C CA . ALA B 1 8 ? -2.764 7.23 30.062 1 94.62 8 ALA B CA 1
ATOM 2569 C C . ALA B 1 8 ? -3.092 5.742 30 1 94.62 8 ALA B C 1
ATOM 2571 O O . ALA B 1 8 ? -2.381 4.973 29.344 1 94.62 8 ALA B O 1
ATOM 2572 N N . ASP B 1 9 ? -4.141 5.371 30.672 1 96.19 9 ASP B N 1
ATOM 2573 C CA . ASP B 1 9 ? -4.582 3.98 30.656 1 96.19 9 ASP B CA 1
ATOM 2574 C C . ASP B 1 9 ? -5.031 3.568 29.266 1 96.19 9 ASP B C 1
ATOM 2576 O O . ASP B 1 9 ? -4.738 2.459 28.812 1 96.19 9 ASP B O 1
ATOM 2580 N N . PHE B 1 10 ? -5.723 4.414 28.656 1 96.81 10 PHE B N 1
ATOM 2581 C CA . PHE B 1 10 ? -6.176 4.129 27.297 1 96.81 10 PHE B CA 1
ATOM 2582 C C . PHE B 1 10 ? -4.992 3.973 26.359 1 96.81 10 PHE B C 1
ATOM 2584 O O . PHE B 1 10 ? -4.938 3.02 25.578 1 96.81 10 PHE B O 1
ATOM 2591 N N . LEU B 1 11 ? -4.043 4.848 26.406 1 96 11 LEU B N 1
ATOM 2592 C CA . LEU B 1 11 ? -2.859 4.777 25.562 1 96 11 LEU B CA 1
ATOM 2593 C C . LEU B 1 11 ? -2.049 3.521 25.859 1 96 11 LEU B C 1
ATOM 2595 O O . LEU B 1 11 ? -1.438 2.939 24.953 1 96 11 LEU B O 1
ATOM 2599 N N . GLY B 1 12 ? -2.037 3.193 27.156 1 95.25 12 GLY B N 1
ATOM 2600 C CA . GLY B 1 12 ? -1.429 1.921 27.516 1 95.25 12 GLY B CA 1
ATOM 2601 C C . GLY B 1 12 ? -2.084 0.734 26.828 1 95.25 12 GLY B C 1
ATOM 2602 O O . GLY B 1 12 ? -1.398 -0.187 26.375 1 95.25 12 GLY B O 1
ATOM 2603 N N . SER B 1 13 ? -3.404 0.727 26.781 1 96.75 13 SER B N 1
ATOM 2604 C CA . SER B 1 13 ? -4.145 -0.329 26.094 1 96.75 13 SER B CA 1
ATOM 2605 C C . SER B 1 13 ? -3.836 -0.339 24.609 1 96.75 13 SER B C 1
ATOM 2607 O O . SER B 1 13 ? -3.764 -1.404 23.984 1 96.75 13 SER B O 1
ATOM 2609 N N . VAL B 1 14 ? -3.721 0.806 24.031 1 96.62 14 VAL B N 1
ATOM 2610 C CA . VAL B 1 14 ? -3.365 0.921 22.625 1 96.62 14 VAL B CA 1
ATOM 2611 C C . VAL B 1 14 ? -1.997 0.289 22.391 1 96.62 14 VAL B C 1
ATOM 2613 O O . VAL B 1 14 ? -1.821 -0.485 21.438 1 96.62 14 VAL B O 1
ATOM 2616 N N . GLU B 1 15 ? -1.056 0.615 23.266 1 95 15 GLU B N 1
ATOM 2617 C CA . GLU B 1 15 ? 0.288 0.058 23.156 1 95 15 GLU B CA 1
ATOM 2618 C C . GLU B 1 15 ? 0.261 -1.467 23.219 1 95 15 GLU B C 1
ATOM 2620 O O . GLU B 1 15 ? 0.946 -2.143 22.453 1 95 15 GLU B O 1
ATOM 2625 N N . GLN B 1 16 ? -0.492 -1.931 24.125 1 95.25 16 GLN B N 1
ATOM 2626 C CA . GLN B 1 16 ? -0.608 -3.375 24.297 1 95.25 16 GLN B CA 1
ATOM 2627 C C . GLN B 1 16 ? -1.219 -4.023 23.047 1 95.25 16 GLN B C 1
ATOM 2629 O O . GLN B 1 16 ? -0.736 -5.055 22.578 1 95.25 16 GLN B O 1
ATOM 2634 N N . ARG B 1 17 ? -2.254 -3.451 22.578 1 95.5 17 ARG B N 1
ATOM 2635 C CA . ARG B 1 17 ? -2.924 -3.984 21.406 1 95.5 17 ARG B CA 1
ATOM 2636 C C . ARG B 1 17 ? -2.018 -3.906 20.172 1 95.5 17 ARG B C 1
ATOM 2638 O O . ARG B 1 17 ? -1.986 -4.832 19.359 1 95.5 17 ARG B O 1
ATOM 2645 N N . LEU B 1 18 ? -1.308 -2.824 20 1 94.69 18 LEU B N 1
ATOM 2646 C CA . LEU B 1 18 ? -0.327 -2.699 18.938 1 94.69 18 LEU B CA 1
ATOM 2647 C C . LEU B 1 18 ? 0.716 -3.809 19.016 1 94.69 18 LEU B C 1
ATOM 2649 O O . LEU B 1 18 ? 1.052 -4.43 18 1 94.69 18 LEU B O 1
ATOM 2653 N N . GLY B 1 19 ? 1.21 -4 20.219 1 92.44 19 GLY B N 1
ATOM 2654 C CA . GLY B 1 19 ? 2.164 -5.078 20.438 1 92.44 19 GLY B CA 1
ATOM 2655 C C . GLY B 1 19 ? 1.642 -6.434 19.984 1 92.44 19 GLY B C 1
ATOM 2656 O O . GLY B 1 19 ? 2.355 -7.195 19.344 1 92.44 19 GLY B O 1
ATOM 2657 N N . THR B 1 20 ? 0.459 -6.688 20.266 1 93.06 20 THR B N 1
ATOM 2658 C CA . THR B 1 20 ? -0.163 -7.961 19.922 1 93.06 20 THR B CA 1
ATOM 2659 C C . THR B 1 20 ? -0.364 -8.07 18.406 1 93.06 20 THR B C 1
ATOM 2661 O O . THR B 1 20 ? -0.135 -9.133 17.812 1 93.06 20 THR B O 1
ATOM 2664 N N . MET B 1 21 ? -0.768 -7.023 17.812 1 91.31 21 MET B N 1
ATOM 2665 C CA . MET B 1 21 ? -1.057 -7.016 16.391 1 91.31 21 MET B CA 1
ATOM 2666 C C . MET B 1 21 ? 0.227 -7.125 15.57 1 91.31 21 MET B C 1
ATOM 2668 O O . MET B 1 21 ? 0.198 -7.551 14.414 1 91.31 21 MET B O 1
ATOM 2672 N N . LEU B 1 22 ? 1.303 -6.75 16.172 1 91.75 22 LEU B N 1
ATOM 2673 C CA . LEU B 1 22 ? 2.572 -6.715 15.461 1 91.75 22 LEU B CA 1
ATOM 2674 C C . LEU B 1 22 ? 3.439 -7.914 15.836 1 91.75 22 LEU B C 1
ATOM 2676 O O . LEU B 1 22 ? 4.641 -7.922 15.562 1 91.75 22 LEU B O 1
ATOM 2680 N N . GLU B 1 23 ? 2.869 -8.859 16.484 1 91.19 23 GLU B N 1
ATOM 2681 C CA . GLU B 1 23 ? 3.574 -10.109 16.719 1 91.19 23 GLU B CA 1
ATOM 2682 C C . GLU B 1 23 ? 3.832 -10.859 15.414 1 91.19 23 GLU B C 1
ATOM 2684 O O . GLU B 1 23 ? 3.178 -10.594 14.406 1 91.19 23 GLU B O 1
ATOM 2689 N N . ASP B 1 24 ? 4.789 -11.742 15.516 1 89.69 24 ASP B N 1
ATOM 2690 C CA . ASP B 1 24 ? 5.117 -12.539 14.336 1 89.69 24 ASP B CA 1
ATOM 2691 C C . ASP B 1 24 ? 3.902 -13.312 13.836 1 89.69 24 ASP B C 1
ATOM 2693 O O . ASP B 1 24 ? 3.141 -13.859 14.633 1 89.69 24 ASP B O 1
ATOM 2697 N N . GLY B 1 25 ? 3.609 -13.219 12.594 1 88.19 25 GLY B N 1
ATOM 2698 C CA . GLY B 1 25 ? 2.592 -14.039 11.953 1 88.19 25 GLY B CA 1
ATOM 2699 C C . GLY B 1 25 ? 3.166 -15.234 11.219 1 88.19 25 GLY B C 1
ATOM 2700 O O . GLY B 1 25 ? 4.273 -15.688 11.523 1 88.19 25 GLY B O 1
ATOM 2701 N N . ASP B 1 26 ? 2.34 -15.828 10.336 1 83.19 26 ASP B N 1
ATOM 2702 C CA . ASP B 1 26 ? 2.785 -16.969 9.531 1 83.19 26 ASP B CA 1
ATOM 2703 C C . ASP B 1 26 ? 3.66 -16.5 8.367 1 83.19 26 ASP B C 1
ATOM 2705 O O . ASP B 1 26 ? 3.148 -16.109 7.312 1 83.19 26 ASP B O 1
ATOM 2709 N N . ALA B 1 27 ? 4.93 -16.625 8.602 1 85.94 27 ALA B N 1
ATOM 2710 C CA . ALA B 1 27 ? 5.883 -16.203 7.574 1 85.94 27 ALA B CA 1
ATOM 2711 C C . ALA B 1 27 ? 6.207 -17.359 6.625 1 85.94 27 ALA B C 1
ATOM 2713 O O . ALA B 1 27 ? 7.105 -17.25 5.789 1 85.94 27 ALA B O 1
ATOM 2714 N N . GLY B 1 28 ? 5.391 -18.406 6.746 1 87.06 28 GLY B N 1
ATOM 2715 C CA . GLY B 1 28 ? 5.59 -19.547 5.867 1 87.06 28 GLY B CA 1
ATOM 2716 C C . GLY B 1 28 ? 6.492 -20.609 6.461 1 87.06 28 GLY B C 1
ATOM 2717 O O . GLY B 1 28 ? 6.957 -20.469 7.594 1 87.06 28 GLY B O 1
ATOM 2718 N N . PRO B 1 29 ? 6.723 -21.609 5.625 1 86.62 29 PRO B N 1
ATOM 2719 C CA . PRO B 1 29 ? 7.496 -22.734 6.141 1 86.62 29 PRO B CA 1
ATOM 2720 C C . PRO B 1 29 ? 8.984 -22.422 6.266 1 86.62 29 PRO B C 1
ATOM 2722 O O . PRO B 1 29 ? 9.531 -21.656 5.469 1 86.62 29 PRO B O 1
ATOM 2725 N N . ASP B 1 30 ? 9.656 -23 7.316 1 79.31 30 ASP B N 1
ATOM 2726 C CA . ASP B 1 30 ? 11.102 -23 7.516 1 79.31 30 ASP B CA 1
ATOM 2727 C C . ASP B 1 30 ? 11.617 -21.594 7.812 1 79.31 30 ASP B C 1
ATOM 2729 O O . ASP B 1 30 ? 12.648 -21.188 7.281 1 79.31 30 ASP B O 1
ATOM 2733 N N . THR B 1 31 ? 10.75 -20.812 8.398 1 80.88 31 THR B N 1
ATOM 2734 C CA . THR B 1 31 ? 11.195 -19.469 8.742 1 80.88 31 THR B CA 1
ATOM 2735 C C . THR B 1 31 ? 11.094 -19.234 10.25 1 80.88 31 THR B C 1
ATOM 2737 O O . THR B 1 31 ? 10.172 -19.734 10.898 1 80.88 31 THR B O 1
ATOM 2740 N N . GLN B 1 32 ? 12.227 -18.75 10.625 1 78.44 32 GLN B N 1
ATOM 2741 C CA . GLN B 1 32 ? 12.188 -18.25 11.992 1 78.44 32 GLN B CA 1
ATOM 2742 C C . GLN B 1 32 ? 12.031 -16.734 12.023 1 78.44 32 GLN B C 1
ATOM 2744 O O . GLN B 1 32 ? 12.742 -16.016 11.312 1 78.44 32 GLN B O 1
ATOM 2749 N N . GLY B 1 33 ? 11 -16.312 12.742 1 83.56 33 GLY B N 1
ATOM 2750 C CA . GLY B 1 33 ? 10.766 -14.891 12.844 1 83.56 33 GLY B CA 1
ATOM 2751 C C . GLY B 1 33 ? 9.938 -14.336 11.695 1 83.56 33 GLY B C 1
ATOM 2752 O O . GLY B 1 33 ? 9.469 -15.094 10.844 1 83.56 33 GLY B O 1
ATOM 2753 N N . ASP B 1 34 ? 9.68 -13.102 11.727 1 91.31 34 ASP B N 1
ATOM 2754 C CA . ASP B 1 34 ? 8.891 -12.383 10.734 1 91.31 34 ASP B CA 1
ATOM 2755 C C . ASP B 1 34 ? 9.484 -11.008 10.445 1 91.31 34 ASP B C 1
ATOM 2757 O O . ASP B 1 34 ? 9.242 -10.055 11.188 1 91.31 34 ASP B O 1
ATOM 2761 N N . THR B 1 35 ? 10.219 -10.969 9.367 1 88 35 THR B N 1
ATOM 2762 C CA . THR B 1 35 ? 10.969 -9.773 9 1 88 35 THR B CA 1
ATOM 2763 C C . THR B 1 35 ? 10.039 -8.57 8.883 1 88 35 THR B C 1
ATOM 2765 O O . THR B 1 35 ? 10.383 -7.469 9.312 1 88 35 THR B O 1
ATOM 2768 N N . LEU B 1 36 ? 8.922 -8.789 8.336 1 89.56 36 LEU B N 1
ATOM 2769 C CA . LEU B 1 36 ? 7.984 -7.688 8.125 1 89.56 36 LEU B CA 1
ATOM 2770 C C . LEU B 1 36 ? 7.484 -7.137 9.461 1 89.56 36 LEU B C 1
ATOM 2772 O O . LEU B 1 36 ? 7.426 -5.922 9.648 1 89.56 36 LEU B O 1
ATOM 2776 N N . MET B 1 37 ? 7.219 -8.039 10.32 1 89.88 37 MET B N 1
ATOM 2777 C CA . MET B 1 37 ? 6.711 -7.609 11.617 1 89.88 37 MET B CA 1
ATOM 2778 C C . MET B 1 37 ? 7.82 -6.992 12.461 1 89.88 37 MET B C 1
ATOM 2780 O O . MET B 1 37 ? 7.578 -6.07 13.242 1 89.88 37 MET B O 1
ATOM 2784 N N . GLU B 1 38 ? 8.992 -7.523 12.297 1 89.69 38 GLU B N 1
ATOM 2785 C CA . GLU B 1 38 ? 10.133 -6.91 12.977 1 89.69 38 GLU B CA 1
ATOM 2786 C C . GLU B 1 38 ? 10.328 -5.465 12.523 1 89.69 38 GLU B C 1
ATOM 2788 O O . GLU B 1 38 ? 10.555 -4.578 13.344 1 89.69 38 GLU B O 1
ATOM 2793 N N . ALA B 1 39 ? 10.258 -5.25 11.25 1 86.88 39 ALA B N 1
ATOM 2794 C CA . ALA B 1 39 ? 10.391 -3.908 10.688 1 86.88 39 ALA B CA 1
ATOM 2795 C C . ALA B 1 39 ? 9.258 -3.004 11.172 1 86.88 39 ALA B C 1
ATOM 2797 O O . ALA B 1 39 ? 9.492 -1.846 11.531 1 86.88 39 ALA B O 1
ATOM 2798 N N . ALA B 1 40 ? 8.086 -3.578 11.172 1 88.12 40 ALA B N 1
ATOM 2799 C CA . ALA B 1 40 ? 6.926 -2.822 11.625 1 88.12 40 ALA B CA 1
ATOM 2800 C C . ALA B 1 40 ? 7.066 -2.434 13.094 1 88.12 40 ALA B C 1
ATOM 2802 O O . ALA B 1 40 ? 6.77 -1.298 13.477 1 88.12 40 ALA B O 1
ATOM 2803 N N . ARG B 1 41 ? 7.5 -3.375 13.898 1 89.31 41 ARG B N 1
ATOM 2804 C CA . ARG B 1 41 ? 7.703 -3.109 15.32 1 89.31 41 ARG B CA 1
ATOM 2805 C C . ARG B 1 41 ? 8.75 -2.021 15.531 1 89.31 41 ARG B C 1
ATOM 2807 O O . ARG B 1 41 ? 8.602 -1.17 16.406 1 89.31 41 ARG B O 1
ATOM 2814 N N . HIS B 1 42 ? 9.758 -2.084 14.734 1 84.94 42 HIS B N 1
ATOM 2815 C CA . HIS B 1 42 ? 10.828 -1.096 14.812 1 84.94 42 HIS B CA 1
ATOM 2816 C C . HIS B 1 42 ? 10.281 0.32 14.648 1 84.94 42 HIS B C 1
ATOM 2818 O O . HIS B 1 42 ? 10.719 1.242 15.336 1 84.94 42 HIS B O 1
ATOM 2824 N N . LEU B 1 43 ? 9.32 0.436 13.82 1 82.06 43 LEU B N 1
ATOM 2825 C CA . LEU B 1 43 ? 8.773 1.759 13.531 1 82.06 43 LEU B CA 1
ATOM 2826 C C . LEU B 1 43 ? 7.648 2.105 14.5 1 82.06 43 LEU B C 1
ATOM 2828 O O . LEU B 1 43 ? 7.57 3.234 14.992 1 82.06 43 LEU B O 1
ATOM 2832 N N . CYS B 1 44 ? 6.773 1.127 14.805 1 84.31 44 CYS B N 1
ATOM 2833 C CA . CYS B 1 44 ? 5.516 1.406 15.492 1 84.31 44 CYS B CA 1
ATOM 2834 C C . CYS B 1 44 ? 5.719 1.458 17 1 84.31 44 CYS B C 1
ATOM 2836 O O . CYS B 1 44 ? 4.969 2.131 17.719 1 84.31 44 CYS B O 1
ATOM 2838 N N . LEU B 1 45 ? 6.539 0.636 17.562 1 79.38 45 LEU B N 1
ATOM 2839 C CA . LEU B 1 45 ? 6.621 0.469 19 1 79.38 45 LEU B CA 1
ATOM 2840 C C . LEU B 1 45 ? 7.793 1.262 19.578 1 79.38 45 LEU B C 1
ATOM 2842 O O . LEU B 1 45 ? 7.891 1.446 20.797 1 79.38 45 LEU B O 1
ATOM 2846 N N . GLY B 1 46 ? 8.633 1.825 18.781 1 63.53 46 GLY B N 1
ATOM 2847 C CA . GLY B 1 46 ? 9.789 2.531 19.328 1 63.53 46 GLY B CA 1
ATOM 2848 C C . GLY B 1 46 ? 9.406 3.752 20.141 1 63.53 46 GLY B C 1
ATOM 2849 O O . GLY B 1 46 ? 8.25 4.176 20.141 1 63.53 46 GLY B O 1
ATOM 2850 N N . ALA B 1 47 ? 10.461 4.199 20.906 1 58.38 47 ALA B N 1
ATOM 2851 C CA . ALA B 1 47 ? 10.422 5.316 21.844 1 58.38 47 ALA B CA 1
ATOM 2852 C C . ALA B 1 47 ? 10.18 6.637 21.125 1 58.38 47 ALA B C 1
ATOM 2854 O O . ALA B 1 47 ? 10.633 6.828 19.984 1 58.38 47 ALA B O 1
ATOM 2855 N N . GLY B 1 48 ? 8.898 7.156 21.297 1 56.97 48 GLY B N 1
ATOM 2856 C CA . GLY B 1 48 ? 8.797 8.531 20.859 1 56.97 48 GLY B CA 1
ATOM 2857 C C . GLY B 1 48 ? 7.52 8.812 20.078 1 56.97 48 GLY B C 1
ATOM 2858 O O . GLY B 1 48 ? 7.305 9.938 19.609 1 56.97 48 GLY B O 1
ATOM 2859 N N . GLY B 1 49 ? 6.812 7.695 19.844 1 62.47 49 GLY B N 1
ATOM 2860 C CA . GLY B 1 49 ? 5.582 8.039 19.141 1 62.47 49 GLY B CA 1
ATOM 2861 C C . GLY B 1 49 ? 4.602 8.797 20.016 1 62.47 49 GLY B C 1
ATOM 2862 O O . GLY B 1 49 ? 4.34 8.406 21.156 1 62.47 49 GLY B O 1
ATOM 2863 N N . LYS B 1 50 ? 4.328 10.031 19.688 1 71 50 LYS B N 1
ATOM 2864 C CA . LYS B 1 50 ? 3.453 10.914 20.438 1 71 50 LYS B CA 1
ATOM 2865 C C . LYS B 1 50 ? 2.033 10.359 20.516 1 71 50 LYS B C 1
ATOM 2867 O O . LYS B 1 50 ? 1.228 10.805 21.328 1 71 50 LYS B O 1
ATOM 2872 N N . ARG B 1 51 ? 1.733 9.328 19.891 1 91.44 51 ARG B N 1
ATOM 2873 C CA . ARG B 1 51 ? 0.428 8.68 19.859 1 91.44 51 ARG B CA 1
ATOM 2874 C C . ARG B 1 51 ? -0.696 9.703 19.828 1 91.44 51 ARG B C 1
ATOM 2876 O O . ARG B 1 51 ? -1.664 9.602 20.578 1 91.44 51 ARG B O 1
ATOM 2883 N N . ALA B 1 52 ? -0.472 10.766 19.047 1 94.25 52 ALA B N 1
ATOM 2884 C CA . ALA B 1 52 ? -1.45 11.844 18.906 1 94.25 52 ALA B CA 1
ATOM 2885 C C . ALA B 1 52 ? -2.771 11.32 18.344 1 94.25 52 ALA B C 1
ATOM 2887 O O . ALA B 1 52 ? -3.844 11.703 18.828 1 94.25 52 ALA B O 1
ATOM 2888 N N . ARG B 1 53 ? -2.717 10.391 17.453 1 97.31 53 ARG B N 1
ATOM 2889 C CA . ARG B 1 53 ? -3.922 9.922 16.781 1 97.31 53 ARG B CA 1
ATOM 2890 C C . ARG B 1 53 ? -4.773 9.07 17.703 1 97.31 53 ARG B C 1
ATOM 2892 O O . ARG B 1 53 ? -5.977 9.305 17.859 1 97.31 53 ARG B O 1
ATOM 2899 N N . PRO B 1 54 ? -4.176 8.094 18.406 1 97.75 54 PRO B N 1
ATOM 2900 C CA . PRO B 1 54 ? -4.977 7.367 19.406 1 97.75 54 PRO B CA 1
ATOM 2901 C C . PRO B 1 54 ? -5.602 8.289 20.438 1 97.75 54 PRO B C 1
ATOM 2903 O O . PRO B 1 54 ? -6.754 8.094 20.844 1 97.75 54 PRO B O 1
ATOM 2906 N N . LEU B 1 55 ? -4.836 9.25 20.875 1 97 55 LEU B N 1
ATOM 2907 C CA . LEU B 1 55 ? -5.352 10.211 21.844 1 97 55 LEU B CA 1
ATOM 2908 C C . LEU B 1 55 ? -6.559 10.953 21.266 1 97 55 LEU B C 1
ATOM 2910 O O . LEU B 1 55 ? -7.566 11.133 21.953 1 97 55 LEU B O 1
ATOM 2914 N N . LEU B 1 56 ? -6.461 11.375 20.062 1 98.06 56 LEU B N 1
ATOM 2915 C CA . LEU B 1 56 ? -7.559 12.086 19.406 1 98.06 56 LEU B CA 1
ATOM 2916 C C . LEU B 1 56 ? -8.805 11.203 19.328 1 98.06 56 LEU B C 1
ATOM 2918 O O . LEU B 1 56 ? -9.914 11.664 19.594 1 98.06 56 LEU B O 1
ATOM 2922 N N . VAL B 1 57 ? -8.586 9.945 18.969 1 98.62 57 VAL B N 1
ATOM 2923 C CA . VAL B 1 57 ? -9.711 9.023 18.891 1 98.62 57 VAL B CA 1
ATOM 2924 C C . VAL B 1 57 ? -10.438 8.961 20.219 1 98.62 57 VAL B C 1
ATOM 2926 O O . VAL B 1 57 ? -11.664 9.016 20.281 1 98.62 57 VAL B O 1
ATOM 2929 N N . ARG B 1 58 ? -9.664 8.883 21.297 1 98.31 58 ARG B N 1
ATOM 2930 C CA . ARG B 1 58 ? -10.242 8.805 22.641 1 98.31 58 ARG B CA 1
ATOM 2931 C C . ARG B 1 58 ? -11 10.086 22.984 1 98.31 58 ARG B C 1
ATOM 2933 O O . ARG B 1 58 ? -12.102 10.031 23.516 1 98.31 58 ARG B O 1
ATOM 2940 N N . LEU B 1 59 ? -10.398 11.219 22.719 1 98.25 59 LEU B N 1
ATOM 2941 C CA . LEU B 1 59 ? -11.008 12.5 23.062 1 98.25 59 LEU B CA 1
ATOM 2942 C C . LEU B 1 59 ? -12.297 12.719 22.266 1 98.25 59 LEU B C 1
ATOM 2944 O O . LEU B 1 59 ? -13.32 13.102 22.844 1 98.25 59 LEU B O 1
ATOM 2948 N N . PHE B 1 60 ? -12.328 12.414 20.984 1 98.62 60 PHE B N 1
ATOM 2949 C CA . PHE B 1 60 ? -13.523 12.562 20.156 1 98.62 60 PHE B CA 1
ATOM 2950 C C . PHE B 1 60 ? -14.641 11.656 20.656 1 98.62 60 PHE B C 1
ATOM 2952 O O . PHE B 1 60 ? -15.789 12.086 20.766 1 98.62 60 PHE B O 1
ATOM 2959 N N . GLY B 1 61 ? -14.289 10.375 20.859 1 98.31 61 GLY B N 1
ATOM 2960 C CA . GLY B 1 61 ? -15.289 9.453 21.375 1 98.31 61 GLY B CA 1
ATOM 2961 C C . GLY B 1 61 ? -15.844 9.867 22.734 1 98.31 61 GLY B C 1
ATOM 2962 O O . GLY B 1 61 ? -17.016 9.625 23.031 1 98.31 61 GLY B O 1
ATOM 2963 N N . GLY B 1 62 ? -15.016 10.492 23.531 1 97.69 62 GLY B N 1
ATOM 2964 C CA . GLY B 1 62 ? -15.391 10.93 24.875 1 97.69 62 GLY B CA 1
ATOM 2965 C C . GLY B 1 62 ? -16.422 12.047 24.859 1 97.69 62 GLY B C 1
ATOM 2966 O O . GLY B 1 62 ? -17.094 12.289 25.875 1 97.69 62 GLY B O 1
ATOM 2967 N N . VAL B 1 63 ? -16.531 12.75 23.75 1 97.94 63 VAL B N 1
ATOM 2968 C CA . VAL B 1 63 ? -17.547 13.789 23.625 1 97.94 63 VAL B CA 1
ATOM 2969 C C . VAL B 1 63 ? -18.922 13.18 23.828 1 97.94 63 VAL B C 1
ATOM 2971 O O . VAL B 1 63 ? -19.812 13.805 24.438 1 97.94 63 VAL B O 1
ATOM 2974 N N . PHE B 1 64 ? -19.094 11.922 23.406 1 97.44 64 PHE B N 1
ATOM 2975 C CA . PHE B 1 64 ? -20.391 11.258 23.469 1 97.44 64 PHE B CA 1
ATOM 2976 C C . PHE B 1 64 ? -20.391 10.164 24.516 1 97.44 64 PHE B C 1
ATOM 2978 O O . PHE B 1 64 ? -21.328 9.359 24.594 1 97.44 64 PHE B O 1
ATOM 2985 N N . GLY B 1 65 ? -19.297 10.094 25.172 1 96.75 65 GLY B N 1
ATOM 2986 C CA . GLY B 1 65 ? -19.219 9.094 26.234 1 96.75 65 GLY B CA 1
ATOM 2987 C C . GLY B 1 65 ? -19.031 7.684 25.719 1 96.75 65 GLY B C 1
ATOM 2988 O O . GLY B 1 65 ? -19.453 6.719 26.359 1 96.75 65 GLY B O 1
ATOM 2989 N N . VAL B 1 66 ? -18.484 7.496 24.531 1 97.12 66 VAL B N 1
ATOM 2990 C CA . VAL B 1 66 ? -18.188 6.16 24.016 1 97.12 66 VAL B CA 1
ATOM 2991 C C . VAL B 1 66 ? -17.172 5.469 24.922 1 97.12 66 VAL B C 1
ATOM 2993 O O . VAL B 1 66 ? -16.125 6.039 25.234 1 97.12 66 VAL B O 1
ATOM 2996 N N . PRO B 1 67 ? -17.438 4.289 25.391 1 97.06 67 PRO B N 1
ATOM 2997 C CA . PRO B 1 67 ? -16.484 3.574 26.219 1 97.06 67 PRO B CA 1
ATOM 2998 C C . PRO B 1 67 ? -15.141 3.357 25.531 1 97.06 67 PRO B C 1
ATOM 3000 O O . PRO B 1 67 ? -15.094 3.072 24.328 1 97.06 67 PRO B O 1
ATOM 3003 N N . PRO B 1 68 ? -14.047 3.51 26.297 1 97.38 68 PRO B N 1
ATOM 3004 C CA . PRO B 1 68 ? -12.711 3.385 25.703 1 97.38 68 PRO B CA 1
ATOM 3005 C C . PRO B 1 68 ? -12.523 2.068 24.953 1 97.38 68 PRO B C 1
ATOM 3007 O O . PRO B 1 68 ? -11.859 2.039 23.922 1 97.38 68 PRO B O 1
ATOM 3010 N N . GLU B 1 69 ? -13.117 1.005 25.453 1 97 69 GLU B N 1
ATOM 3011 C CA . GLU B 1 69 ? -12.93 -0.315 24.859 1 97 69 GLU B CA 1
ATOM 3012 C C . GLU B 1 69 ? -13.477 -0.359 23.438 1 97 69 GLU B C 1
ATOM 3014 O O . GLU B 1 69 ? -12.953 -1.08 22.578 1 97 69 GLU B O 1
ATOM 3019 N N . LYS B 1 70 ? -14.445 0.401 23.203 1 97.19 70 LYS B N 1
ATOM 3020 C CA . LYS B 1 70 ? -15.07 0.417 21.891 1 97.19 70 LYS B CA 1
ATOM 3021 C C . LYS B 1 70 ? -14.25 1.236 20.891 1 97.19 70 LYS B C 1
ATOM 3023 O O . LYS B 1 70 ? -14.461 1.14 19.688 1 97.19 70 LYS B O 1
ATOM 3028 N N . LEU B 1 71 ? -13.336 2.062 21.422 1 98.31 71 LEU B N 1
ATOM 3029 C CA . LEU B 1 71 ? -12.547 2.961 20.594 1 98.31 71 LEU B CA 1
ATOM 3030 C C . LEU B 1 71 ? -11.172 2.367 20.312 1 98.31 71 LEU B C 1
ATOM 3032 O O . LEU B 1 71 ? -10.453 2.861 19.438 1 98.31 71 LEU B O 1
ATOM 3036 N N . LEU B 1 72 ? -10.844 1.306 20.984 1 98 72 LEU B N 1
ATOM 3037 C CA . LEU B 1 72 ? -9.484 0.785 20.984 1 98 72 LEU B CA 1
ATOM 3038 C C . LEU B 1 72 ? -9.039 0.375 19.594 1 98 72 LEU B C 1
ATOM 3040 O O . LEU B 1 72 ? -7.961 0.758 19.141 1 98 72 LEU B O 1
ATOM 3044 N N . ASP B 1 73 ? -9.867 -0.326 18.891 1 97.5 73 ASP B N 1
ATOM 3045 C CA . ASP B 1 73 ? -9.492 -0.826 17.578 1 97.5 73 ASP B CA 1
ATOM 3046 C C . ASP B 1 73 ? -9.344 0.319 16.578 1 97.5 73 ASP B C 1
ATOM 3048 O O . ASP B 1 73 ? -8.492 0.262 15.68 1 97.5 73 ASP B O 1
ATOM 3052 N N . VAL B 1 74 ? -10.148 1.328 16.719 1 98.56 74 VAL B N 1
ATOM 3053 C CA . VAL B 1 74 ? -10.055 2.502 15.859 1 98.56 74 VAL B CA 1
ATOM 3054 C C . VAL B 1 74 ? -8.75 3.25 16.141 1 98.56 74 VAL B C 1
ATOM 3056 O O . VAL B 1 74 ? -8.062 3.68 15.219 1 98.56 74 VAL B O 1
ATOM 3059 N N . ALA B 1 75 ? -8.445 3.363 17.391 1 98.44 75 ALA B N 1
ATOM 3060 C CA . ALA B 1 75 ? -7.219 4.043 17.797 1 98.44 75 ALA B CA 1
ATOM 3061 C C . ALA B 1 75 ? -5.988 3.305 17.266 1 98.44 75 ALA B C 1
ATOM 3063 O O . ALA B 1 75 ? -5.059 3.926 16.75 1 98.44 75 ALA B O 1
ATOM 3064 N N . VAL B 1 76 ? -6.035 2.031 17.391 1 97.62 76 VAL B N 1
ATOM 3065 C CA . VAL B 1 76 ? -4.934 1.199 16.922 1 97.62 76 VAL B CA 1
ATOM 3066 C C . VAL B 1 76 ? -4.828 1.298 15.398 1 97.62 76 VAL B C 1
ATOM 3068 O O . VAL B 1 76 ? -3.729 1.417 14.852 1 97.62 76 VAL B O 1
ATOM 3071 N N . ALA B 1 77 ? -5.953 1.257 14.742 1 98.19 77 ALA B N 1
ATOM 3072 C CA . ALA B 1 77 ? -5.965 1.364 13.281 1 98.19 77 ALA B CA 1
ATOM 3073 C C . ALA B 1 77 ? -5.391 2.703 12.828 1 98.19 77 ALA B C 1
ATOM 3075 O O . ALA B 1 77 ? -4.625 2.76 11.859 1 98.19 77 ALA B O 1
ATOM 3076 N N . ALA B 1 78 ? -5.727 3.764 13.516 1 98.19 78 ALA B N 1
ATOM 3077 C CA . ALA B 1 78 ? -5.195 5.082 13.188 1 98.19 78 ALA B CA 1
ATOM 3078 C C . ALA B 1 78 ? -3.672 5.102 13.281 1 98.19 78 ALA B C 1
ATOM 3080 O O . ALA B 1 78 ? -2.996 5.641 12.398 1 98.19 78 ALA B O 1
ATOM 3081 N N . GLU B 1 79 ? -3.211 4.504 14.281 1 97 79 GLU B N 1
ATOM 3082 C CA . GLU B 1 79 ? -1.766 4.465 14.477 1 97 79 GLU B CA 1
ATOM 3083 C C . GLU B 1 79 ? -1.092 3.59 13.422 1 97 79 GLU B C 1
ATOM 3085 O O . GLU B 1 79 ? -0.002 3.912 12.945 1 97 79 GLU B O 1
ATOM 3090 N N . MET B 1 80 ? -1.704 2.533 13.086 1 96.81 80 MET B N 1
ATOM 3091 C CA . MET B 1 80 ? -1.142 1.638 12.078 1 96.81 80 MET B CA 1
ATOM 3092 C C . MET B 1 80 ? -1.146 2.295 10.703 1 96.81 80 MET B C 1
ATOM 3094 O O . MET B 1 80 ? -0.19 2.15 9.938 1 96.81 80 MET B O 1
ATOM 3098 N N . ILE B 1 81 ? -2.213 3.002 10.367 1 97.88 81 ILE B N 1
ATOM 3099 C CA . ILE B 1 81 ? -2.275 3.732 9.109 1 97.88 81 ILE B CA 1
ATOM 3100 C C . ILE B 1 81 ? -1.173 4.789 9.07 1 97.88 81 ILE B C 1
ATOM 3102 O O . ILE B 1 81 ? -0.464 4.918 8.07 1 97.88 81 ILE B O 1
ATOM 3106 N N . HIS B 1 82 ? -1.034 5.469 10.141 1 96.38 82 HIS B N 1
ATOM 3107 C CA . HIS B 1 82 ? 0.03 6.461 10.258 1 96.38 82 HIS B CA 1
ATOM 3108 C C . HIS B 1 82 ? 1.401 5.82 10.07 1 96.38 82 HIS B C 1
ATOM 3110 O O . HIS B 1 82 ? 2.227 6.32 9.297 1 96.38 82 HIS B O 1
ATOM 3116 N N . SER B 1 83 ? 1.638 4.734 10.742 1 94.19 83 SER B N 1
ATOM 3117 C CA . SER B 1 83 ? 2.922 4.047 10.68 1 94.19 83 SER B CA 1
ATOM 3118 C C . SER B 1 83 ? 3.203 3.527 9.273 1 94.19 83 SER B C 1
ATOM 3120 O O . SER B 1 83 ? 4.34 3.574 8.805 1 94.19 83 SER B O 1
ATOM 3122 N N . SER B 1 84 ? 2.184 3.004 8.656 1 95.81 84 SER B N 1
ATOM 3123 C CA . SER B 1 84 ? 2.332 2.562 7.273 1 95.81 84 SER B CA 1
ATOM 3124 C C . SER B 1 84 ? 2.799 3.703 6.375 1 95.81 84 SER B C 1
ATOM 3126 O O . SER B 1 84 ? 3.674 3.514 5.527 1 95.81 84 SER B O 1
ATOM 3128 N N . SER B 1 85 ? 2.174 4.852 6.559 1 95.31 85 SER B N 1
ATOM 3129 C CA . SER B 1 85 ? 2.537 6.004 5.742 1 95.31 85 SER B CA 1
ATOM 3130 C C . SER B 1 85 ? 3.988 6.41 5.969 1 95.31 85 SER B C 1
ATOM 3132 O O . SER B 1 85 ? 4.676 6.824 5.035 1 95.31 85 SER B O 1
ATOM 3134 N N . LEU B 1 86 ? 4.52 6.273 7.195 1 90.88 86 LEU B N 1
ATOM 3135 C CA . LEU B 1 86 ? 5.914 6.59 7.5 1 90.88 86 LEU B CA 1
ATOM 3136 C C . LEU B 1 86 ? 6.855 5.621 6.801 1 90.88 86 LEU B C 1
ATOM 3138 O O . LEU B 1 86 ? 7.895 6.027 6.273 1 90.88 86 LEU B O 1
ATOM 3142 N N . LEU B 1 87 ? 6.48 4.391 6.797 1 91.44 87 LEU B N 1
ATOM 3143 C CA . LEU B 1 87 ? 7.285 3.371 6.133 1 91.44 87 LEU B CA 1
ATOM 3144 C C . LEU B 1 87 ? 7.375 3.639 4.633 1 91.44 87 LEU B C 1
ATOM 3146 O O . LEU B 1 87 ? 8.453 3.537 4.043 1 91.44 87 LEU B O 1
ATOM 3150 N N . HIS B 1 88 ? 6.281 3.971 4.07 1 92.75 88 HIS B N 1
ATOM 3151 C CA . HIS B 1 88 ? 6.219 4.207 2.633 1 92.75 88 HIS B CA 1
ATOM 3152 C C . HIS B 1 88 ? 6.895 5.527 2.264 1 92.75 88 HIS B C 1
ATOM 3154 O O . HIS B 1 88 ? 7.555 5.621 1.228 1 92.75 88 HIS B O 1
ATOM 3160 N N . ASP B 1 89 ? 6.82 6.453 3.141 1 87.56 89 ASP B N 1
ATOM 3161 C CA . ASP B 1 89 ? 7.469 7.746 2.934 1 87.56 89 ASP B CA 1
ATOM 3162 C C . ASP B 1 89 ? 8.992 7.609 2.988 1 87.56 89 ASP B C 1
ATOM 3164 O O . ASP B 1 89 ? 9.711 8.359 2.328 1 87.56 89 ASP B O 1
ATOM 3168 N N . ASP B 1 90 ? 9.461 6.719 3.787 1 80.62 90 ASP B N 1
ATOM 3169 C CA . ASP B 1 90 ? 10.891 6.562 4.004 1 80.62 90 ASP B CA 1
ATOM 3170 C C . ASP B 1 90 ? 11.57 5.957 2.777 1 80.62 90 ASP B C 1
ATOM 3172 O O . ASP B 1 90 ? 12.789 6.055 2.621 1 80.62 90 ASP B O 1
ATOM 3176 N N . VAL B 1 91 ? 10.859 5.258 1.961 1 81.31 91 VAL B N 1
ATOM 3177 C CA . VAL B 1 91 ? 11.422 4.734 0.722 1 81.31 91 VAL B CA 1
ATOM 3178 C C . VAL B 1 91 ? 11.859 5.891 -0.174 1 81.31 91 VAL B C 1
ATOM 3180 O O . VAL B 1 91 ? 12.812 5.754 -0.946 1 81.31 91 VAL B O 1
ATOM 3183 N N . VAL B 1 92 ? 11.203 7.059 0.009 1 59.91 92 VAL B N 1
ATOM 3184 C CA . VAL B 1 92 ? 11.398 8.258 -0.794 1 59.91 92 VAL B CA 1
ATOM 3185 C C . VAL B 1 92 ? 12.492 9.125 -0.173 1 59.91 92 VAL B C 1
ATOM 3187 O O . VAL B 1 92 ? 13.344 9.664 -0.883 1 59.91 92 VAL B O 1
ATOM 3190 N N . ASP B 1 93 ? 12.32 9.141 1.193 1 59.41 93 ASP B N 1
ATOM 3191 C CA . ASP B 1 93 ? 13.211 10.078 1.873 1 59.41 93 ASP B CA 1
ATOM 3192 C C . ASP B 1 93 ? 14.555 9.43 2.203 1 59.41 93 ASP B C 1
ATOM 3194 O O . ASP B 1 93 ? 14.602 8.266 2.617 1 59.41 93 ASP B O 1
ATOM 3198 N N . ALA B 1 94 ? 15.367 9.359 1.285 1 57.5 94 ALA B N 1
ATOM 3199 C CA . ALA B 1 94 ? 16.703 8.828 1.557 1 57.5 94 ALA B CA 1
ATOM 3200 C C . ALA B 1 94 ? 17.141 9.133 2.986 1 57.5 94 ALA B C 1
ATOM 3202 O O . ALA B 1 94 ? 18.328 9.227 3.27 1 57.5 94 ALA B O 1
ATOM 3203 N N . GLY B 1 95 ? 16.141 9.414 3.801 1 56.22 95 GLY B N 1
ATOM 3204 C CA . GLY B 1 95 ? 16.547 9.703 5.164 1 56.22 95 GLY B CA 1
ATOM 3205 C C . GLY B 1 95 ? 17.078 8.477 5.895 1 56.22 95 GLY B C 1
ATOM 3206 O O . GLY B 1 95 ? 16.547 7.379 5.742 1 56.22 95 GLY B O 1
ATOM 3207 N N . MET B 1 96 ? 18.109 8.586 6.594 1 58.56 96 MET B N 1
ATOM 3208 C CA . MET B 1 96 ? 18.797 7.48 7.25 1 58.56 96 MET B CA 1
ATOM 3209 C C . MET B 1 96 ? 18.281 7.273 8.664 1 58.56 96 MET B C 1
ATOM 3211 O O . MET B 1 96 ? 18.453 6.199 9.25 1 58.56 96 MET B O 1
ATOM 3215 N N . PHE B 1 97 ? 17.391 8.352 9.258 1 55.94 97 PHE B N 1
ATOM 3216 C CA . PHE B 1 97 ? 16.969 8.188 10.641 1 55.94 97 PHE B CA 1
ATOM 3217 C C . PHE B 1 97 ? 15.547 8.672 10.844 1 55.94 97 PHE B C 1
ATOM 3219 O O . PHE B 1 97 ? 15.117 9.648 10.211 1 55.94 97 PHE B O 1
ATOM 3226 N N . ARG B 1 98 ? 14.844 7.969 11.703 1 54.84 98 ARG B N 1
ATOM 3227 C CA . ARG B 1 98 ? 13.516 8.32 12.195 1 54.84 98 ARG B CA 1
ATOM 3228 C C . ARG B 1 98 ? 13.336 7.883 13.648 1 54.84 98 ARG B C 1
ATOM 3230 O O . ARG B 1 98 ? 13.648 6.742 14 1 54.84 98 ARG B O 1
ATOM 3237 N N . ARG B 1 99 ? 12.875 8.875 14.531 1 60.97 99 ARG B N 1
ATOM 3238 C CA . ARG B 1 99 ? 12.711 8.617 15.953 1 60.97 99 ARG B CA 1
ATOM 3239 C C . ARG B 1 99 ? 14.016 8.164 16.594 1 60.97 99 ARG B C 1
ATOM 3241 O O . ARG B 1 99 ? 14.047 7.18 17.328 1 60.97 99 ARG B O 1
ATOM 3248 N N . ALA B 1 100 ? 15.031 8.742 16.125 1 61.81 100 ALA B N 1
ATOM 3249 C CA . ALA B 1 100 ? 16.375 8.531 16.656 1 61.81 100 ALA B CA 1
ATOM 3250 C C . ALA B 1 100 ? 16.875 7.125 16.344 1 61.81 100 ALA B C 1
ATOM 3252 O O . ALA B 1 100 ? 17.734 6.598 17.047 1 61.81 100 ALA B O 1
ATOM 3253 N N . ARG B 1 101 ? 16.188 6.484 15.445 1 68.06 101 ARG B N 1
ATOM 3254 C CA . ARG B 1 101 ? 16.594 5.16 14.992 1 68.06 101 ARG B CA 1
ATOM 3255 C C . ARG B 1 101 ? 16.766 5.129 13.477 1 68.06 101 ARG B C 1
ATOM 3257 O O . ARG B 1 101 ? 16.188 5.949 12.766 1 68.06 101 ARG B O 1
ATOM 3264 N N . PRO B 1 102 ? 17.656 4.246 12.992 1 69.69 102 PRO B N 1
ATOM 3265 C CA . PRO B 1 102 ? 17.703 4.105 11.531 1 69.69 102 PRO B CA 1
ATOM 3266 C C . PRO B 1 102 ? 16.344 3.779 10.922 1 69.69 102 PRO B C 1
ATOM 3268 O O . PRO B 1 102 ? 15.555 3.043 11.516 1 69.69 102 PRO B O 1
ATOM 3271 N N . THR B 1 103 ? 16.047 4.375 9.805 1 71.25 103 THR B N 1
ATOM 3272 C CA . THR B 1 103 ? 14.812 4.055 9.102 1 71.25 103 THR B CA 1
ATOM 3273 C C . THR B 1 103 ? 14.805 2.596 8.648 1 71.25 103 THR B C 1
ATOM 3275 O O . THR B 1 103 ? 15.852 1.947 8.609 1 71.25 103 THR B O 1
ATOM 3278 N N . VAL B 1 104 ? 13.656 2.045 8.406 1 73.12 104 VAL B N 1
ATOM 3279 C CA . VAL B 1 104 ? 13.5 0.656 7.984 1 73.12 104 VAL B CA 1
ATOM 3280 C C . VAL B 1 104 ? 14.227 0.426 6.664 1 73.12 104 VAL B C 1
ATOM 3282 O O . VAL B 1 104 ? 14.922 -0.58 6.496 1 73.12 104 VAL B O 1
ATOM 3285 N N . ASN B 1 105 ? 14.102 1.338 5.754 1 76.12 105 ASN B N 1
ATOM 3286 C CA . ASN B 1 105 ? 14.766 1.153 4.469 1 76.12 105 ASN B CA 1
ATOM 3287 C C . ASN B 1 105 ? 16.281 1.179 4.613 1 76.12 105 ASN B C 1
ATOM 3289 O O . ASN B 1 105 ? 17 0.525 3.85 1 76.12 105 ASN B O 1
ATOM 3293 N N . ALA B 1 106 ? 16.797 1.949 5.57 1 75.5 106 ALA B N 1
ATOM 3294 C CA . ALA B 1 106 ? 18.234 1.99 5.836 1 75.5 106 ALA B CA 1
ATOM 3295 C C . ALA B 1 106 ? 18.719 0.673 6.434 1 75.5 106 ALA B C 1
ATOM 3297 O O . ALA B 1 106 ? 19.812 0.202 6.109 1 75.5 106 ALA B O 1
ATOM 3298 N N . ARG B 1 107 ? 17.875 0.076 7.27 1 76.56 107 ARG B N 1
ATOM 3299 C CA . ARG B 1 107 ? 18.266 -1.124 8 1 76.56 107 ARG B CA 1
ATOM 3300 C C . ARG B 1 107 ? 18 -2.379 7.176 1 76.56 107 ARG B C 1
ATOM 3302 O O . ARG B 1 107 ? 18.812 -3.305 7.176 1 76.56 107 ARG B O 1
ATOM 3309 N N . TRP B 1 108 ? 16.844 -2.42 6.461 1 83.88 108 TRP B N 1
ATOM 3310 C CA . TRP B 1 108 ? 16.438 -3.674 5.832 1 83.88 108 TRP B CA 1
ATOM 3311 C C . TRP B 1 108 ? 16.266 -3.5 4.328 1 83.88 108 TRP B C 1
ATOM 3313 O O . TRP B 1 108 ? 16.094 -4.48 3.602 1 83.88 108 TRP B O 1
ATOM 3323 N N . GLY B 1 109 ? 16.312 -2.311 3.803 1 83.25 109 GLY B N 1
ATOM 3324 C CA . GLY B 1 109 ? 16.109 -2.051 2.385 1 83.25 109 GLY B CA 1
ATOM 3325 C C . GLY B 1 109 ? 14.719 -1.545 2.059 1 83.25 109 GLY B C 1
ATOM 3326 O O . GLY B 1 109 ? 13.805 -1.639 2.883 1 83.25 109 GLY B O 1
ATOM 3327 N N . ASN B 1 110 ? 14.523 -1.041 0.857 1 85.94 110 ASN B N 1
ATOM 3328 C CA . ASN B 1 110 ? 13.289 -0.406 0.41 1 85.94 110 ASN B CA 1
ATOM 3329 C C . ASN B 1 110 ? 12.133 -1.405 0.345 1 85.94 110 ASN B C 1
ATOM 3331 O O . ASN B 1 110 ? 11.008 -1.085 0.727 1 85.94 110 ASN B O 1
ATOM 3335 N N . ILE B 1 111 ? 12.422 -2.604 -0.005 1 87.12 111 ILE B N 1
ATOM 3336 C CA . ILE B 1 111 ? 11.352 -3.568 -0.229 1 87.12 111 ILE B CA 1
ATOM 3337 C C . ILE B 1 111 ? 10.711 -3.945 1.104 1 87.12 111 ILE B C 1
ATOM 3339 O O . ILE B 1 111 ? 9.492 -4.129 1.187 1 87.12 111 ILE B O 1
ATOM 3343 N N . VAL B 1 112 ? 11.523 -4.098 2.096 1 88.94 112 VAL B N 1
ATOM 3344 C CA . VAL B 1 112 ? 10.984 -4.441 3.408 1 88.94 112 VAL B CA 1
ATOM 3345 C C . VAL B 1 112 ? 10.125 -3.295 3.934 1 88.94 112 VAL B C 1
ATOM 3347 O O . VAL B 1 112 ? 9.07 -3.523 4.523 1 88.94 112 VAL B O 1
ATOM 3350 N N . ALA B 1 113 ? 10.562 -2.061 3.691 1 90.56 113 ALA B N 1
ATOM 3351 C CA . ALA B 1 113 ? 9.773 -0.903 4.098 1 90.56 113 ALA B CA 1
ATOM 3352 C C . ALA B 1 113 ? 8.414 -0.891 3.398 1 90.56 113 ALA B C 1
ATOM 3354 O O . ALA B 1 113 ? 7.383 -0.692 4.039 1 90.56 113 ALA B O 1
ATOM 3355 N N . VAL B 1 114 ? 8.422 -1.146 2.1 1 93.62 114 VAL B N 1
ATOM 3356 C CA . VAL B 1 114 ? 7.195 -1.104 1.307 1 93.62 114 VAL B CA 1
ATOM 3357 C C . VAL B 1 114 ? 6.25 -2.219 1.757 1 93.62 114 VAL B C 1
ATOM 3359 O O . VAL B 1 114 ? 5.078 -1.968 2.043 1 93.62 114 VAL B O 1
ATOM 3362 N N . MET B 1 115 ? 6.711 -3.424 1.919 1 94.69 115 MET B N 1
ATOM 3363 C CA . MET B 1 115 ? 5.863 -4.574 2.217 1 94.69 115 MET B CA 1
ATOM 3364 C C . MET B 1 115 ? 5.387 -4.539 3.666 1 94.69 115 MET B C 1
ATOM 3366 O O . MET B 1 115 ? 4.277 -4.977 3.969 1 94.69 115 MET B O 1
ATOM 3370 N N . SER B 1 116 ? 6.266 -4.117 4.543 1 94.19 116 SER B N 1
ATOM 3371 C CA . SER B 1 116 ? 5.816 -3.955 5.922 1 94.19 116 SER B CA 1
ATOM 3372 C C . SER B 1 116 ? 4.707 -2.914 6.023 1 94.19 116 SER B C 1
ATOM 3374 O O . SER B 1 116 ? 3.738 -3.1 6.766 1 94.19 116 SER B O 1
ATOM 3376 N N . GLY B 1 117 ? 4.898 -1.812 5.297 1 95.62 117 GLY B N 1
ATOM 3377 C CA . GLY B 1 117 ? 3.842 -0.814 5.23 1 95.62 117 GLY B CA 1
ATOM 3378 C C . GLY B 1 117 ? 2.529 -1.368 4.711 1 95.62 117 GLY B C 1
ATOM 3379 O O . GLY B 1 117 ? 1.467 -1.089 5.27 1 95.62 117 GLY B O 1
ATOM 3380 N N . ASP B 1 118 ? 2.611 -2.152 3.662 1 96.88 118 ASP B N 1
ATOM 3381 C CA . ASP B 1 118 ? 1.423 -2.781 3.092 1 96.88 118 ASP B CA 1
ATOM 3382 C C . ASP B 1 118 ? 0.759 -3.715 4.102 1 96.88 118 ASP B C 1
ATOM 3384 O O . ASP B 1 118 ? -0.469 -3.754 4.203 1 96.88 118 ASP B O 1
ATOM 3388 N N . LEU B 1 119 ? 1.554 -4.473 4.77 1 96.5 119 LEU B N 1
ATOM 3389 C CA . LEU B 1 119 ? 1.026 -5.469 5.695 1 96.5 119 LEU B CA 1
ATOM 3390 C C . LEU B 1 119 ? 0.305 -4.805 6.859 1 96.5 119 LEU B C 1
ATOM 3392 O O . LEU B 1 119 ? -0.816 -5.184 7.203 1 96.5 119 LEU B O 1
ATOM 3396 N N . ILE B 1 120 ? 0.915 -3.83 7.445 1 96.38 120 ILE B N 1
ATOM 3397 C CA . ILE B 1 120 ? 0.279 -3.238 8.617 1 96.38 120 ILE B CA 1
ATOM 3398 C C . ILE B 1 120 ? -0.943 -2.43 8.188 1 96.38 120 ILE B C 1
ATOM 3400 O O . ILE B 1 120 ? -1.946 -2.381 8.906 1 96.38 120 ILE B O 1
ATOM 3404 N N . LEU B 1 121 ? -0.871 -1.762 7.004 1 97.88 121 LEU B N 1
ATOM 3405 C CA . LEU B 1 121 ? -2.033 -1.054 6.477 1 97.88 121 LEU B CA 1
ATOM 3406 C C . LEU B 1 121 ? -3.197 -2.012 6.25 1 97.88 121 LEU B C 1
ATOM 3408 O O . LEU B 1 121 ? -4.312 -1.76 6.711 1 97.88 121 LEU B O 1
ATOM 3412 N N . SER B 1 122 ? -2.93 -3.086 5.559 1 97.62 122 SER B N 1
ATOM 3413 C CA . SER B 1 122 ? -3.984 -4.043 5.238 1 97.62 122 SER B CA 1
ATOM 3414 C C . SER B 1 122 ? -4.539 -4.695 6.5 1 97.62 122 SER B C 1
ATOM 3416 O O . SER B 1 122 ? -5.742 -4.957 6.59 1 97.62 122 SER B O 1
ATOM 3418 N N . THR B 1 123 ? -3.688 -4.965 7.465 1 96.81 123 THR B N 1
ATOM 3419 C CA . THR B 1 123 ? -4.125 -5.535 8.734 1 96.81 123 THR B CA 1
ATOM 3420 C C . THR B 1 123 ? -5.074 -4.582 9.461 1 96.81 123 THR B C 1
ATOM 3422 O O . THR B 1 123 ? -6.117 -5.004 9.961 1 96.81 123 THR B O 1
ATOM 3425 N N . ALA B 1 124 ? -4.66 -3.332 9.469 1 97.5 124 ALA B N 1
ATOM 3426 C CA . ALA B 1 124 ? -5.5 -2.322 10.102 1 97.5 124 ALA B CA 1
ATOM 3427 C C . ALA B 1 124 ? -6.863 -2.236 9.422 1 97.5 124 ALA B C 1
ATOM 3429 O O . ALA B 1 124 ? -7.898 -2.242 10.094 1 97.5 124 ALA B O 1
ATOM 3430 N N . LEU B 1 125 ? -6.871 -2.162 8.156 1 98.25 125 LEU B N 1
ATOM 3431 C CA . LEU B 1 125 ? -8.109 -2.031 7.395 1 98.25 125 LEU B CA 1
ATOM 3432 C C . LEU B 1 125 ? -8.977 -3.277 7.547 1 98.25 125 LEU B C 1
ATOM 3434 O O . LEU B 1 125 ? -10.203 -3.182 7.617 1 98.25 125 LEU B O 1
ATOM 3438 N N . PHE B 1 126 ? -8.328 -4.438 7.582 1 97.38 126 PHE B N 1
ATOM 3439 C CA . PHE B 1 126 ? -9.039 -5.691 7.789 1 97.38 126 PHE B CA 1
ATOM 3440 C C . PHE B 1 126 ? -9.758 -5.691 9.133 1 97.38 126 PHE B C 1
ATOM 3442 O O . PHE B 1 126 ? -10.93 -6.062 9.219 1 97.38 126 PHE B O 1
ATOM 3449 N N . ARG B 1 127 ? -9.094 -5.273 10.117 1 96.25 127 ARG B N 1
ATOM 3450 C CA . ARG B 1 127 ? -9.695 -5.223 11.453 1 96.25 127 ARG B CA 1
ATOM 3451 C C . ARG B 1 127 ? -10.859 -4.238 11.492 1 96.25 127 ARG B C 1
ATOM 3453 O O . ARG B 1 127 ? -11.883 -4.508 12.117 1 96.25 127 ARG B O 1
ATOM 3460 N N . LEU B 1 128 ? -10.711 -3.088 10.875 1 97.44 128 LEU B N 1
ATOM 3461 C CA . LEU B 1 128 ? -11.789 -2.104 10.797 1 97.44 128 LEU B CA 1
ATOM 3462 C C . LEU B 1 128 ? -13.008 -2.682 10.094 1 97.44 128 LEU B C 1
ATOM 3464 O O . LEU B 1 128 ? -14.148 -2.396 10.484 1 97.44 128 LEU B O 1
ATOM 3468 N N . SER B 1 129 ? -12.727 -3.477 9.062 1 95.94 129 SER B N 1
ATOM 3469 C CA . SER B 1 129 ? -13.828 -4.051 8.297 1 95.94 129 SER B CA 1
ATOM 3470 C C . SER B 1 129 ? -14.664 -5.004 9.148 1 95.94 129 SER B C 1
ATOM 3472 O O . SER B 1 129 ? -15.867 -5.152 8.93 1 95.94 129 SER B O 1
ATOM 3474 N N . ASN B 1 130 ? -14.023 -5.668 10.148 1 95 130 ASN B N 1
ATOM 3475 C CA . ASN B 1 130 ? -14.727 -6.555 11.07 1 95 130 ASN B CA 1
ATOM 3476 C C . ASN B 1 130 ? -15.523 -5.77 12.109 1 95 130 ASN B C 1
ATOM 3478 O O . ASN B 1 130 ? -16.547 -6.25 12.609 1 95 130 ASN B O 1
ATOM 3482 N N . LEU B 1 131 ? -15.047 -4.617 12.414 1 95.94 131 LEU B N 1
ATOM 3483 C CA . LEU B 1 131 ? -15.688 -3.773 13.414 1 95.94 131 LEU B CA 1
ATOM 3484 C C . LEU B 1 131 ? -16.906 -3.07 12.82 1 95.94 131 LEU B C 1
ATOM 3486 O O . LEU B 1 131 ? -18 -3.143 13.383 1 95.94 131 LEU B O 1
ATOM 3490 N N . ASP B 1 132 ? -16.812 -2.383 11.773 1 96.31 132 ASP B N 1
ATOM 3491 C CA . ASP B 1 132 ? -17.828 -1.61 11.07 1 96.31 132 ASP B CA 1
ATOM 3492 C C . ASP B 1 132 ? -17.375 -1.271 9.648 1 96.31 132 ASP B C 1
ATOM 3494 O O . ASP B 1 132 ? -16.438 -0.481 9.461 1 96.31 132 ASP B O 1
ATOM 3498 N N . PRO B 1 133 ? -18.062 -1.803 8.609 1 95.94 133 PRO B N 1
ATOM 3499 C CA . PRO B 1 133 ? -17.625 -1.59 7.227 1 95.94 133 PRO B CA 1
ATOM 3500 C C . PRO B 1 133 ? -17.562 -0.112 6.848 1 95.94 133 PRO B C 1
ATOM 3502 O O . PRO B 1 133 ? -16.781 0.269 5.965 1 95.94 133 PRO B O 1
ATOM 3505 N N . ARG B 1 134 ? -18.312 0.758 7.547 1 97.06 134 ARG B N 1
ATOM 3506 C CA . ARG B 1 134 ? -18.266 2.193 7.285 1 97.06 134 ARG B CA 1
ATOM 3507 C C . ARG B 1 134 ? -16.906 2.768 7.633 1 97.06 134 ARG B C 1
ATOM 3509 O O . ARG B 1 134 ? -16.453 3.736 7.02 1 97.06 134 ARG B O 1
ATOM 3516 N N . LEU B 1 135 ? -16.234 2.197 8.594 1 98.06 135 LEU B N 1
ATOM 3517 C CA . LEU B 1 135 ? -14.922 2.674 9.039 1 98.06 135 LEU B CA 1
ATOM 3518 C C . LEU B 1 135 ? -13.836 2.322 8.031 1 98.06 135 LEU B C 1
ATOM 3520 O O . LEU B 1 135 ? -12.961 3.141 7.742 1 98.06 135 LEU B O 1
ATOM 3524 N N . THR B 1 136 ? -13.914 1.105 7.465 1 97.88 136 THR B N 1
ATOM 3525 C CA . THR B 1 136 ? -12.945 0.718 6.445 1 97.88 136 THR B CA 1
ATOM 3526 C C . THR B 1 136 ? -13.094 1.594 5.203 1 97.88 136 THR B C 1
ATOM 3528 O O . THR B 1 136 ? -12.094 2.02 4.621 1 97.88 136 THR B O 1
ATOM 3531 N N . GLN B 1 137 ? -14.289 1.881 4.852 1 97.44 137 GLN B N 1
ATOM 3532 C CA . GLN B 1 137 ? -14.539 2.719 3.682 1 97.44 137 GLN B CA 1
ATOM 3533 C C . GLN B 1 137 ? -13.969 4.121 3.875 1 97.44 137 GLN B C 1
ATOM 3535 O O . GLN B 1 137 ? -13.281 4.641 2.996 1 97.44 137 GLN B O 1
ATOM 3540 N N . SER B 1 138 ? -14.258 4.734 5 1 98.12 138 SER B N 1
ATOM 3541 C CA . SER B 1 138 ? -13.766 6.082 5.25 1 98.12 138 SER B CA 1
ATOM 3542 C C . SER B 1 138 ? -12.242 6.098 5.41 1 98.12 138 SER B C 1
ATOM 3544 O O . SER B 1 138 ? -11.578 7.051 5 1 98.12 138 SER B O 1
ATOM 3546 N N . ALA B 1 139 ? -11.688 5.027 6.004 1 98.56 139 ALA B N 1
ATOM 3547 C CA . ALA B 1 139 ? -10.234 4.938 6.141 1 98.56 139 ALA B CA 1
ATOM 3548 C C . ALA B 1 139 ? -9.562 4.828 4.777 1 98.56 139 ALA B C 1
ATOM 3550 O O . ALA B 1 139 ? -8.508 5.418 4.551 1 98.56 139 ALA B O 1
ATOM 3551 N N . LEU B 1 140 ? -10.172 4.082 3.898 1 98.38 140 LEU B N 1
ATOM 3552 C CA . LEU B 1 140 ? -9.641 3.938 2.551 1 98.38 140 LEU B CA 1
ATOM 3553 C C . LEU B 1 140 ? -9.617 5.277 1.825 1 98.38 140 LEU B C 1
ATOM 3555 O O . LEU B 1 140 ? -8.664 5.59 1.109 1 98.38 140 LEU B O 1
ATOM 3559 N N . ALA B 1 141 ? -10.617 6.062 2 1 97.69 141 ALA B N 1
ATOM 3560 C CA . ALA B 1 141 ? -10.664 7.395 1.404 1 97.69 141 ALA B CA 1
ATOM 3561 C C . ALA B 1 141 ? -9.523 8.266 1.917 1 97.69 141 ALA B C 1
ATOM 3563 O O . ALA B 1 141 ? -8.906 9.008 1.147 1 97.69 141 ALA B O 1
ATOM 3564 N N . VAL B 1 142 ? -9.242 8.133 3.111 1 98.12 142 VAL B N 1
ATOM 3565 C CA . VAL B 1 142 ? -8.164 8.906 3.729 1 98.12 142 VAL B CA 1
ATOM 3566 C C . VAL B 1 142 ? -6.816 8.438 3.191 1 98.12 142 VAL B C 1
ATOM 3568 O O . VAL B 1 142 ? -5.93 9.258 2.934 1 98.12 142 VAL B O 1
ATOM 3571 N N . VAL B 1 143 ? -6.648 7.148 3.057 1 98 143 VAL B N 1
ATOM 3572 C CA . VAL B 1 143 ? -5.406 6.605 2.52 1 98 143 VAL B CA 1
ATOM 3573 C C . VAL B 1 143 ? -5.168 7.156 1.114 1 98 143 VAL B C 1
ATOM 3575 O O . VAL B 1 143 ? -4.035 7.5 0.759 1 98 143 VAL B O 1
ATOM 3578 N N . MET B 1 144 ? -6.203 7.266 0.314 1 97.06 144 MET B N 1
ATOM 3579 C CA . MET B 1 144 ? -6.09 7.848 -1.021 1 97.06 144 MET B CA 1
ATOM 3580 C C . MET B 1 144 ? -5.641 9.305 -0.948 1 97.06 144 MET B C 1
ATOM 3582 O O . MET B 1 144 ? -4.766 9.727 -1.706 1 97.06 144 MET B O 1
ATOM 3586 N N . GLU B 1 145 ? -6.207 10.016 -0.025 1 96.94 145 GLU B N 1
ATOM 3587 C CA . GLU B 1 145 ? -5.836 11.414 0.167 1 96.94 145 GLU B CA 1
ATOM 3588 C C . GLU B 1 145 ? -4.375 11.539 0.594 1 96.94 145 GLU B C 1
ATOM 3590 O O . GLU B 1 145 ? -3.652 12.414 0.1 1 96.94 145 GLU B O 1
ATOM 3595 N N . MET B 1 146 ? -4.004 10.727 1.486 1 97.5 146 MET B N 1
ATOM 3596 C CA . MET B 1 146 ? -2.631 10.742 1.99 1 97.5 146 MET B CA 1
ATOM 3597 C C . MET B 1 146 ? -1.638 10.438 0.875 1 97.5 146 MET B C 1
ATOM 3599 O O . MET B 1 146 ? -0.579 11.062 0.793 1 97.5 146 MET B O 1
ATOM 3603 N N . SER B 1 147 ? -1.981 9.484 0.025 1 95.25 147 SER B N 1
ATOM 3604 C CA . SER B 1 147 ? -1.104 9.109 -1.077 1 95.25 147 SER B CA 1
ATOM 3605 C C . SER B 1 147 ? -0.934 10.258 -2.066 1 95.25 147 SER B C 1
ATOM 3607 O O . SER B 1 147 ? 0.181 10.539 -2.51 1 95.25 147 SER B O 1
ATOM 3609 N N . ARG B 1 148 ? -1.987 10.914 -2.375 1 95.38 148 ARG B N 1
ATOM 3610 C CA . ARG B 1 148 ? -1.938 12.047 -3.291 1 95.38 148 ARG B CA 1
ATOM 3611 C C . ARG B 1 148 ? -1.124 13.195 -2.701 1 95.38 148 ARG B C 1
ATOM 3613 O O . ARG B 1 148 ? -0.352 13.844 -3.41 1 95.38 148 ARG B O 1
ATOM 3620 N N . ALA B 1 149 ? -1.33 13.43 -1.459 1 95.69 149 ALA B N 1
ATOM 3621 C CA . ALA B 1 149 ? -0.612 14.516 -0.796 1 95.69 149 ALA B CA 1
ATOM 3622 C C . ALA B 1 149 ? 0.883 14.219 -0.725 1 95.69 149 ALA B C 1
ATOM 3624 O O . ALA B 1 149 ? 1.707 15.133 -0.811 1 95.69 149 ALA B O 1
ATOM 3625 N N . ALA B 1 150 ? 1.257 12.969 -0.558 1 93.44 150 ALA B N 1
ATOM 3626 C CA . ALA B 1 150 ? 2.664 12.586 -0.482 1 93.44 150 ALA B CA 1
ATOM 3627 C C . ALA B 1 150 ? 3.396 12.922 -1.776 1 93.44 150 ALA B C 1
ATOM 3629 O O . ALA B 1 150 ? 4.508 13.453 -1.747 1 93.44 150 ALA B O 1
ATOM 3630 N N . ILE B 1 151 ? 2.764 12.664 -2.893 1 91.75 151 ILE B N 1
ATOM 3631 C CA . ILE B 1 151 ? 3.402 12.953 -4.172 1 91.75 151 ILE B CA 1
ATOM 3632 C C . ILE B 1 151 ? 3.414 14.461 -4.422 1 91.75 151 ILE B C 1
ATOM 3634 O O . ILE B 1 151 ? 4.367 14.992 -4.988 1 91.75 151 ILE B O 1
ATOM 3638 N N . ALA B 1 152 ? 2.348 15.078 -4.016 1 93.38 152 ALA B N 1
ATOM 3639 C CA . ALA B 1 152 ? 2.316 16.531 -4.133 1 93.38 152 ALA B CA 1
ATOM 3640 C C . ALA B 1 152 ? 3.484 17.172 -3.379 1 93.38 152 ALA B C 1
ATOM 3642 O O . ALA B 1 152 ? 4.07 18.156 -3.844 1 93.38 152 ALA B O 1
ATOM 3643 N N . GLU B 1 153 ? 3.785 16.656 -2.25 1 92.81 153 GLU B N 1
ATOM 3644 C CA . GLU B 1 153 ? 4.922 17.141 -1.479 1 92.81 153 GLU B CA 1
ATOM 3645 C C . GLU B 1 153 ? 6.23 16.938 -2.236 1 92.81 153 GLU B C 1
ATOM 3647 O O . GLU B 1 153 ? 7.055 17.859 -2.316 1 92.81 153 GLU B O 1
ATOM 3652 N N . VAL B 1 154 ? 6.414 15.781 -2.758 1 87.75 154 VAL B N 1
ATOM 3653 C CA . VAL B 1 154 ? 7.637 15.453 -3.482 1 87.75 154 VAL B CA 1
ATOM 3654 C C . VAL B 1 154 ? 7.773 16.359 -4.699 1 87.75 154 VAL B C 1
ATOM 3656 O O . VAL B 1 154 ? 8.859 16.875 -4.977 1 87.75 154 VAL B O 1
ATOM 3659 N N . GLU B 1 155 ? 6.691 16.578 -5.379 1 89.12 155 GLU B N 1
ATOM 3660 C CA . GLU B 1 155 ? 6.688 17.422 -6.574 1 89.12 155 GLU B CA 1
ATOM 3661 C C . GLU B 1 155 ? 6.984 18.875 -6.227 1 89.12 155 GLU B C 1
ATOM 3663 O O . GLU B 1 155 ? 7.398 19.656 -7.09 1 89.12 155 GLU B O 1
ATOM 3668 N N . SER B 1 156 ? 6.793 19.203 -4.992 1 92.25 156 SER B N 1
ATOM 3669 C CA . SER B 1 156 ? 6.945 20.578 -4.559 1 92.25 156 SER B CA 1
ATOM 3670 C C . SER B 1 156 ? 8.383 20.875 -4.145 1 92.25 156 SER B C 1
ATOM 3672 O O . SER B 1 156 ? 8.758 22.031 -3.951 1 92.25 156 SER B O 1
ATOM 3674 N N . ARG B 1 157 ? 9.203 19.875 -4.035 1 88.88 157 ARG B N 1
ATOM 3675 C CA . ARG B 1 157 ? 10.57 20.078 -3.57 1 88.88 157 ARG B CA 1
ATOM 3676 C C . ARG B 1 157 ? 11.336 21.016 -4.492 1 88.88 157 ARG B C 1
ATOM 3678 O O . ARG B 1 157 ? 11.195 20.953 -5.715 1 88.88 157 ARG B O 1
ATOM 3685 N N . GLY B 1 158 ? 12.016 21.906 -3.869 1 90.19 158 GLY B N 1
ATOM 3686 C CA . GLY B 1 158 ? 12.836 22.859 -4.594 1 90.19 158 GLY B CA 1
ATOM 3687 C C . GLY B 1 158 ? 12.039 24.031 -5.133 1 90.19 158 GLY B C 1
ATOM 3688 O O . GLY B 1 158 ? 12.617 24.984 -5.664 1 90.19 158 GLY B O 1
ATOM 3689 N N . ASN B 1 159 ? 10.734 24.016 -5.027 1 93.56 159 ASN B N 1
ATOM 3690 C CA . ASN B 1 159 ? 9.891 25.094 -5.551 1 93.56 159 ASN B CA 1
ATOM 3691 C C . ASN B 1 159 ? 9.68 26.188 -4.516 1 93.56 159 ASN B C 1
ATOM 3693 O O . ASN B 1 159 ? 8.703 26.141 -3.756 1 93.56 159 ASN B O 1
ATOM 3697 N N . LEU B 1 160 ? 10.469 27.156 -4.59 1 94.94 160 LEU B N 1
ATOM 3698 C CA . LEU B 1 160 ? 10.406 28.25 -3.621 1 94.94 160 LEU B CA 1
ATOM 3699 C C . LEU B 1 160 ? 9.289 29.219 -3.971 1 94.94 160 LEU B C 1
ATOM 3701 O O . LEU B 1 160 ? 9.023 30.156 -3.217 1 94.94 160 LEU B O 1
ATOM 3705 N N . GLU B 1 161 ? 8.586 29.031 -5.035 1 93.81 161 GLU B N 1
ATOM 3706 C CA . GLU B 1 161 ? 7.414 29.812 -5.422 1 93.81 161 GLU B CA 1
ATOM 3707 C C . GLU B 1 161 ? 6.129 29.016 -5.211 1 93.81 161 GLU B C 1
ATOM 3709 O O . GLU B 1 161 ? 5.094 29.328 -5.805 1 93.81 161 GLU B O 1
ATOM 3714 N N . LEU B 1 162 ? 6.199 28 -4.402 1 95.06 162 LEU B N 1
ATOM 3715 C CA . LEU B 1 162 ? 5.051 27.141 -4.117 1 95.06 162 LEU B CA 1
ATOM 3716 C C . LEU B 1 162 ? 3.902 27.953 -3.525 1 95.06 162 LEU B C 1
ATOM 3718 O O . LEU B 1 162 ? 4.074 28.625 -2.5 1 95.06 162 LEU B O 1
ATOM 3722 N N . PRO B 1 163 ? 2.768 27.906 -4.188 1 95.5 163 PRO B N 1
ATOM 3723 C CA . PRO B 1 163 ? 1.625 28.594 -3.58 1 95.5 163 PRO B CA 1
ATOM 3724 C C . PRO B 1 163 ? 1.268 28.031 -2.203 1 95.5 163 PRO B C 1
ATOM 3726 O O . PRO B 1 163 ? 1.322 26.828 -1.99 1 95.5 163 PRO B O 1
ATOM 3729 N N . LEU B 1 164 ? 0.875 28.891 -1.317 1 96.06 164 LEU B N 1
ATOM 3730 C CA . LEU B 1 164 ? 0.542 28.5 0.045 1 96.06 164 LEU B CA 1
ATOM 3731 C C . LEU B 1 164 ? -0.654 27.547 0.056 1 96.06 164 LEU B C 1
ATOM 3733 O O . LEU B 1 164 ? -0.758 26.688 0.926 1 96.06 164 LEU B O 1
ATOM 3737 N N . GLU B 1 165 ? -1.497 27.688 -0.904 1 96 165 GLU B N 1
ATOM 3738 C CA . GLU B 1 165 ? -2.645 26.781 -1.008 1 96 165 GLU B CA 1
ATOM 3739 C C . GLU B 1 165 ? -2.199 25.344 -1.269 1 96 165 GLU B C 1
ATOM 3741 O O . GLU B 1 165 ? -2.809 24.406 -0.764 1 96 165 GLU B O 1
ATOM 3746 N N . ARG B 1 166 ? -1.217 25.219 -2.096 1 96.19 166 ARG B N 1
ATOM 3747 C CA . ARG B 1 166 ? -0.687 23.891 -2.365 1 96.19 166 ARG B CA 1
ATOM 3748 C C . ARG B 1 166 ? 0.015 23.312 -1.138 1 96.19 166 ARG B C 1
ATOM 3750 O O . ARG B 1 166 ? -0.096 22.125 -0.851 1 96.19 166 ARG B O 1
ATOM 3757 N N . LEU B 1 167 ? 0.743 24.188 -0.482 1 97.25 167 LEU B N 1
ATOM 3758 C CA . LEU B 1 167 ? 1.377 23.75 0.76 1 97.25 167 LEU B CA 1
ATOM 3759 C C . LEU B 1 167 ? 0.336 23.266 1.762 1 97.25 167 LEU B C 1
ATOM 3761 O O . LEU B 1 167 ? 0.541 22.25 2.43 1 97.25 167 LEU B O 1
ATOM 3765 N N . ARG B 1 168 ? -0.743 23.969 1.858 1 97.94 168 ARG B N 1
ATOM 3766 C CA . ARG B 1 168 ? -1.808 23.578 2.775 1 97.94 168 ARG B CA 1
ATOM 3767 C C . ARG B 1 168 ? -2.439 22.266 2.35 1 97.94 168 ARG B C 1
ATOM 3769 O O . ARG B 1 168 ? -2.803 21.438 3.193 1 97.94 168 ARG B O 1
ATOM 3776 N N . TYR B 1 169 ? -2.639 22.109 1.056 1 97.19 169 TYR B N 1
ATOM 3777 C CA . TYR B 1 169 ? -3.158 20.859 0.507 1 97.19 169 TYR B CA 1
ATOM 3778 C C . TYR B 1 169 ? -2.309 19.672 0.948 1 97.19 169 TYR B C 1
ATOM 3780 O O . TYR B 1 169 ? -2.84 18.641 1.366 1 97.19 169 TYR B O 1
ATOM 3788 N N . VAL B 1 170 ? -1.03 19.844 0.88 1 97.06 170 VAL B N 1
ATOM 3789 C CA . VAL B 1 170 ? -0.093 18.797 1.271 1 97.06 170 VAL B CA 1
ATOM 3790 C C . VAL B 1 170 ? -0.233 18.5 2.764 1 97.06 170 VAL B C 1
ATOM 3792 O O . VAL B 1 170 ? -0.375 17.344 3.166 1 97.06 170 VAL B O 1
ATOM 3795 N N . ALA B 1 171 ? -0.254 19.531 3.584 1 98.06 171 ALA B N 1
ATOM 3796 C CA . ALA B 1 171 ? -0.347 19.375 5.031 1 98.06 171 ALA B CA 1
ATOM 3797 C C . ALA B 1 171 ? -1.667 18.719 5.43 1 98.06 171 ALA B C 1
ATOM 3799 O O . ALA B 1 171 ? -1.695 17.844 6.293 1 98.06 171 ALA B O 1
ATOM 3800 N N . GLU B 1 172 ? -2.713 19.172 4.812 1 98.38 172 GLU B N 1
ATOM 3801 C CA . GLU B 1 172 ? -4.031 18.625 5.117 1 98.38 172 GLU B CA 1
ATOM 3802 C C . GLU B 1 172 ? -4.125 17.156 4.695 1 98.38 172 GLU B C 1
ATOM 3804 O O . GLU B 1 172 ? -4.68 16.328 5.426 1 98.38 172 GLU B O 1
ATOM 3809 N N . GLY B 1 173 ? -3.658 16.859 3.574 1 97.69 173 GLY B N 1
ATOM 3810 C CA . GLY B 1 173 ? -3.719 15.492 3.078 1 97.69 173 GLY B CA 1
ATOM 3811 C C . GLY B 1 173 ? -2.812 14.539 3.838 1 97.69 173 GLY B C 1
ATOM 3812 O O . GLY B 1 173 ? -3.229 13.438 4.203 1 97.69 173 GLY B O 1
ATOM 3813 N N . LYS B 1 174 ? -1.596 14.906 4.121 1 96.62 174 LYS B N 1
ATOM 3814 C CA . LYS B 1 174 ? -0.604 14.023 4.73 1 96.62 174 LYS B CA 1
ATOM 3815 C C . LYS B 1 174 ? -0.876 13.836 6.219 1 96.62 174 LYS B C 1
ATOM 3817 O O . LYS B 1 174 ? -0.609 12.773 6.777 1 96.62 174 LYS B O 1
ATOM 3822 N N . THR B 1 175 ? -1.382 14.867 6.871 1 97.44 175 THR B N 1
ATOM 3823 C CA . THR B 1 175 ? -1.549 14.82 8.32 1 97.44 175 THR B CA 1
ATOM 3824 C C . THR B 1 175 ? -3 15.086 8.703 1 97.44 175 THR B C 1
ATOM 3826 O O . THR B 1 175 ? -3.605 14.312 9.445 1 97.44 175 THR B O 1
ATOM 3829 N N . GLY B 1 176 ? -3.602 16.109 8.164 1 98.62 176 GLY B N 1
ATOM 3830 C CA . GLY B 1 176 ? -4.938 16.547 8.547 1 98.62 176 GLY B CA 1
ATOM 3831 C C . GLY B 1 176 ? -6.004 15.5 8.273 1 98.62 176 GLY B C 1
ATOM 3832 O O . GLY B 1 176 ? -6.934 15.328 9.062 1 98.62 176 GLY B O 1
ATOM 3833 N N . SER B 1 177 ? -5.867 14.852 7.156 1 98.62 177 SER B N 1
ATOM 3834 C CA . SER B 1 177 ? -6.887 13.891 6.754 1 98.62 177 SER B CA 1
ATOM 3835 C C . SER B 1 177 ? -7.047 12.781 7.789 1 98.62 177 SER B C 1
ATOM 3837 O O . SER B 1 177 ? -8.172 12.438 8.164 1 98.62 177 SER B O 1
ATOM 3839 N N . LEU B 1 178 ? -5.934 12.266 8.305 1 98.75 178 LEU B N 1
ATOM 3840 C CA . LEU B 1 178 ? -6 11.18 9.273 1 98.75 178 LEU B CA 1
ATOM 3841 C C . LEU B 1 178 ? -6.449 11.703 10.641 1 98.75 178 LEU B C 1
ATOM 3843 O O . LEU B 1 178 ? -7.156 11.008 11.375 1 98.75 178 LEU B O 1
ATOM 3847 N N . PHE B 1 179 ? -6.051 12.945 11.016 1 98.69 179 PHE B N 1
ATOM 3848 C CA . PHE B 1 179 ? -6.578 13.57 12.219 1 98.69 179 PHE B CA 1
ATOM 3849 C C . PHE B 1 179 ? -8.094 13.703 12.148 1 98.69 179 PHE B C 1
ATOM 3851 O O . PHE B 1 179 ? -8.797 13.391 13.109 1 98.69 179 PHE B O 1
ATOM 3858 N N . GLY B 1 180 ? -8.555 14.188 11.008 1 98.88 180 GLY B N 1
ATOM 3859 C CA . GLY B 1 180 ? -9.984 14.281 10.789 1 98.88 180 GLY B CA 1
ATOM 3860 C C . GLY B 1 180 ? -10.695 12.938 10.875 1 98.88 180 GLY B C 1
ATOM 3861 O O . GLY B 1 180 ? -11.766 12.836 11.469 1 98.88 180 GLY B O 1
ATOM 3862 N N . TRP B 1 181 ? -10.078 11.938 10.289 1 98.88 181 TRP B N 1
ATOM 3863 C CA . TRP B 1 181 ? -10.68 10.609 10.289 1 98.88 181 TRP B CA 1
ATOM 3864 C C . TRP B 1 181 ? -10.852 10.094 11.719 1 98.88 181 TRP B C 1
ATOM 3866 O O . TRP B 1 181 ? -11.828 9.406 12.023 1 98.88 181 TRP B O 1
ATOM 3876 N N . CYS B 1 182 ? -9.875 10.336 12.602 1 98.81 182 CYS B N 1
ATOM 3877 C CA . CYS B 1 182 ? -10 9.938 14 1 98.81 182 CYS B CA 1
ATOM 3878 C C . CYS B 1 182 ? -11.328 10.398 14.586 1 98.81 182 CYS B C 1
ATOM 3880 O O . CYS B 1 182 ? -12.008 9.633 15.266 1 98.81 182 CYS B O 1
ATOM 3882 N N . GLY B 1 183 ? -11.695 11.633 14.328 1 98.75 183 GLY B N 1
ATOM 3883 C CA . GLY B 1 183 ? -12.961 12.164 14.805 1 98.75 183 GLY B CA 1
ATOM 3884 C C . GLY B 1 183 ? -14.164 11.578 14.086 1 98.75 183 GLY B C 1
ATOM 3885 O O . GLY B 1 183 ? -15.164 11.227 14.719 1 98.75 183 GLY B O 1
ATOM 3886 N N . HIS B 1 184 ? -14.023 11.508 12.75 1 98.75 184 HIS B N 1
ATOM 3887 C CA . HIS B 1 184 ? -15.094 10.93 11.945 1 98.75 184 HIS B CA 1
ATOM 3888 C C . HIS B 1 184 ? -15.414 9.508 12.406 1 98.75 184 HIS B C 1
ATOM 3890 O O . HIS B 1 184 ? -16.594 9.148 12.555 1 98.75 184 HIS B O 1
ATOM 3896 N N . ALA B 1 185 ? -14.422 8.703 12.617 1 98.69 185 ALA B N 1
ATOM 3897 C CA . ALA B 1 185 ? -14.578 7.309 13.008 1 98.69 185 ALA B CA 1
ATOM 3898 C C . ALA B 1 185 ? -15.234 7.195 14.383 1 98.69 185 ALA B C 1
ATOM 3900 O O . ALA B 1 185 ? -16.141 6.391 14.586 1 98.69 185 ALA B O 1
ATOM 3901 N N . ALA B 1 186 ? -14.766 8 15.336 1 98.5 186 ALA B N 1
ATOM 3902 C CA . ALA B 1 186 ? -15.336 7.988 16.672 1 98.5 186 ALA B CA 1
ATOM 3903 C C . ALA B 1 186 ? -16.812 8.367 16.641 1 98.5 186 ALA B C 1
ATOM 3905 O O . ALA B 1 186 ? -17.641 7.727 17.297 1 98.5 186 ALA B O 1
ATOM 3906 N N . ALA B 1 187 ? -17.172 9.406 15.898 1 98.5 187 ALA B N 1
ATOM 3907 C CA . ALA B 1 187 ? -18.562 9.844 15.789 1 98.5 187 ALA B CA 1
ATOM 3908 C C . ALA B 1 187 ? -19.406 8.789 15.102 1 98.5 187 ALA B C 1
ATOM 3910 O O . ALA B 1 187 ? -20.578 8.609 15.438 1 98.5 187 ALA B O 1
ATOM 3911 N N . THR B 1 188 ? -18.812 8.117 14.117 1 98.19 188 THR B N 1
ATOM 3912 C CA . THR B 1 188 ? -19.5 7.027 13.445 1 98.19 188 THR B CA 1
ATOM 3913 C C . THR B 1 188 ? -19.859 5.926 14.43 1 98.19 188 THR B C 1
ATOM 3915 O O . THR B 1 188 ? -21 5.445 14.445 1 98.19 188 THR B O 1
ATOM 3918 N N . LEU B 1 189 ? -18.984 5.527 15.312 1 97.5 189 LEU B N 1
ATOM 3919 C CA . LEU B 1 189 ? -19.234 4.496 16.312 1 97.5 189 LEU B CA 1
ATOM 3920 C C . LEU B 1 189 ? -20.281 4.953 17.312 1 97.5 189 LEU B C 1
ATOM 3922 O O . LEU B 1 189 ? -21.016 4.133 17.875 1 97.5 189 LEU B O 1
ATOM 3926 N N . ALA B 1 190 ? -20.391 6.281 17.5 1 97.44 190 ALA B N 1
ATOM 3927 C CA . ALA B 1 190 ? -21.344 6.855 18.453 1 97.44 190 ALA B CA 1
ATOM 3928 C C . ALA B 1 190 ? -22.719 7.035 17.797 1 97.44 190 ALA B C 1
ATOM 3930 O O . ALA B 1 190 ? -23.688 7.387 18.469 1 97.44 190 ALA B O 1
ATOM 3931 N N . GLY B 1 191 ? -22.812 6.832 16.531 1 97.56 191 GLY B N 1
ATOM 3932 C CA . GLY B 1 191 ? -24.047 7.027 15.805 1 97.56 191 GLY B CA 1
ATOM 3933 C C . GLY B 1 191 ? -24.438 8.492 15.656 1 97.56 191 GLY B C 1
ATOM 3934 O O . GLY B 1 191 ? -25.609 8.844 15.797 1 97.56 191 GLY B O 1
ATOM 3935 N N . GLN B 1 192 ? -23.422 9.344 15.453 1 97.5 192 GLN B N 1
ATOM 3936 C CA . GLN B 1 192 ? -23.641 10.789 15.352 1 97.5 192 GLN B CA 1
ATOM 3937 C C . GLN B 1 192 ? -23.141 11.336 14.023 1 97.5 192 GLN B C 1
ATOM 3939 O O . GLN B 1 192 ? -22.047 11.922 13.961 1 97.5 192 GLN B O 1
ATOM 3944 N N . PRO B 1 193 ? -23.891 11.281 12.961 1 96 193 PRO B N 1
ATOM 3945 C CA . PRO B 1 193 ? -23.422 11.672 11.633 1 96 193 PRO B CA 1
ATOM 3946 C C . PRO B 1 193 ? -23.109 13.164 11.531 1 96 193 PRO B C 1
ATOM 3948 O O . PRO B 1 193 ? -22.172 13.555 10.828 1 96 193 PRO B O 1
ATOM 3951 N N . GLU B 1 194 ? -23.828 13.977 12.18 1 96.56 194 GLU B N 1
ATOM 3952 C CA . GLU B 1 194 ? -23.562 15.414 12.148 1 96.56 194 GLU B CA 1
ATOM 3953 C C . GLU B 1 194 ? -22.219 15.742 12.812 1 96.56 194 GLU B C 1
ATOM 3955 O O . GLU B 1 194 ? -21.453 16.547 12.297 1 96.56 194 GLU B O 1
ATOM 3960 N N . ALA B 1 195 ? -22 15.094 13.891 1 97.81 195 ALA B N 1
ATOM 3961 C CA . ALA B 1 195 ? -20.734 15.297 14.586 1 97.81 195 ALA B CA 1
ATOM 3962 C C . ALA B 1 195 ? -19.562 14.781 13.75 1 97.81 195 ALA B C 1
ATOM 3964 O O . ALA B 1 195 ? -18.469 15.344 13.789 1 97.81 195 ALA B O 1
ATOM 3965 N N . ALA B 1 196 ? -19.828 13.688 13 1 98.12 196 ALA B N 1
ATOM 3966 C CA . ALA B 1 196 ? -18.766 13.109 12.18 1 98.12 196 ALA B CA 1
ATOM 3967 C C . ALA B 1 196 ? -18.172 14.148 11.227 1 98.12 196 ALA B C 1
ATOM 3969 O O . ALA B 1 196 ? -16.953 14.242 11.078 1 98.12 196 ALA B O 1
ATOM 3970 N N . GLU B 1 197 ? -18.969 14.945 10.625 1 97.88 197 GLU B N 1
ATOM 3971 C CA . GLU B 1 197 ? -18.531 15.984 9.695 1 97.88 197 GLU B CA 1
ATOM 3972 C C . GLU B 1 197 ? -17.766 17.078 10.422 1 97.88 197 GLU B C 1
ATOM 3974 O O . GLU B 1 197 ? -16.719 17.531 9.953 1 97.88 197 GLU B O 1
ATOM 3979 N N . ARG B 1 198 ? -18.266 17.484 11.516 1 98.44 198 ARG B N 1
ATOM 3980 C CA . ARG B 1 198 ? -17.641 18.547 12.289 1 98.44 198 ARG B CA 1
ATOM 3981 C C . ARG B 1 198 ? -16.312 18.094 12.875 1 98.44 198 ARG B C 1
ATOM 3983 O O . ARG B 1 198 ? -15.328 18.844 12.875 1 98.44 198 ARG B O 1
ATOM 3990 N N . PHE B 1 199 ? -16.297 16.875 13.359 1 98.81 199 PHE B N 1
ATOM 3991 C CA . PHE B 1 199 ? -15.07 16.328 13.922 1 98.81 199 PHE B CA 1
ATOM 3992 C C . PHE B 1 199 ? -14.008 16.172 12.844 1 98.81 199 PHE B C 1
ATOM 3994 O O . PHE B 1 199 ? -12.828 16.438 13.086 1 98.81 199 PHE B O 1
ATOM 4001 N N . ASP B 1 200 ? -14.445 15.68 11.688 1 98.75 200 ASP B N 1
ATOM 4002 C CA . ASP B 1 200 ? -13.523 15.594 10.562 1 98.75 200 ASP B CA 1
ATOM 4003 C C . ASP B 1 200 ? -12.922 16.953 10.234 1 98.75 200 ASP B C 1
ATOM 4005 O O . ASP B 1 200 ? -11.711 17.078 10.062 1 98.75 200 ASP B O 1
ATOM 4009 N N . ALA B 1 201 ? -13.727 17.969 10.156 1 98.69 201 ALA B N 1
ATOM 4010 C CA . ALA B 1 201 ? -13.273 19.312 9.828 1 98.69 201 ALA B CA 1
ATOM 4011 C C . ALA B 1 201 ? -12.312 19.844 10.891 1 98.69 201 ALA B C 1
ATOM 4013 O O . ALA B 1 201 ? -11.273 20.438 10.562 1 98.69 201 ALA B O 1
ATOM 4014 N N . PHE B 1 202 ? -12.711 19.672 12.156 1 98.75 202 PHE B N 1
ATOM 4015 C CA . PHE B 1 202 ? -11.844 20.078 13.25 1 98.75 202 PHE B CA 1
ATOM 4016 C C . PHE B 1 202 ? -10.484 19.391 13.141 1 98.75 202 PHE B C 1
ATOM 4018 O O . PHE B 1 202 ? -9.445 20.047 13.211 1 98.75 202 PHE B O 1
ATOM 4025 N N . GLY B 1 203 ? -10.492 18.047 12.977 1 98.75 203 GLY B N 1
ATOM 4026 C CA . GLY B 1 203 ? -9.266 17.281 12.898 1 98.75 203 GLY B CA 1
ATOM 4027 C C . GLY B 1 203 ? -8.383 17.688 11.734 1 98.75 203 GLY B C 1
ATOM 4028 O O . GLY B 1 203 ? -7.164 17.781 11.867 1 98.75 203 GLY B O 1
ATOM 4029 N N . ARG B 1 204 ? -8.953 17.922 10.562 1 98.75 204 ARG B N 1
ATOM 4030 C CA . ARG B 1 204 ? -8.203 18.312 9.375 1 98.75 204 ARG B CA 1
ATOM 4031 C C . ARG B 1 204 ? -7.473 19.625 9.602 1 98.75 204 ARG B C 1
ATOM 4033 O O . ARG B 1 204 ? -6.285 19.75 9.297 1 98.75 204 ARG B O 1
ATOM 4040 N N . ARG B 1 205 ? -8.172 20.594 10.172 1 98.69 205 ARG B N 1
ATOM 4041 C CA . ARG B 1 205 ? -7.574 21.891 10.453 1 98.69 205 ARG B CA 1
ATOM 4042 C C . ARG B 1 205 ? -6.492 21.781 11.523 1 98.69 205 ARG B C 1
ATOM 4044 O O . ARG B 1 205 ? -5.418 22.375 11.391 1 98.69 205 ARG B O 1
ATOM 4051 N N . LEU B 1 206 ? -6.809 21.047 12.523 1 98.62 206 LEU B N 1
ATOM 4052 C CA . LEU B 1 206 ? -5.824 20.828 13.57 1 98.62 206 LEU B CA 1
ATOM 4053 C C . LEU B 1 206 ? -4.582 20.141 13.016 1 98.62 206 LEU B C 1
ATOM 4055 O O . LEU B 1 206 ? -3.461 20.438 13.43 1 98.62 206 LEU B O 1
ATOM 4059 N N . GLY B 1 207 ? -4.797 19.156 12.133 1 98.44 207 GLY B N 1
ATOM 4060 C CA . GLY B 1 207 ? -3.682 18.484 11.5 1 98.44 207 GLY B CA 1
ATOM 4061 C C . GLY B 1 207 ? -2.791 19.406 10.703 1 98.44 207 GLY B C 1
ATOM 4062 O O . GLY B 1 207 ? -1.567 19.266 10.711 1 98.44 207 GLY B O 1
ATOM 4063 N N . VAL B 1 208 ? -3.387 20.328 10 1 98.62 208 VAL B N 1
ATOM 4064 C CA . VAL B 1 208 ? -2.605 21.312 9.273 1 98.62 208 VAL B CA 1
ATOM 4065 C C . VAL B 1 208 ? -1.783 22.141 10.258 1 98.62 208 VAL B C 1
ATOM 4067 O O . VAL B 1 208 ? -0.591 22.375 10.039 1 98.62 208 VAL B O 1
ATOM 4070 N N . ALA B 1 209 ? -2.43 22.594 11.344 1 98.62 209 ALA B N 1
ATOM 4071 C CA . ALA B 1 209 ? -1.72 23.344 12.383 1 98.62 209 ALA B CA 1
ATOM 4072 C C . ALA B 1 209 ? -0.562 22.531 12.953 1 98.62 209 ALA B C 1
ATOM 4074 O O . ALA B 1 209 ? 0.515 23.078 13.219 1 98.62 209 ALA B O 1
ATOM 4075 N N . PHE B 1 210 ? -0.819 21.328 13.133 1 97.5 210 PHE B N 1
ATOM 4076 C CA . PHE B 1 210 ? 0.184 20.406 13.656 1 97.5 210 PHE B CA 1
ATOM 4077 C C . PHE B 1 210 ? 1.394 20.344 12.734 1 97.5 210 PHE B C 1
ATOM 4079 O O . PHE B 1 210 ? 2.535 20.312 13.195 1 97.5 210 PHE B O 1
ATOM 4086 N N . GLN B 1 211 ? 1.154 20.297 11.492 1 96.81 211 GLN B N 1
ATOM 4087 C CA . GLN B 1 211 ? 2.252 20.266 10.531 1 96.81 211 GLN B CA 1
ATOM 4088 C C . GLN B 1 211 ? 3.023 21.578 10.547 1 96.81 211 GLN B C 1
ATOM 4090 O O . GLN B 1 211 ? 4.254 21.578 10.477 1 96.81 211 GLN B O 1
ATOM 4095 N N . ILE B 1 212 ? 2.338 22.672 10.633 1 97.94 212 ILE B N 1
ATOM 4096 C CA . ILE B 1 212 ? 2.998 23.969 10.711 1 97.94 212 ILE B CA 1
ATOM 4097 C C . ILE B 1 212 ? 3.879 24.031 11.961 1 97.94 212 ILE B C 1
ATOM 4099 O O . ILE B 1 212 ? 5.008 24.516 11.906 1 97.94 212 ILE B O 1
ATOM 4103 N N . ALA B 1 213 ? 3.344 23.531 13.016 1 97.06 213 ALA B N 1
ATOM 4104 C CA . ALA B 1 213 ? 4.113 23.469 14.258 1 97.06 213 ALA B CA 1
ATOM 4105 C C . ALA B 1 213 ? 5.41 22.688 14.07 1 97.06 213 ALA B C 1
ATOM 4107 O O . ALA B 1 213 ? 6.469 23.109 14.547 1 97.06 213 ALA B O 1
ATOM 4108 N N . ASP B 1 214 ? 5.289 21.594 13.398 1 93.94 214 ASP B N 1
ATOM 4109 C CA . ASP B 1 214 ? 6.473 20.781 13.117 1 93.94 214 ASP B CA 1
ATOM 4110 C C . ASP B 1 214 ? 7.48 21.562 12.273 1 93.94 214 ASP B C 1
ATOM 4112 O O . ASP B 1 214 ? 8.688 21.469 12.5 1 93.94 214 ASP B O 1
ATOM 4116 N N . ASP B 1 215 ? 7.031 22.266 11.328 1 96 215 ASP B N 1
ATOM 4117 C CA . ASP B 1 215 ? 7.895 23.078 10.477 1 96 215 ASP B CA 1
ATOM 4118 C C . ASP B 1 215 ? 8.609 24.156 11.289 1 96 215 ASP B C 1
ATOM 4120 O O . ASP B 1 215 ? 9.781 24.453 11.039 1 96 215 ASP B O 1
ATOM 4124 N N . ILE B 1 216 ? 7.852 24.719 12.195 1 96.56 216 ILE B N 1
ATOM 4125 C CA . ILE B 1 216 ? 8.43 25.75 13.055 1 96.56 216 ILE B CA 1
ATOM 4126 C C . ILE B 1 216 ? 9.516 25.141 13.938 1 96.56 216 ILE B C 1
ATOM 4128 O O . ILE B 1 216 ? 10.609 25.688 14.062 1 96.56 216 ILE B O 1
ATOM 4132 N N . ARG B 1 217 ? 9.242 23.984 14.492 1 95.19 217 ARG B N 1
ATOM 4133 C CA . ARG B 1 217 ? 10.211 23.297 15.344 1 95.19 217 ARG B CA 1
ATOM 4134 C C . ARG B 1 217 ? 11.469 22.953 14.555 1 95.19 217 ARG B C 1
ATOM 4136 O O . ARG B 1 217 ? 12.578 22.969 15.109 1 95.19 217 ARG B O 1
ATOM 4143 N N . ASP B 1 218 ? 11.305 22.688 13.289 1 93.38 218 ASP B N 1
ATOM 4144 C CA . ASP B 1 218 ? 12.438 22.391 12.422 1 93.38 218 ASP B CA 1
ATOM 4145 C C . ASP B 1 218 ? 13.383 23.578 12.328 1 93.38 218 ASP B C 1
ATOM 4147 O O . ASP B 1 218 ? 14.602 23.406 12.305 1 93.38 218 ASP B O 1
ATOM 4151 N N . VAL B 1 219 ? 12.852 24.703 12.289 1 93.81 219 VAL B N 1
ATOM 4152 C CA . VAL B 1 219 ? 13.641 25.938 12.188 1 93.81 219 VAL B CA 1
ATOM 4153 C C . VAL B 1 219 ? 14.234 26.281 13.555 1 93.81 219 VAL B C 1
ATOM 4155 O O . VAL B 1 219 ? 15.398 26.672 13.648 1 93.81 219 VAL B O 1
ATOM 4158 N N . LEU B 1 220 ? 13.438 26.062 14.586 1 93.81 220 LEU B N 1
ATOM 4159 C CA . LEU B 1 220 ? 13.859 26.438 15.93 1 93.81 220 LEU B CA 1
ATOM 4160 C C . LEU B 1 220 ? 14.812 25.406 16.516 1 93.81 220 LEU B C 1
ATOM 4162 O O . LEU B 1 220 ? 15.586 25.719 17.422 1 93.81 220 LEU B O 1
ATOM 4166 N N . GLY B 1 221 ? 14.734 24.172 16.047 1 91.12 221 GLY B N 1
ATOM 4167 C CA . GLY B 1 221 ? 15.547 23.094 16.594 1 91.12 221 GLY B CA 1
ATOM 4168 C C . GLY B 1 221 ? 15.047 22.594 17.922 1 91.12 221 GLY B C 1
ATOM 4169 O O . GLY B 1 221 ? 15.844 22.188 18.781 1 91.12 221 GLY B O 1
ATOM 4170 N N . THR B 1 222 ? 13.773 22.672 18.047 1 89.69 222 THR B N 1
ATOM 4171 C CA . THR B 1 222 ? 13.234 22.359 19.375 1 89.69 222 THR B CA 1
ATOM 4172 C C . THR B 1 222 ? 12.609 20.969 19.375 1 89.69 222 THR B C 1
ATOM 4174 O O . THR B 1 222 ? 11.984 20.562 20.375 1 89.69 222 THR B O 1
ATOM 4177 N N . ASP B 1 223 ? 12.57 20.266 18.312 1 80.19 223 ASP B N 1
ATOM 4178 C CA . ASP B 1 223 ? 12.109 18.891 18.297 1 80.19 223 ASP B CA 1
ATOM 4179 C C . ASP B 1 223 ? 13.258 17.922 18.609 1 80.19 223 ASP B C 1
ATOM 4181 O O . ASP B 1 223 ? 14.188 17.766 17.812 1 80.19 223 ASP B O 1
ATOM 4185 N N . PRO B 1 224 ? 13.07 17.281 19.781 1 70.25 224 PRO B N 1
ATOM 4186 C CA . PRO B 1 224 ? 14.164 16.359 20.125 1 70.25 224 PRO B CA 1
ATOM 4187 C C . PRO B 1 224 ? 14.234 15.156 19.188 1 70.25 224 PRO B C 1
ATOM 4189 O O . PRO B 1 224 ? 13.203 14.656 18.734 1 70.25 224 PRO B O 1
ATOM 4192 N N . GLY B 1 225 ? 15.469 14.789 18.688 1 65.25 225 GLY B N 1
ATOM 4193 C CA . GLY B 1 225 ? 15.695 13.57 17.938 1 65.25 225 GLY B CA 1
ATOM 4194 C C . GLY B 1 225 ? 15.688 13.789 16.438 1 65.25 225 GLY B C 1
ATOM 4195 O O . GLY B 1 225 ? 15.977 12.867 15.664 1 65.25 225 GLY B O 1
ATOM 4196 N N . LYS B 1 226 ? 15.211 15.094 16.031 1 71.69 226 LYS B N 1
ATOM 4197 C CA . LYS B 1 226 ? 15.25 15.43 14.609 1 71.69 226 LYS B CA 1
ATOM 4198 C C . LYS B 1 226 ? 16.344 16.453 14.32 1 71.69 226 LYS B C 1
ATOM 4200 O O . LYS B 1 226 ? 16.547 17.391 15.102 1 71.69 226 LYS B O 1
ATOM 4205 N N . PRO B 1 227 ? 17 16.234 13.242 1 76.25 227 PRO B N 1
ATOM 4206 C CA . PRO B 1 227 ? 17.969 17.266 12.859 1 76.25 227 PRO B CA 1
ATOM 4207 C C . PRO B 1 227 ? 17.312 18.609 12.555 1 76.25 227 PRO B C 1
ATOM 4209 O O . PRO B 1 227 ? 16.234 18.656 11.977 1 76.25 227 PRO B O 1
ATOM 4212 N N . ARG B 1 228 ? 18.047 19.578 13.016 1 87.69 228 ARG B N 1
ATOM 4213 C CA . ARG B 1 228 ? 17.578 20.922 12.711 1 87.69 228 ARG B CA 1
ATOM 4214 C C . ARG B 1 228 ? 17.734 21.234 11.227 1 87.69 228 ARG B C 1
ATOM 4216 O O . ARG B 1 228 ? 18.688 20.781 10.594 1 87.69 228 ARG B O 1
ATOM 4223 N N . TYR B 1 229 ? 16.734 21.859 10.602 1 89.94 229 TYR B N 1
ATOM 4224 C CA . TYR B 1 229 ? 16.719 22.344 9.227 1 89.94 229 TYR B CA 1
ATOM 4225 C C . TYR B 1 229 ? 16.609 21.188 8.242 1 89.94 229 TYR B C 1
ATOM 4227 O O . TYR B 1 229 ? 17.203 21.219 7.16 1 89.94 229 TYR B O 1
ATOM 4235 N N . ALA B 1 230 ? 15.969 20.141 8.703 1 85.38 230 ALA B N 1
ATOM 4236 C CA . ALA B 1 230 ? 15.773 18.969 7.852 1 85.38 230 ALA B CA 1
ATOM 4237 C C . ALA B 1 230 ? 15.055 19.344 6.559 1 85.38 230 ALA B C 1
ATOM 4239 O O . ALA B 1 230 ? 15.375 18.812 5.492 1 85.38 230 ALA B O 1
ATOM 4240 N N . ASP B 1 231 ? 14.148 20.234 6.609 1 88.88 231 ASP B N 1
ATOM 4241 C CA . ASP B 1 231 ? 13.398 20.672 5.434 1 88.88 231 ASP B CA 1
ATOM 4242 C C . ASP B 1 231 ? 14.305 21.406 4.441 1 88.88 231 ASP B C 1
ATOM 4244 O O . ASP B 1 231 ? 14.227 21.172 3.232 1 88.88 231 ASP B O 1
ATOM 4248 N N . MET B 1 232 ? 15.039 22.203 4.992 1 88.12 232 MET B N 1
ATOM 4249 C CA . MET B 1 232 ? 15.984 22.922 4.148 1 88.12 232 MET B CA 1
ATOM 4250 C C . MET B 1 232 ? 16.969 21.969 3.477 1 88.12 232 MET B C 1
ATOM 4252 O O . MET B 1 232 ? 17.25 22.109 2.283 1 88.12 232 MET B O 1
ATOM 4256 N N . LEU B 1 233 ? 17.422 21.078 4.227 1 84.06 233 LEU B N 1
ATOM 4257 C CA . LEU B 1 233 ? 18.406 20.125 3.721 1 84.06 233 LEU B CA 1
ATOM 4258 C C . LEU B 1 233 ? 17.797 19.219 2.65 1 84.06 233 LEU B C 1
ATOM 4260 O O . LEU B 1 233 ? 18.469 18.828 1.702 1 84.06 233 LEU B O 1
ATOM 4264 N N . SER B 1 234 ? 16.562 18.969 2.781 1 81.69 234 SER B N 1
ATOM 4265 C CA . SER B 1 234 ? 15.898 18.062 1.845 1 81.69 234 SER B CA 1
ATOM 4266 C C . SER B 1 234 ? 15.289 18.844 0.68 1 81.69 234 SER B C 1
ATOM 4268 O O . SER B 1 234 ? 14.719 18.25 -0.24 1 81.69 234 SER B O 1
ATOM 4270 N N . GLY B 1 235 ? 15.328 20.141 0.765 1 87.38 235 GLY B N 1
ATOM 4271 C CA . GLY B 1 235 ? 14.75 20.953 -0.286 1 87.38 235 GLY B CA 1
ATOM 4272 C C . GLY B 1 235 ? 13.242 21.094 -0.182 1 87.38 235 GLY B C 1
ATOM 4273 O O . GLY B 1 235 ? 12.57 21.422 -1.163 1 87.38 235 GLY B O 1
ATOM 4274 N N . THR B 1 236 ? 12.719 20.781 0.963 1 89.5 236 THR B N 1
ATOM 4275 C CA . THR B 1 236 ? 11.281 20.906 1.188 1 89.5 236 THR B CA 1
ATOM 4276 C C . THR B 1 236 ? 10.898 22.359 1.461 1 89.5 236 THR B C 1
ATOM 4278 O O . THR B 1 236 ? 11.398 22.969 2.41 1 89.5 236 THR B O 1
ATOM 4281 N N . PRO B 1 237 ? 10.016 22.891 0.687 1 93.69 237 PRO B N 1
ATOM 4282 C CA . PRO B 1 237 ? 9.617 24.297 0.892 1 93.69 237 PRO B CA 1
ATOM 4283 C C . PRO B 1 237 ? 8.555 24.438 1.98 1 93.69 237 PRO B C 1
ATOM 4285 O O . PRO B 1 237 ? 7.414 24.812 1.688 1 93.69 237 PRO B O 1
ATOM 4288 N N . SER B 1 238 ? 8.977 24.266 3.207 1 96.19 238 SER B N 1
ATOM 4289 C CA . SER B 1 238 ? 8.055 24.375 4.336 1 96.19 238 SER B CA 1
ATOM 4290 C C . SER B 1 238 ? 7.566 25.797 4.523 1 96.19 238 SER B C 1
ATOM 4292 O O . SER B 1 238 ? 8.094 26.734 3.91 1 96.19 238 SER B O 1
ATOM 4294 N N . LEU B 1 239 ? 6.598 25.984 5.348 1 97.88 239 LEU B N 1
ATOM 4295 C CA . LEU B 1 239 ? 5.938 27.266 5.516 1 97.88 239 LEU B CA 1
ATOM 4296 C C . LEU B 1 239 ? 6.934 28.328 5.965 1 97.88 239 LEU B C 1
ATOM 4298 O O . LEU B 1 239 ? 7.035 29.391 5.344 1 97.88 239 LEU B O 1
ATOM 4302 N N . PRO B 1 240 ? 7.777 28.062 6.988 1 97.38 240 PRO B N 1
ATOM 4303 C CA . PRO B 1 240 ? 8.734 29.109 7.383 1 97.38 240 PRO B CA 1
ATOM 4304 C C . PRO B 1 240 ? 9.711 29.469 6.266 1 97.38 240 PRO B C 1
ATOM 4306 O O . PRO B 1 240 ? 10.078 30.625 6.117 1 97.38 240 PRO B O 1
ATOM 4309 N N . ILE B 1 241 ? 10.109 28.5 5.508 1 96.56 241 ILE B N 1
ATOM 4310 C CA . ILE B 1 241 ? 11.047 28.75 4.418 1 96.56 241 ILE B CA 1
ATOM 4311 C C . ILE B 1 241 ? 10.398 29.609 3.35 1 96.56 241 ILE B C 1
ATOM 4313 O O . ILE B 1 241 ? 10.984 30.594 2.887 1 96.56 241 ILE B O 1
ATOM 4317 N N . LEU B 1 242 ? 9.188 29.25 2.961 1 97.44 242 LEU B N 1
ATOM 4318 C CA . LEU B 1 242 ? 8.469 30.016 1.948 1 97.44 242 LEU B CA 1
ATOM 4319 C C . LEU B 1 242 ? 8.219 31.438 2.422 1 97.44 242 LEU B C 1
ATOM 4321 O O . LEU B 1 242 ? 8.344 32.406 1.645 1 97.44 242 LEU B O 1
ATOM 4325 N N . LEU B 1 243 ? 7.875 31.641 3.674 1 97.5 243 LEU B N 1
ATOM 4326 C CA . LEU B 1 243 ? 7.641 32.969 4.242 1 97.5 243 LEU B CA 1
ATOM 4327 C C . LEU B 1 243 ? 8.93 33.781 4.293 1 97.5 243 LEU B C 1
ATOM 4329 O O . LEU B 1 243 ? 8.922 34.969 4.047 1 97.5 243 LEU B O 1
ATOM 4333 N N . ALA B 1 244 ? 10.023 33.125 4.613 1 97.19 244 ALA B N 1
ATOM 4334 C CA . ALA B 1 244 ? 11.32 33.812 4.656 1 97.19 244 ALA B CA 1
ATOM 4335 C C . ALA B 1 244 ? 11.727 34.312 3.279 1 97.19 244 ALA B C 1
ATOM 4337 O O . ALA B 1 244 ? 12.211 35.438 3.146 1 97.19 244 ALA B O 1
ATOM 4338 N N . VAL B 1 245 ? 11.531 33.5 2.324 1 96.88 245 VAL B N 1
ATOM 4339 C CA . VAL B 1 245 ? 11.883 33.844 0.953 1 96.88 245 VAL B CA 1
ATOM 4340 C C . VAL B 1 245 ? 11.016 35.031 0.495 1 96.88 245 VAL B C 1
ATOM 4342 O O . VAL B 1 245 ? 11.492 35.906 -0.218 1 96.88 245 VAL B O 1
ATOM 4345 N N . ALA B 1 246 ? 9.773 35.031 0.858 1 96.06 246 ALA B N 1
ATOM 4346 C CA . ALA B 1 246 ? 8.867 36.125 0.511 1 96.06 246 ALA B CA 1
ATOM 4347 C C . ALA B 1 246 ? 9.312 37.438 1.157 1 96.06 246 ALA B C 1
ATOM 4349 O O . ALA B 1 246 ? 9.148 38.5 0.576 1 96.06 246 ALA B O 1
ATOM 4350 N N . ARG B 1 247 ? 9.93 37.375 2.295 1 95.25 247 ARG B N 1
ATOM 4351 C CA . ARG B 1 247 ? 10.352 38.562 3.055 1 95.25 247 ARG B CA 1
ATOM 4352 C C . ARG B 1 247 ? 11.719 39.031 2.592 1 95.25 247 ARG B C 1
ATOM 4354 O O . ARG B 1 247 ? 12.008 40.219 2.631 1 95.25 247 ARG B O 1
ATOM 4361 N N . ASP B 1 248 ? 12.555 38.062 2.324 1 95.5 248 ASP B N 1
ATOM 4362 C CA . ASP B 1 248 ? 13.906 38.344 1.851 1 95.5 248 ASP B CA 1
ATOM 4363 C C . ASP B 1 248 ? 14.188 37.594 0.543 1 95.5 248 ASP B C 1
ATOM 4365 O O . ASP B 1 248 ? 14.641 36.469 0.557 1 95.5 248 ASP B O 1
ATOM 4369 N N . GLY B 1 249 ? 14.023 38.281 -0.499 1 93.75 249 GLY B N 1
ATOM 4370 C CA . GLY B 1 249 ? 14.18 37.719 -1.825 1 93.75 249 GLY B CA 1
ATOM 4371 C C . GLY B 1 249 ? 15.562 37.156 -2.082 1 93.75 249 GLY B C 1
ATOM 4372 O O . GLY B 1 249 ? 15.742 36.281 -2.932 1 93.75 249 GLY B O 1
ATOM 4373 N N . SER B 1 250 ? 16.578 37.625 -1.353 1 94.12 250 SER B N 1
ATOM 4374 C CA . SER B 1 250 ? 17.938 37.156 -1.567 1 94.12 250 SER B CA 1
ATOM 4375 C C . SER B 1 250 ? 18.109 35.719 -1.142 1 94.12 250 SER B C 1
ATOM 4377 O O . SER B 1 250 ? 19.031 35.031 -1.591 1 94.12 250 SER B O 1
ATOM 4379 N N . LEU B 1 251 ? 17.281 35.219 -0.324 1 94.81 251 LEU B N 1
ATOM 4380 C CA . LEU B 1 251 ? 17.328 33.844 0.165 1 94.81 251 LEU B CA 1
ATOM 4381 C C . LEU B 1 251 ? 17.047 32.875 -0.958 1 94.81 251 LEU B C 1
ATOM 4383 O O . LEU B 1 251 ? 17.484 31.719 -0.916 1 94.81 251 LEU B O 1
ATOM 4387 N N . ARG B 1 252 ? 16.219 33.312 -1.897 1 94.44 252 ARG B N 1
ATOM 4388 C CA . ARG B 1 252 ? 15.859 32.438 -3.008 1 94.44 252 ARG B CA 1
ATOM 4389 C C . ARG B 1 252 ? 17.094 31.906 -3.717 1 94.44 252 ARG B C 1
ATOM 4391 O O . ARG B 1 252 ? 17.234 30.703 -3.902 1 94.44 252 ARG B O 1
ATOM 4398 N N . GLY B 1 253 ? 17.953 32.781 -4.094 1 91.81 253 GLY B N 1
ATOM 4399 C CA . GLY B 1 253 ? 19.188 32.406 -4.766 1 91.81 253 GLY B CA 1
ATOM 4400 C C . GLY B 1 253 ? 20.078 31.531 -3.896 1 91.81 253 GLY B C 1
ATOM 4401 O O . GLY B 1 253 ? 20.672 30.562 -4.375 1 91.81 253 GLY B O 1
ATOM 4402 N N . LYS B 1 254 ? 20.188 31.875 -2.676 1 90.81 254 LYS B N 1
ATOM 4403 C CA . LYS B 1 254 ? 21.047 31.156 -1.743 1 90.81 254 LYS B CA 1
ATOM 4404 C C . LYS B 1 254 ? 20.562 29.719 -1.554 1 90.81 254 LYS B C 1
ATOM 4406 O O . LYS B 1 254 ? 21.359 28.781 -1.517 1 90.81 254 LYS B O 1
ATOM 4411 N N . LEU B 1 255 ? 19.297 29.578 -1.425 1 92.5 255 LEU B N 1
ATOM 4412 C CA . LEU B 1 255 ? 18.703 28.25 -1.222 1 92.5 255 LEU B CA 1
ATOM 4413 C C . LEU B 1 255 ? 18.812 27.406 -2.488 1 92.5 255 LEU B C 1
ATOM 4415 O O . LEU B 1 255 ? 19.156 26.219 -2.422 1 92.5 255 LEU B O 1
ATOM 4419 N N . LYS B 1 256 ? 18.578 27.984 -3.602 1 89.75 256 LYS B N 1
ATOM 4420 C CA . LYS B 1 256 ? 18.703 27.281 -4.867 1 89.75 256 LYS B CA 1
ATOM 4421 C C . LYS B 1 256 ? 20.141 26.797 -5.078 1 89.75 256 LYS B C 1
ATOM 4423 O O . LYS B 1 256 ? 20.359 25.688 -5.547 1 89.75 256 LYS B O 1
ATOM 4428 N N . ASP B 1 257 ? 21.047 27.672 -4.746 1 85.56 257 ASP B N 1
ATOM 4429 C CA . ASP B 1 257 ? 22.453 27.312 -4.855 1 85.56 257 ASP B CA 1
ATOM 4430 C C . ASP B 1 257 ? 22.797 26.156 -3.924 1 85.56 257 ASP B C 1
ATOM 4432 O O . ASP B 1 257 ? 23.547 25.25 -4.305 1 85.56 257 ASP B O 1
ATOM 4436 N N . ALA B 1 258 ? 22.281 26.219 -2.773 1 83.38 258 ALA B N 1
ATOM 4437 C CA . ALA B 1 258 ? 22.531 25.172 -1.788 1 83.38 258 ALA B CA 1
ATOM 4438 C C . ALA B 1 258 ? 21.969 23.828 -2.254 1 83.38 258 ALA B C 1
ATOM 4440 O O . ALA B 1 258 ? 22.578 22.781 -2.029 1 83.38 258 ALA B O 1
ATOM 4441 N N . TRP B 1 259 ? 20.844 23.906 -2.867 1 82.5 259 TRP B N 1
ATOM 4442 C CA . TRP B 1 259 ? 20.188 22.672 -3.289 1 82.5 259 TRP B CA 1
ATOM 4443 C C . TRP B 1 259 ? 20.812 22.125 -4.566 1 82.5 259 TRP B C 1
ATOM 4445 O O . TRP B 1 259 ? 20.75 20.922 -4.832 1 82.5 259 TRP B O 1
ATOM 4455 N N . ALA B 1 260 ? 21.312 22.984 -5.316 1 77.25 260 ALA B N 1
ATOM 4456 C CA . ALA B 1 260 ? 21.969 22.578 -6.559 1 77.25 260 ALA B CA 1
ATOM 4457 C C . ALA B 1 260 ? 23.312 21.906 -6.277 1 77.25 260 ALA B C 1
ATOM 4459 O O . ALA B 1 260 ? 23.703 20.984 -7 1 77.25 260 ALA B O 1
ATOM 4460 N N . PHE B 1 261 ? 23.969 22.5 -5.23 1 66.81 261 PHE B N 1
ATOM 4461 C CA . PHE B 1 261 ? 25.297 21.969 -4.977 1 66.81 261 PHE B CA 1
ATOM 4462 C C . PHE B 1 261 ? 25.266 20.938 -3.854 1 66.81 261 PHE B C 1
ATOM 4464 O O . PHE B 1 261 ? 24.484 21.078 -2.906 1 66.81 261 PHE B O 1
ATOM 4471 N N . THR B 1 262 ? 24.969 19.594 -4.043 1 59.91 262 THR B N 1
ATOM 4472 C CA . THR B 1 262 ? 24.734 18.406 -3.244 1 59.91 262 THR B CA 1
ATOM 4473 C C . THR B 1 262 ? 25.375 18.547 -1.867 1 59.91 262 THR B C 1
ATOM 4475 O O . THR B 1 262 ? 25.094 17.75 -0.962 1 59.91 262 THR B O 1
ATOM 4478 N N . THR B 1 263 ? 26.359 19.438 -1.605 1 59.44 263 THR B N 1
ATOM 4479 C CA . THR B 1 263 ? 27.078 19.344 -0.343 1 59.44 263 THR B CA 1
ATOM 4480 C C . THR B 1 263 ? 26.766 20.516 0.562 1 59.44 263 THR B C 1
ATOM 4482 O O . THR B 1 263 ? 27.406 21.562 0.475 1 59.44 263 THR B O 1
ATOM 4485 N N . ILE B 1 264 ? 25.453 20.5 1.055 1 69.06 264 ILE B N 1
ATOM 4486 C CA . ILE B 1 264 ? 25.234 21.516 2.074 1 69.06 264 ILE B CA 1
ATOM 4487 C C . ILE B 1 264 ? 25.969 21.141 3.355 1 69.06 264 ILE B C 1
ATOM 4489 O O . ILE B 1 264 ? 25.625 20.141 4.004 1 69.06 264 ILE B O 1
ATOM 4493 N N . ASN B 1 265 ? 27.109 21.766 3.623 1 76.62 265 ASN B N 1
ATOM 4494 C CA . ASN B 1 265 ? 27.844 21.5 4.859 1 76.62 265 ASN B CA 1
ATOM 4495 C C . ASN B 1 265 ? 27.188 22.219 6.051 1 76.62 265 ASN B C 1
ATOM 4497 O O . ASN B 1 265 ? 26.219 22.953 5.883 1 76.62 265 ASN B O 1
ATOM 4501 N N . ALA B 1 266 ? 27.688 21.953 7.18 1 82.88 266 ALA B N 1
ATOM 4502 C CA . ALA B 1 266 ? 27.094 22.422 8.438 1 82.88 266 ALA B CA 1
ATOM 4503 C C . ALA B 1 266 ? 27.141 23.938 8.539 1 82.88 266 ALA B C 1
ATOM 4505 O O . ALA B 1 266 ? 26.203 24.562 9.055 1 82.88 266 ALA B O 1
ATOM 4506 N N . GLU B 1 267 ? 28.141 24.5 8.031 1 85.19 267 GLU B N 1
ATOM 4507 C CA . GLU B 1 267 ? 28.312 25.953 8.125 1 85.19 267 GLU B CA 1
ATOM 4508 C C . GLU B 1 267 ? 27.281 26.688 7.258 1 85.19 267 GLU B C 1
ATOM 4510 O O . GLU B 1 267 ? 26.672 27.656 7.699 1 85.19 267 GLU B O 1
ATOM 4515 N N . ARG B 1 268 ? 27.156 26.219 6.062 1 85.75 268 ARG B N 1
ATOM 4516 C CA . ARG B 1 268 ? 26.188 26.812 5.156 1 85.75 268 ARG B CA 1
ATOM 4517 C C . ARG B 1 268 ? 24.766 26.625 5.664 1 85.75 268 ARG B C 1
ATOM 4519 O O . ARG B 1 268 ? 23.922 27.531 5.535 1 85.75 268 ARG B O 1
ATOM 4526 N N . THR B 1 269 ? 24.547 25.5 6.25 1 88.81 269 THR B N 1
ATOM 4527 C CA . THR B 1 269 ? 23.234 25.203 6.824 1 88.81 269 THR B CA 1
ATOM 4528 C C . THR B 1 269 ? 22.906 26.203 7.93 1 88.81 269 THR B C 1
ATOM 4530 O O . THR B 1 269 ? 21.797 26.734 7.969 1 88.81 269 THR B O 1
ATOM 4533 N N . ARG B 1 270 ? 23.844 26.453 8.734 1 89.5 270 ARG B N 1
ATOM 4534 C CA . ARG B 1 270 ? 23.641 27.375 9.844 1 89.5 270 ARG B CA 1
ATOM 4535 C C . ARG B 1 270 ? 23.406 28.797 9.328 1 89.5 270 ARG B C 1
ATOM 4537 O O . ARG B 1 270 ? 22.531 29.516 9.836 1 89.5 270 ARG B O 1
ATOM 4544 N N . ALA B 1 271 ? 24.172 29.172 8.352 1 91.06 271 ALA B N 1
ATOM 4545 C CA . ALA B 1 271 ? 24.047 30.516 7.805 1 91.06 271 ALA B CA 1
ATOM 4546 C C . ALA B 1 271 ? 22.672 30.734 7.18 1 91.06 271 ALA B C 1
ATOM 4548 O O . ALA B 1 271 ? 22.047 31.781 7.383 1 91.06 271 ALA B O 1
ATOM 4549 N N . LEU B 1 272 ? 22.312 29.781 6.445 1 92.06 272 LEU B N 1
ATOM 4550 C CA . LEU B 1 272 ? 21 29.875 5.809 1 92.06 272 LEU B CA 1
ATOM 4551 C C . LEU B 1 272 ? 19.891 29.844 6.852 1 92.06 272 LEU B C 1
ATOM 4553 O O . LEU B 1 272 ? 18.906 30.578 6.75 1 92.06 272 LEU B O 1
ATOM 4557 N N . GLY B 1 273 ? 20.062 28.969 7.832 1 92.56 273 GLY B N 1
ATOM 4558 C CA . GLY B 1 273 ? 19.094 28.891 8.914 1 92.56 273 GLY B CA 1
ATOM 4559 C C . GLY B 1 273 ? 18.953 30.188 9.68 1 92.56 273 GLY B C 1
ATOM 4560 O O . GLY B 1 273 ? 17.828 30.641 9.945 1 92.56 273 GLY B O 1
ATOM 4561 N N . ASP B 1 274 ? 20.062 30.719 9.961 1 90.69 274 ASP B N 1
ATOM 4562 C CA . ASP B 1 274 ? 20.062 32 10.656 1 90.69 274 ASP B CA 1
ATOM 4563 C C . ASP B 1 274 ? 19.391 33.094 9.828 1 90.69 274 ASP B C 1
ATOM 4565 O O . ASP B 1 274 ? 18.656 33.938 10.367 1 90.69 274 ASP B O 1
ATOM 4569 N N . ALA B 1 275 ? 19.703 33.094 8.57 1 93.56 275 ALA B N 1
ATOM 4570 C CA . ALA B 1 275 ? 19.094 34.062 7.676 1 93.56 275 ALA B CA 1
ATOM 4571 C C . ALA B 1 275 ? 17.578 33.938 7.66 1 93.56 275 ALA B C 1
ATOM 4573 O O . ALA B 1 275 ? 16.859 34.938 7.609 1 93.56 275 ALA B O 1
ATOM 4574 N N . ILE B 1 276 ? 17.078 32.719 7.715 1 94.19 276 ILE B N 1
ATOM 4575 C CA . ILE B 1 276 ? 15.648 32.469 7.738 1 94.19 276 ILE B CA 1
ATOM 4576 C C . ILE B 1 276 ? 15.039 33 9.031 1 94.19 276 ILE B C 1
ATOM 4578 O O . ILE B 1 276 ? 14.008 33.656 9.016 1 94.19 276 ILE B O 1
ATOM 4582 N N . GLU B 1 277 ? 15.703 32.75 10.078 1 91.38 277 GLU B N 1
ATOM 4583 C CA . GLU B 1 277 ? 15.211 33.156 11.391 1 91.38 277 GLU B CA 1
ATOM 4584 C C . GLU B 1 277 ? 15.195 34.656 11.547 1 91.38 277 GLU B C 1
ATOM 4586 O O . GLU B 1 277 ? 14.391 35.219 12.312 1 91.38 277 GLU B O 1
ATOM 4591 N N . ARG B 1 278 ? 16.094 35.281 10.828 1 92 278 ARG B N 1
ATOM 4592 C CA . ARG B 1 278 ? 16.203 36.719 10.93 1 92 278 ARG B CA 1
ATOM 4593 C C . ARG B 1 278 ? 15.023 37.406 10.242 1 92 278 ARG B C 1
ATOM 4595 O O . ARG B 1 278 ? 14.797 38.625 10.43 1 92 278 ARG B O 1
ATOM 4602 N N . THR B 1 279 ? 14.438 36.562 9.453 1 92.75 279 THR B N 1
ATOM 4603 C CA . THR B 1 279 ? 13.219 37.125 8.859 1 92.75 279 THR B CA 1
ATOM 4604 C C . THR B 1 279 ? 12.047 37 9.828 1 92.75 279 THR B C 1
ATOM 4606 O O . THR B 1 279 ? 12.195 36.469 10.93 1 92.75 279 THR B O 1
ATOM 4609 N N . ASP B 1 280 ? 10.906 37.625 9.688 1 92.06 280 ASP B N 1
ATOM 4610 C CA . ASP B 1 280 ? 9.695 37.469 10.492 1 92.06 280 ASP B CA 1
ATOM 4611 C C . ASP B 1 280 ? 8.945 36.188 10.117 1 92.06 280 ASP B C 1
ATOM 4613 O O . ASP B 1 280 ? 7.734 36.094 10.32 1 92.06 280 ASP B O 1
ATOM 4617 N N . ALA B 1 281 ? 9.758 35.156 9.602 1 95.94 281 ALA B N 1
ATOM 4618 C CA . ALA B 1 281 ? 9.133 33.938 9.094 1 95.94 281 ALA B CA 1
ATOM 4619 C C . ALA B 1 281 ? 8.484 33.125 10.227 1 95.94 281 ALA B C 1
ATOM 4621 O O . ALA B 1 281 ? 7.383 32.625 10.07 1 95.94 281 ALA B O 1
ATOM 4622 N N . VAL B 1 282 ? 9.164 32.969 11.344 1 96.25 282 VAL B N 1
ATOM 4623 C CA . VAL B 1 282 ? 8.68 32.156 12.445 1 96.25 282 VAL B CA 1
ATOM 4624 C C . VAL B 1 282 ? 7.438 32.781 13.062 1 96.25 282 VAL B C 1
ATOM 4626 O O . VAL B 1 282 ? 6.391 32.125 13.164 1 96.25 282 VAL B O 1
ATOM 4629 N N . PRO B 1 283 ? 7.457 34.125 13.406 1 96.38 283 PRO B N 1
ATOM 4630 C CA . PRO B 1 283 ? 6.234 34.75 13.914 1 96.38 283 PRO B CA 1
ATOM 4631 C C . PRO B 1 283 ? 5.07 34.656 12.93 1 96.38 283 PRO B C 1
ATOM 4633 O O . PRO B 1 283 ? 3.928 34.438 13.336 1 96.38 283 PRO B O 1
ATOM 4636 N N . LEU B 1 284 ? 5.34 34.812 11.703 1 97.12 284 LEU B N 1
ATOM 4637 C CA . LEU B 1 284 ? 4.293 34.719 10.688 1 97.12 284 LEU B CA 1
ATOM 4638 C C . LEU B 1 284 ? 3.732 33.312 10.602 1 97.12 284 LEU B C 1
ATOM 4640 O O . LEU B 1 284 ? 2.529 33.125 10.406 1 97.12 284 LEU B O 1
ATOM 4644 N N . ALA B 1 285 ? 4.602 32.312 10.664 1 98.12 285 ALA B N 1
ATOM 4645 C CA . ALA B 1 285 ? 4.156 30.922 10.664 1 98.12 285 ALA B CA 1
ATOM 4646 C C . ALA B 1 285 ? 3.281 30.625 11.883 1 98.12 285 ALA B C 1
ATOM 4648 O O . ALA B 1 285 ? 2.299 29.891 11.781 1 98.12 285 ALA B O 1
ATOM 4649 N N . VAL B 1 286 ? 3.646 31.188 13.016 1 98.06 286 VAL B N 1
ATOM 4650 C CA . VAL B 1 286 ? 2.855 31.031 14.227 1 98.06 286 VAL B CA 1
ATOM 4651 C C . VAL B 1 286 ? 1.461 31.625 14.016 1 98.06 286 VAL B C 1
ATOM 4653 O O . VAL B 1 286 ? 0.464 31.031 14.445 1 98.06 286 VAL B O 1
ATOM 4656 N N . GLU B 1 287 ? 1.422 32.75 13.398 1 98.12 287 GLU B N 1
ATOM 4657 C CA . GLU B 1 287 ? 0.133 33.344 13.102 1 98.12 287 GLU B CA 1
ATOM 4658 C C . GLU B 1 287 ? -0.731 32.438 12.234 1 98.12 287 GLU B C 1
ATOM 4660 O O . GLU B 1 287 ? -1.934 32.312 12.469 1 98.12 287 GLU B O 1
ATOM 4665 N N . ARG B 1 288 ? -0.13 31.859 11.227 1 98.25 288 ARG B N 1
ATOM 4666 C CA . ARG B 1 288 ? -0.863 30.969 10.344 1 98.25 288 ARG B CA 1
ATOM 4667 C C . ARG B 1 288 ? -1.321 29.719 11.094 1 98.25 288 ARG B C 1
ATOM 4669 O O . ARG B 1 288 ? -2.432 29.219 10.875 1 98.25 288 ARG B O 1
ATOM 4676 N N . MET B 1 289 ? -0.443 29.141 11.906 1 98.56 289 MET B N 1
ATOM 4677 C CA . MET B 1 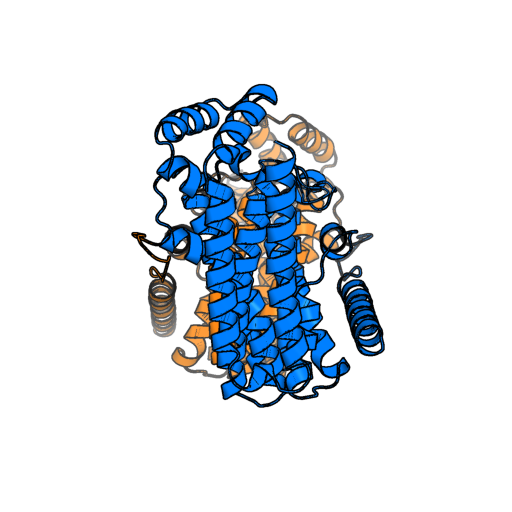289 ? -0.802 28 12.742 1 98.56 289 MET B CA 1
ATOM 4678 C C . MET B 1 289 ? -2.02 28.328 13.602 1 98.56 289 MET B C 1
ATOM 4680 O O . MET B 1 289 ? -2.959 27.531 13.68 1 98.56 289 MET B O 1
ATOM 4684 N N . ASN B 1 290 ? -2.002 29.531 14.203 1 98.5 290 ASN B N 1
ATOM 4685 C CA . ASN B 1 290 ? -3.082 29.938 15.094 1 98.5 290 ASN B CA 1
ATOM 4686 C C . ASN B 1 290 ? -4.383 30.172 14.328 1 98.5 290 ASN B C 1
ATOM 4688 O O . ASN B 1 290 ? -5.469 29.922 14.859 1 98.5 290 ASN B O 1
ATOM 4692 N N . ALA B 1 291 ? -4.254 30.672 13.125 1 98.62 291 ALA B N 1
ATOM 4693 C CA . ALA B 1 291 ? -5.438 30.812 12.289 1 98.62 291 ALA B CA 1
ATOM 4694 C C . ALA B 1 291 ? -6.086 29.469 12.016 1 98.62 291 ALA B C 1
ATOM 4696 O O . ALA B 1 291 ? -7.312 29.344 12.023 1 98.62 291 ALA B O 1
ATOM 4697 N N . GLU B 1 292 ? -5.289 28.438 11.703 1 98.69 292 GLU B N 1
ATOM 4698 C CA . GLU B 1 292 ? -5.809 27.094 11.508 1 98.69 292 GLU B CA 1
ATOM 4699 C C . GLU B 1 292 ? -6.477 26.578 12.781 1 98.69 292 GLU B C 1
ATOM 4701 O O . GLU B 1 292 ? -7.527 25.938 12.719 1 98.69 292 GLU B O 1
ATOM 4706 N N . ILE B 1 293 ? -5.844 26.828 13.914 1 98.56 293 ILE B N 1
ATOM 4707 C CA . ILE B 1 293 ? -6.383 26.375 15.188 1 98.56 293 ILE B CA 1
ATOM 4708 C C . ILE B 1 293 ? -7.727 27.047 15.453 1 98.56 293 ILE B C 1
ATOM 4710 O O . ILE B 1 293 ? -8.688 26.391 15.883 1 98.56 293 ILE B O 1
ATOM 4714 N N . ALA B 1 294 ? -7.793 28.359 15.211 1 98.44 294 ALA B N 1
ATOM 4715 C CA . ALA B 1 294 ? -9.047 29.094 15.391 1 98.44 294 ALA B CA 1
ATOM 4716 C C . ALA B 1 294 ? -10.148 28.5 14.516 1 98.44 294 ALA B C 1
ATOM 4718 O O . ALA B 1 294 ? -11.281 28.312 14.969 1 98.44 294 ALA B O 1
ATOM 4719 N N . SER B 1 295 ? -9.812 28.219 13.273 1 98.44 295 SER B N 1
ATOM 4720 C CA . SER B 1 295 ? -10.766 27.609 12.359 1 98.44 295 SER B CA 1
ATOM 4721 C C . SER B 1 295 ? -11.18 26.219 12.836 1 98.44 295 SER B C 1
ATOM 4723 O O . SER B 1 295 ? -12.328 25.812 12.664 1 98.44 295 SER B O 1
ATOM 4725 N N . ALA B 1 296 ? -10.219 25.422 13.359 1 98.62 296 ALA B N 1
ATOM 4726 C CA . ALA B 1 296 ? -10.523 24.109 13.922 1 98.62 296 ALA B CA 1
ATOM 4727 C C . ALA B 1 296 ? -11.539 24.219 15.055 1 98.62 296 ALA B C 1
ATOM 4729 O O . ALA B 1 296 ? -12.516 23.453 15.086 1 98.62 296 ALA B O 1
ATOM 4730 N N . LEU B 1 297 ? -11.336 25.188 15.945 1 98.19 297 LEU B N 1
ATOM 4731 C CA . LEU B 1 297 ? -12.219 25.375 17.094 1 98.19 297 LEU B CA 1
ATOM 4732 C C . LEU B 1 297 ? -13.609 25.797 16.641 1 98.19 297 LEU B C 1
ATOM 4734 O O . LEU B 1 297 ? -14.609 25.359 17.219 1 98.19 297 LEU B O 1
ATOM 4738 N N . GLU B 1 298 ? -13.664 26.641 15.617 1 98.25 298 GLU B N 1
ATOM 4739 C CA . GLU B 1 298 ? -14.945 27.016 15.047 1 98.25 298 GLU B CA 1
ATOM 4740 C C . GLU B 1 298 ? -15.688 25.812 14.484 1 98.25 298 GLU B C 1
ATOM 4742 O O . GLU B 1 298 ? -16.906 25.688 14.641 1 98.25 298 GLU B O 1
ATOM 4747 N N . ALA B 1 299 ? -15.008 24.906 13.867 1 98.06 299 ALA B N 1
ATOM 4748 C CA . ALA B 1 299 ? -15.594 23.719 13.258 1 98.06 299 ALA B CA 1
ATOM 4749 C C . ALA B 1 299 ? -16.172 22.781 14.312 1 98.06 299 ALA B C 1
ATOM 4751 O O . ALA B 1 299 ? -17.172 22.109 14.078 1 98.06 299 ALA B O 1
ATOM 4752 N N . LEU B 1 300 ? -15.523 22.734 15.438 1 96.94 300 LEU B N 1
ATOM 4753 C CA . LEU B 1 300 ? -15.992 21.875 16.516 1 96.94 300 LEU B CA 1
ATOM 4754 C C . LEU B 1 300 ? -17.391 22.266 16.969 1 96.94 300 LEU B C 1
ATOM 4756 O O . LEU B 1 300 ? -18.172 21.422 17.391 1 96.94 300 LEU B O 1
ATOM 4760 N N . GLY B 1 301 ? -17.703 23.578 16.922 1 96.12 301 GLY B N 1
ATOM 4761 C CA . GLY B 1 301 ? -19.016 24.094 17.234 1 96.12 301 GLY B CA 1
ATOM 4762 C C . GLY B 1 301 ? -19.469 23.797 18.641 1 96.12 301 GLY B C 1
ATOM 4763 O O . GLY B 1 301 ? -18.734 24.016 19.594 1 96.12 301 GLY B O 1
ATOM 4764 N N . PRO B 1 302 ? -20.703 23.328 18.766 1 95.81 302 PRO B N 1
ATOM 4765 C CA . PRO B 1 302 ? -21.281 23.094 20.078 1 95.81 302 PRO B CA 1
ATOM 4766 C C . PRO B 1 302 ? -20.562 21.984 20.859 1 95.81 302 PRO B C 1
ATOM 4768 O O . PRO B 1 302 ? -20.672 21.906 22.078 1 95.81 302 PRO B O 1
ATOM 4771 N N . TYR B 1 303 ? -19.844 21.188 20.141 1 97.69 303 TYR B N 1
ATOM 4772 C CA . TYR B 1 303 ? -19.219 20.031 20.781 1 97.69 303 TYR B CA 1
ATOM 4773 C C . TYR B 1 303 ? -18 20.453 21.594 1 97.69 303 TYR B C 1
ATOM 4775 O O . TYR B 1 303 ? -17.484 19.672 22.406 1 97.69 303 TYR B O 1
ATOM 4783 N N . ALA B 1 304 ? -17.578 21.703 21.406 1 97 304 ALA B N 1
ATOM 4784 C CA . ALA B 1 304 ? -16.422 22.234 22.125 1 97 304 ALA B CA 1
ATOM 4785 C C . ALA B 1 304 ? -16.672 22.219 23.641 1 97 304 ALA B C 1
ATOM 4787 O O . ALA B 1 304 ? -15.719 22.219 24.422 1 97 304 ALA B O 1
ATOM 4788 N N . HIS B 1 305 ? -17.969 22.156 24.047 1 95.69 305 HIS B N 1
ATOM 4789 C CA . HIS B 1 305 ? -18.297 22.266 25.469 1 95.69 305 HIS B CA 1
ATOM 4790 C C . HIS B 1 305 ? -19.016 21 25.953 1 95.69 305 HIS B C 1
ATOM 4792 O O . HIS B 1 305 ? -19.594 21 27.047 1 95.69 305 HIS B O 1
ATOM 4798 N N . GLN B 1 306 ? -18.922 20.047 25.188 1 94.75 306 GLN B N 1
ATOM 4799 C CA . GLN B 1 306 ? -19.609 18.797 25.516 1 94.75 306 GLN B CA 1
ATOM 4800 C C . GLN B 1 306 ? -18.594 17.703 25.844 1 94.75 306 GLN B C 1
ATOM 4802 O O . GLN B 1 306 ? -17.688 17.422 25.078 1 94.75 306 GLN B O 1
ATOM 4807 N N . GLY B 1 307 ? -18.766 17.047 27.016 1 94.31 307 GLY B N 1
ATOM 4808 C CA . GLY B 1 307 ? -17.906 15.945 27.391 1 94.31 307 GLY B CA 1
ATOM 4809 C C . GLY B 1 307 ? -16.422 16.281 27.281 1 94.31 307 GLY B C 1
ATOM 4810 O O . GLY B 1 307 ? -15.977 17.297 27.828 1 94.31 307 GLY B O 1
ATOM 4811 N N . MET B 1 308 ? -15.734 15.414 26.516 1 96.62 308 MET B N 1
ATOM 4812 C CA . MET B 1 308 ? -14.297 15.633 26.391 1 96.62 308 MET B CA 1
ATOM 4813 C C . MET B 1 308 ? -14.008 16.656 25.297 1 96.62 308 MET B C 1
ATOM 4815 O O . MET B 1 308 ? -12.852 16.828 24.891 1 96.62 308 MET B O 1
ATOM 4819 N N . GLY B 1 309 ? -15.047 17.281 24.781 1 97.06 309 GLY B N 1
ATOM 4820 C CA . GLY B 1 309 ? -14.836 18.375 23.844 1 97.06 309 GLY B CA 1
ATOM 4821 C C . GLY B 1 309 ? -13.961 19.484 24.391 1 97.06 309 GLY B C 1
ATOM 4822 O O . GLY B 1 309 ? -13.164 20.078 23.672 1 97.06 309 GLY B O 1
ATOM 4823 N N . THR B 1 310 ? -14.047 19.781 25.656 1 96.81 310 THR B N 1
ATOM 4824 C CA . THR B 1 310 ? -13.227 20.781 26.312 1 96.81 310 THR B CA 1
ATOM 4825 C C . THR B 1 310 ? -11.758 20.391 26.281 1 96.81 310 THR B C 1
ATOM 4827 O O . THR B 1 310 ? -10.875 21.25 26.203 1 96.81 310 THR B O 1
ATOM 4830 N N . GLU B 1 311 ? -11.523 19.109 26.359 1 96.44 311 GLU B N 1
ATOM 4831 C CA . GLU B 1 311 ? -10.148 18.625 26.297 1 96.44 311 GLU B CA 1
ATOM 4832 C C . GLU B 1 311 ? -9.578 18.75 24.891 1 96.44 311 GLU B C 1
ATOM 4834 O O . GLU B 1 311 ? -8.383 18.984 24.719 1 96.44 311 GLU B O 1
ATOM 4839 N N . LEU B 1 312 ? -10.43 18.578 23.891 1 97.56 312 LEU B N 1
ATOM 4840 C CA . LEU B 1 312 ? -10 18.828 22.516 1 97.56 312 LEU B CA 1
ATOM 4841 C C . LEU B 1 312 ? -9.57 20.281 22.328 1 97.56 312 LEU B C 1
ATOM 4843 O O . LEU B 1 312 ? -8.531 20.547 21.734 1 97.56 312 LEU B O 1
ATOM 4847 N N . VAL B 1 313 ? -10.367 21.141 22.875 1 97.94 313 VAL B N 1
ATOM 4848 C CA . VAL B 1 313 ? -10.07 22.562 22.828 1 97.94 313 VAL B CA 1
ATOM 4849 C C . VAL B 1 313 ? -8.75 22.844 23.547 1 97.94 313 VAL B C 1
ATOM 4851 O O . VAL B 1 313 ? -7.895 23.578 23.047 1 97.94 313 VAL B O 1
ATOM 4854 N N . ARG B 1 314 ? -8.586 22.25 24.656 1 96.44 314 ARG B N 1
ATOM 4855 C CA . ARG B 1 314 ? -7.371 22.438 25.453 1 96.44 314 ARG B CA 1
ATOM 4856 C C . ARG B 1 314 ? -6.148 21.938 24.688 1 96.44 314 ARG B C 1
ATOM 4858 O O . ARG B 1 314 ? -5.098 22.578 24.688 1 96.44 314 ARG B O 1
ATOM 4865 N N . TRP B 1 315 ? -6.273 20.828 24.094 1 94.31 315 TRP B N 1
ATOM 4866 C CA . TRP B 1 315 ? -5.168 20.25 23.328 1 94.31 315 TRP B CA 1
ATOM 4867 C C . TRP B 1 315 ? -4.746 21.188 22.203 1 94.31 315 TRP B C 1
ATOM 4869 O O . TRP B 1 315 ? -3.551 21.406 21.984 1 94.31 315 TRP B O 1
ATOM 4879 N N . ALA B 1 316 ? -5.703 21.703 21.453 1 96.69 316 ALA B N 1
ATOM 4880 C CA . ALA B 1 316 ? -5.434 22.625 20.359 1 96.69 316 ALA B CA 1
ATOM 4881 C C . ALA B 1 316 ? -4.734 23.891 20.859 1 96.69 316 ALA B C 1
ATOM 4883 O O . ALA B 1 316 ? -3.756 24.344 20.266 1 96.69 316 ALA B O 1
ATOM 4884 N N . ARG B 1 317 ? -5.199 24.406 21.984 1 96.75 317 ARG B N 1
ATOM 4885 C CA . ARG B 1 317 ? -4.637 25.625 22.547 1 96.75 317 ARG B CA 1
ATOM 4886 C C . ARG B 1 317 ? -3.238 25.375 23.109 1 96.75 317 ARG B C 1
ATOM 4888 O O . ARG B 1 317 ? -2.377 26.266 23.047 1 96.75 317 ARG B O 1
ATOM 4895 N N . GLN B 1 318 ? -3.037 24.234 23.625 1 95.88 318 GLN B N 1
ATOM 4896 C CA . GLN B 1 318 ? -1.718 23.875 24.141 1 95.88 318 GLN B CA 1
ATOM 4897 C C . GLN B 1 318 ? -0.683 23.828 23.016 1 95.88 318 GLN B C 1
ATOM 4899 O O . GLN B 1 318 ? 0.48 24.188 23.219 1 95.88 318 GLN B O 1
ATOM 4904 N N . LEU B 1 319 ? -1.095 23.297 21.875 1 95.19 319 LEU B N 1
ATOM 4905 C CA . LEU B 1 319 ? -0.199 23.328 20.719 1 95.19 319 LEU B CA 1
ATOM 4906 C C . LEU B 1 319 ? 0.229 24.75 20.406 1 95.19 319 LEU B C 1
ATOM 4908 O O . LEU B 1 319 ? 1.42 25.031 20.25 1 95.19 319 LEU B O 1
ATOM 4912 N N . SER B 1 320 ? -0.738 25.656 20.375 1 95.81 320 SER B N 1
ATOM 4913 C CA . SER B 1 320 ? -0.481 27.078 20.094 1 95.81 320 SER B CA 1
ATOM 4914 C C . SER B 1 320 ? 0.438 27.688 21.156 1 95.81 320 SER B C 1
ATOM 4916 O O . SER B 1 320 ? 1.439 28.312 20.812 1 95.81 320 SER B O 1
ATOM 4918 N N . GLU B 1 321 ? 0.108 27.453 22.375 1 96.5 321 GLU B N 1
ATOM 4919 C CA . GLU B 1 321 ? 0.87 28.031 23.484 1 96.5 321 GLU B CA 1
ATOM 4920 C C . GLU B 1 321 ? 2.305 27.516 23.5 1 96.5 321 GLU B C 1
ATOM 4922 O O . GLU B 1 321 ? 3.246 28.266 23.734 1 96.5 321 GLU B O 1
ATOM 4927 N N . GLY B 1 322 ? 2.416 26.25 23.281 1 95 322 GLY B N 1
ATOM 4928 C CA . GLY B 1 322 ? 3.74 25.641 23.281 1 95 322 GLY B CA 1
ATOM 4929 C C . GLY B 1 322 ? 4.641 26.188 22.188 1 95 322 GLY B C 1
ATOM 4930 O O . GLY B 1 322 ? 5.785 26.562 22.453 1 95 322 GLY B O 1
ATOM 4931 N N . ILE B 1 323 ? 4.156 26.281 21.016 1 95.38 323 ILE B N 1
ATOM 4932 C CA . ILE B 1 323 ? 4.945 26.734 19.875 1 95.38 323 ILE B CA 1
ATOM 4933 C C . ILE B 1 323 ? 5.25 28.219 20.031 1 95.38 323 ILE B C 1
ATOM 4935 O O . ILE B 1 323 ? 6.363 28.672 19.75 1 95.38 323 ILE B O 1
ATOM 4939 N N . THR B 1 324 ? 4.27 28.984 20.484 1 95.06 324 THR B N 1
ATOM 4940 C CA . THR B 1 324 ? 4.461 30.406 20.703 1 95.06 324 THR B CA 1
ATOM 4941 C C . THR B 1 324 ? 5.551 30.656 21.734 1 95.06 324 THR B C 1
ATOM 4943 O O . THR B 1 324 ? 6.402 31.516 21.562 1 95.06 324 THR B O 1
ATOM 4946 N N . ALA B 1 325 ? 5.484 29.875 22.766 1 95 325 ALA B N 1
ATOM 4947 C CA . ALA B 1 325 ? 6.488 30.016 23.812 1 95 325 ALA B CA 1
ATOM 4948 C C . ALA B 1 325 ? 7.883 29.688 23.281 1 95 325 ALA B C 1
ATOM 4950 O O . ALA B 1 325 ? 8.859 30.359 23.641 1 95 325 ALA B O 1
ATOM 4951 N N . GLN B 1 326 ? 7.965 28.688 22.531 1 93.5 326 GLN B N 1
ATOM 4952 C CA . GLN B 1 326 ? 9.25 28.297 21.938 1 93.5 326 GLN B CA 1
ATOM 4953 C C . GLN B 1 326 ? 9.773 29.391 21.016 1 93.5 326 GLN B C 1
ATOM 4955 O O . GLN B 1 326 ? 10.969 29.703 21.031 1 93.5 326 GLN B O 1
ATOM 4960 N N . ALA B 1 327 ? 8.914 29.938 20.203 1 92.62 327 ALA B N 1
ATOM 4961 C CA . ALA B 1 327 ? 9.281 31 19.266 1 92.62 327 ALA B CA 1
ATOM 4962 C C . ALA B 1 327 ? 9.758 32.25 20.031 1 92.62 327 ALA B C 1
ATOM 4964 O O . ALA B 1 327 ? 10.75 32.875 19.641 1 92.62 327 ALA B O 1
ATOM 4965 N N . GLU B 1 328 ? 9.07 32.531 21.109 1 92.56 328 GLU B N 1
ATOM 4966 C CA . GLU B 1 328 ? 9.43 33.719 21.906 1 92.56 328 GLU B CA 1
ATOM 4967 C C . GLU B 1 328 ? 10.766 33.5 22.625 1 92.56 328 GLU B C 1
ATOM 4969 O O . GLU B 1 328 ? 11.578 34.406 22.734 1 92.56 328 GLU B O 1
ATOM 4974 N N . ALA B 1 329 ? 10.922 32.312 23.094 1 90.31 329 ALA B N 1
ATOM 4975 C CA . ALA B 1 329 ? 12.172 32 23.766 1 90.31 329 ALA B CA 1
ATOM 4976 C C . ALA B 1 329 ? 13.359 32.125 22.828 1 90.31 329 ALA B C 1
ATOM 4978 O O . ALA B 1 329 ? 14.43 32.594 23.234 1 90.31 329 ALA B O 1
ATOM 4979 N N . ARG B 1 330 ? 13.211 31.75 21.656 1 84 330 ARG B N 1
ATOM 4980 C CA . ARG B 1 330 ? 14.273 31.844 20.656 1 84 330 ARG B CA 1
ATOM 4981 C C . ARG B 1 330 ? 14.562 33.312 20.297 1 84 330 ARG B C 1
ATOM 4983 O O . ARG B 1 330 ? 15.719 33.656 20.078 1 84 330 ARG B O 1
ATOM 4990 N N . SER B 1 331 ? 13.477 34.062 20.141 1 82.5 331 SER B N 1
ATOM 4991 C CA . SER B 1 331 ? 13.625 35.469 19.797 1 82.5 331 SER B CA 1
ATOM 4992 C C . SER B 1 331 ? 14.367 36.219 20.891 1 82.5 331 SER B C 1
ATOM 4994 O O . SER B 1 331 ? 15.156 37.125 20.594 1 82.5 331 SER B O 1
ATOM 4996 N N . ARG B 1 332 ? 14.203 35.75 22.109 1 81.62 332 ARG B N 1
ATOM 4997 C CA . ARG B 1 332 ? 14.867 36.406 23.219 1 81.62 332 ARG B CA 1
ATOM 4998 C C . ARG B 1 332 ? 16.344 36 23.297 1 81.62 332 ARG B C 1
ATOM 5000 O O . ARG B 1 332 ? 17.156 36.719 23.875 1 81.62 332 ARG B O 1
ATOM 5007 N N . ALA B 1 333 ? 16.641 34.844 22.766 1 76.25 333 ALA B N 1
ATOM 5008 C CA . ALA B 1 333 ? 18.016 34.344 22.828 1 76.25 333 ALA B CA 1
ATOM 5009 C C . ALA B 1 333 ? 18.844 34.875 21.672 1 76.25 333 ALA B C 1
ATOM 5011 O O . ALA B 1 333 ? 20.078 34.844 21.719 1 76.25 333 ALA B O 1
ATOM 5012 N N . ALA B 1 334 ? 18.281 35.312 20.766 1 73.25 334 ALA B N 1
ATOM 5013 C CA . ALA B 1 334 ? 19.016 35.812 19.609 1 73.25 334 ALA B CA 1
ATOM 5014 C C . ALA B 1 334 ? 19.297 37.312 19.781 1 73.25 334 ALA B C 1
ATOM 5016 O O . ALA B 1 334 ? 20.25 37.844 19.188 1 73.25 334 ALA B O 1
#

Radius of gyration: 26.91 Å; Cα contacts (8 Å, |Δi|>4): 1054; chains: 2; bounding box: 55×71×69 Å

Solvent-accessible surface area (backbone atoms only — not comparable to full-atom values): 33177 Å² total; per-residue (Å²): 108,68,62,58,49,51,53,50,51,49,53,48,50,38,51,50,51,48,53,62,73,42,44,69,66,90,62,57,68,98,54,85,69,28,71,45,29,51,48,41,39,59,69,66,68,41,77,76,70,76,55,60,52,35,50,43,21,52,35,45,19,29,38,76,62,49,58,67,79,78,42,41,65,57,21,41,29,48,45,31,45,51,45,18,50,52,32,48,47,41,57,55,40,84,54,56,63,50,75,70,32,66,24,50,34,66,74,68,30,48,44,50,17,46,34,23,17,50,32,43,33,31,51,30,42,38,53,32,40,74,73,40,54,69,48,28,43,55,49,29,53,36,51,36,41,26,32,52,16,51,51,49,47,61,72,38,42,70,38,75,80,62,52,66,67,40,53,46,48,25,31,25,22,59,40,0,38,57,40,5,42,31,20,25,48,28,21,52,76,66,70,32,69,71,53,15,56,26,30,23,49,17,21,23,28,38,21,29,22,51,46,46,51,52,45,48,28,27,72,71,54,69,44,87,70,52,67,60,41,50,43,65,74,69,30,41,60,41,66,40,56,40,44,16,31,72,76,37,65,70,47,49,59,54,50,50,50,43,67,69,42,86,75,69,48,70,65,58,48,49,52,52,50,51,55,38,62,72,32,70,10,58,65,50,42,49,52,51,28,45,52,28,40,53,52,13,56,59,39,38,48,80,46,41,78,28,68,30,18,45,54,53,52,47,52,56,49,46,54,50,52,51,52,50,50,52,54,50,52,50,64,73,70,104,107,68,62,59,49,51,52,50,51,50,52,49,52,37,51,52,50,47,53,60,72,42,43,69,66,90,60,56,69,97,52,83,69,28,71,45,30,52,49,40,39,59,69,67,67,41,78,75,72,76,55,60,52,34,50,44,20,50,36,46,19,30,38,76,61,49,56,68,80,79,44,40,65,58,20,40,29,48,45,31,45,52,45,17,52,51,33,47,48,40,56,53,39,84,52,58,63,50,75,71,31,67,24,50,33,65,74,68,29,48,44,49,18,45,33,23,18,50,32,42,33,31,50,30,41,37,52,32,40,74,74,39,53,68,48,26,42,55,49,29,54,38,52,36,40,24,32,52,16,50,52,48,46,61,72,38,43,69,38,74,80,61,52,65,67,40,54,48,48,26,32,26,23,60,40,0,38,59,40,5,42,31,19,26,48,28,21,53,77,68,71,32,70,71,50,16,56,27,30,22,49,17,22,23,28,39,21,31,21,51,47,46,49,51,44,47,28,28,73,70,52,71,45,86,71,52,66,62,40,50,42,65,74,68,32,41,60,42,67,39,56,41,44,18,32,72,74,38,64,71,48,49,60,54,51,51,51,44,64,69,43,86,75,69,46,71,66,59,49,49,52,52,49,50,56,37,61,72,35,70,11,58,66,50,43,50,51,53,27,48,51,29,40,53,52,14,57,58,39,37,48,80,46,41,75,29,67,30,18,43,55,52,51,48,52,55,49,46,54,50,52,52,51,50,51,52,54,50,53,50,63,70,71,105